Protein AF-0000000067864785 (afdb_homodimer)

Structure (mmCIF, N/CA/C/O backbone):
data_AF-0000000067864785-model_v1
#
loop_
_entity.id
_entity.type
_entity.pdbx_description
1 polymer 'Transcriptional regulator PlcR, putative'
#
loop_
_atom_site.group_PDB
_atom_site.id
_atom_site.type_symbol
_atom_site.label_atom_id
_atom_site.label_alt_id
_atom_site.label_comp_id
_atom_site.label_asym_id
_atom_site.label_entity_id
_atom_site.label_seq_id
_atom_site.pdbx_PDB_ins_code
_atom_site.Cartn_x
_atom_site.Cartn_y
_atom_site.Cartn_z
_atom_site.occupancy
_atom_site.B_iso_or_equiv
_atom_site.auth_seq_id
_atom_site.auth_comp_id
_atom_site.auth_asym_id
_atom_site.auth_atom_id
_atom_site.pdbx_PDB_model_num
ATOM 1 N N . MET A 1 1 ? 2.322 28.438 -0.031 1 49.41 1 MET A N 1
ATOM 2 C CA . MET A 1 1 ? 1.166 29.266 -0.36 1 49.41 1 MET A CA 1
ATOM 3 C C . MET A 1 1 ? 0.536 29.844 0.902 1 49.41 1 MET A C 1
ATOM 5 O O . MET A 1 1 ? 0.477 29.172 1.935 1 49.41 1 MET A O 1
ATOM 9 N N . LEU A 1 2 ? 0.223 31.172 0.833 1 66.69 2 LEU A N 1
ATOM 10 C CA . LEU A 1 2 ? -0.418 31.844 1.958 1 66.69 2 LEU A CA 1
ATOM 11 C C . LEU A 1 2 ? -1.851 31.344 2.139 1 66.69 2 LEU A C 1
ATOM 13 O O . LEU A 1 2 ? -2.498 30.938 1.175 1 66.69 2 LEU A O 1
ATOM 17 N N . ILE A 1 3 ? -2.252 31.219 3.34 1 79.69 3 ILE A N 1
ATOM 18 C CA . ILE A 1 3 ? -3.564 30.703 3.711 1 79.69 3 ILE A CA 1
ATOM 19 C C . ILE A 1 3 ? -4.641 31.375 2.865 1 79.69 3 ILE A C 1
ATOM 21 O O . ILE A 1 3 ? -5.535 30.703 2.338 1 79.69 3 ILE A O 1
ATOM 25 N N . GLY A 1 4 ? -4.371 32.656 2.635 1 83.81 4 GLY A N 1
ATOM 26 C CA . GLY A 1 4 ? -5.352 33.406 1.867 1 83.81 4 GLY A CA 1
ATOM 27 C C . GLY A 1 4 ? -5.414 32.969 0.41 1 83.81 4 GLY A C 1
ATOM 28 O O . GLY A 1 4 ? -6.504 32.844 -0.157 1 83.81 4 GLY A O 1
ATOM 29 N N . GLN A 1 5 ? -4.297 32.75 -0.161 1 79.94 5 GLN A N 1
ATOM 30 C CA . GLN A 1 5 ? -4.234 32.312 -1.554 1 79.94 5 GLN A CA 1
ATOM 31 C C . GLN A 1 5 ? -4.879 30.953 -1.735 1 79.94 5 GLN A C 1
ATOM 33 O O . GLN A 1 5 ? -5.566 30.703 -2.729 1 79.94 5 GLN A O 1
ATOM 38 N N . LYS A 1 6 ? -4.637 30.062 -0.835 1 81.06 6 LYS A N 1
ATOM 39 C CA . LYS A 1 6 ? -5.223 28.719 -0.877 1 81.06 6 LYS A CA 1
ATOM 40 C C . LYS A 1 6 ? -6.746 28.797 -0.795 1 81.06 6 LYS A C 1
ATOM 42 O O . LYS A 1 6 ? -7.445 28.094 -1.534 1 81.06 6 LYS A O 1
ATOM 47 N N . ILE A 1 7 ? -7.23 29.672 0.016 1 86.88 7 ILE A N 1
ATOM 48 C CA . ILE A 1 7 ? -8.664 29.859 0.194 1 86.88 7 ILE A CA 1
ATOM 49 C C . ILE A 1 7 ? -9.281 30.375 -1.107 1 86.88 7 ILE A C 1
ATOM 51 O O . ILE A 1 7 ? -10.289 29.828 -1.572 1 86.88 7 ILE A O 1
ATOM 55 N N . LYS A 1 8 ? -8.602 31.328 -1.629 1 86.44 8 LYS A N 1
ATOM 56 C CA . LYS A 1 8 ? -9.07 31.891 -2.893 1 86.44 8 LYS A CA 1
ATOM 57 C C . LYS A 1 8 ? -9.102 30.828 -3.988 1 86.44 8 LYS A C 1
ATOM 59 O O . LYS A 1 8 ? -10.102 30.703 -4.707 1 86.44 8 LYS A O 1
ATOM 64 N N . GLU A 1 9 ? -8.055 30.078 -4.117 1 80.44 9 GLU A N 1
ATOM 65 C CA . GLU A 1 9 ? -7.934 29.047 -5.148 1 80.44 9 GLU A CA 1
ATOM 66 C C . GLU A 1 9 ? -9.031 28 -5.016 1 80.44 9 GLU A C 1
ATOM 68 O O . GLU A 1 9 ? -9.664 27.625 -6.008 1 80.44 9 GLU A O 1
ATOM 73 N N . ILE A 1 10 ? -9.258 27.547 -3.83 1 78.81 10 ILE A N 1
ATOM 74 C CA . ILE A 1 10 ? -10.273 26.516 -3.594 1 78.81 10 ILE A CA 1
ATOM 75 C C . ILE A 1 10 ? -11.656 27.094 -3.898 1 78.81 10 ILE A C 1
ATOM 77 O O . ILE A 1 10 ? -12.484 26.422 -4.523 1 78.81 10 ILE A O 1
ATOM 81 N N . ARG A 1 11 ? -11.828 28.344 -3.461 1 85.56 11 ARG A N 1
ATOM 82 C CA . ARG A 1 11 ? -13.117 28.984 -3.697 1 85.56 11 ARG A CA 1
ATOM 83 C C . ARG A 1 11 ? -13.406 29.109 -5.191 1 85.56 11 ARG A C 1
ATOM 85 O O . ARG A 1 11 ? -14.5 28.781 -5.645 1 85.56 11 ARG A O 1
ATOM 92 N N . ILE A 1 12 ? -12.414 29.531 -5.898 1 81.62 12 ILE A N 1
ATOM 93 C CA . ILE A 1 12 ? -12.539 29.719 -7.34 1 81.62 12 ILE A CA 1
ATOM 94 C C . ILE A 1 12 ? -12.734 28.359 -8.023 1 81.62 12 ILE A C 1
ATOM 96 O O . ILE A 1 12 ? -13.562 28.234 -8.922 1 81.62 12 ILE A O 1
ATOM 100 N N . GLU A 1 13 ? -11.977 27.438 -7.613 1 75.5 13 GLU A N 1
ATOM 101 C CA . GLU A 1 13 ? -12.086 26.078 -8.164 1 75.5 13 GLU A CA 1
ATOM 102 C C . GLU A 1 13 ? -13.492 25.531 -7.984 1 75.5 13 GLU A C 1
ATOM 104 O O . GLU A 1 13 ? -13.984 24.781 -8.844 1 75.5 13 GLU A O 1
ATOM 109 N N . LYS A 1 14 ? -14.117 25.859 -6.91 1 77 14 LYS A N 1
ATOM 110 C CA . LYS A 1 14 ? -15.453 25.359 -6.598 1 77 14 LYS A CA 1
ATOM 111 C C . LYS A 1 14 ? -16.531 26.234 -7.246 1 77 14 LYS A C 1
ATOM 113 O O . LYS A 1 14 ? -17.719 25.953 -7.105 1 77 14 LYS A O 1
ATOM 118 N N . GLY A 1 15 ? -16.016 27.297 -7.809 1 82.38 15 GLY A N 1
ATOM 119 C CA . GLY A 1 15 ? -16.922 28.172 -8.547 1 82.38 15 GLY A CA 1
ATOM 120 C C . GLY A 1 15 ? -17.766 29.047 -7.641 1 82.38 15 GLY A C 1
ATOM 121 O O . GLY A 1 15 ? -18.891 29.438 -8.008 1 82.38 15 GLY A O 1
ATOM 122 N N . ILE A 1 16 ? -17.375 29.344 -6.504 1 88.69 16 ILE A N 1
ATOM 123 C CA . ILE A 1 16 ? -18.141 30.125 -5.547 1 88.69 16 ILE A CA 1
ATOM 124 C C . ILE A 1 16 ? -17.672 31.578 -5.594 1 88.69 16 ILE A C 1
ATOM 126 O O . ILE A 1 16 ? -16.484 31.859 -5.445 1 88.69 16 ILE A O 1
ATOM 130 N N . SER A 1 17 ? -18.578 32.469 -5.887 1 91.94 17 SER A N 1
ATOM 131 C CA . SER A 1 17 ? -18.25 33.906 -5.824 1 91.94 17 SER A CA 1
ATOM 132 C C . SER A 1 17 ? -18.094 34.375 -4.379 1 91.94 17 SER A C 1
ATOM 134 O O . SER A 1 17 ? -18.547 33.688 -3.451 1 91.94 17 SER A O 1
ATOM 136 N N . ARG A 1 18 ? -17.422 35.5 -4.18 1 93.5 18 ARG A N 1
ATOM 137 C CA . ARG A 1 18 ? -17.219 36.031 -2.826 1 93.5 18 ARG A CA 1
ATOM 138 C C . ARG A 1 18 ? -18.547 36.312 -2.139 1 93.5 18 ARG A C 1
ATOM 140 O O . ARG A 1 18 ? -18.766 35.906 -0.988 1 93.5 18 ARG A O 1
ATOM 147 N N . PRO A 1 19 ? -19.547 36.969 -2.922 1 92.5 19 PRO A N 1
ATOM 148 C CA . PRO A 1 19 ? -20.844 37.219 -2.279 1 92.5 19 PRO A CA 1
ATOM 149 C C . PRO A 1 19 ? -21.578 35.906 -1.917 1 92.5 19 PRO A C 1
ATOM 151 O O . PRO A 1 19 ? -22.156 35.812 -0.835 1 92.5 19 PRO A O 1
ATOM 154 N N . ASP A 1 20 ? -21.484 35 -2.768 1 92.69 20 ASP A N 1
ATOM 155 C CA . ASP A 1 20 ? -22.125 33.688 -2.516 1 92.69 20 ASP A CA 1
ATOM 156 C C . ASP A 1 20 ? -21.469 32.969 -1.339 1 92.69 20 ASP A C 1
ATOM 158 O O . ASP A 1 20 ? -22.156 32.312 -0.555 1 92.69 20 ASP A O 1
ATOM 162 N N . PHE A 1 21 ? -20.219 33.094 -1.265 1 92.56 21 PHE A N 1
ATOM 163 C CA . PHE A 1 21 ? -19.453 32.469 -0.194 1 92.56 21 PHE A CA 1
ATOM 164 C C . PHE A 1 21 ? -19.844 33.062 1.16 1 92.56 21 PHE A C 1
ATOM 166 O O . PHE A 1 21 ? -19.969 32.312 2.139 1 92.56 21 PHE A O 1
ATOM 173 N N . CYS A 1 22 ? -20.109 34.344 1.228 1 92.69 22 CYS A N 1
ATOM 174 C CA . CYS A 1 22 ? -20.312 35.031 2.488 1 92.69 22 CYS A CA 1
ATOM 175 C C . CYS A 1 22 ? -21.781 35 2.898 1 92.69 22 CYS A C 1
ATOM 177 O O . CYS A 1 22 ? -22.125 35.312 4.043 1 92.69 22 CYS A O 1
ATOM 179 N N . GLY A 1 23 ? -22.578 34.562 1.972 1 89.25 23 GLY A N 1
ATOM 180 C CA . GLY A 1 23 ? -24 34.438 2.258 1 89.25 23 GLY A CA 1
ATOM 181 C C . GLY A 1 23 ? -24.594 35.688 2.912 1 89.25 23 GLY A C 1
ATOM 182 O O . GLY A 1 23 ? -24.562 36.781 2.334 1 89.25 23 GLY A O 1
ATOM 183 N N . ASP A 1 24 ? -25.062 35.562 4.125 1 88.12 24 ASP A N 1
ATOM 184 C CA . ASP A 1 24 ? -25.688 36.656 4.84 1 88.12 24 ASP A CA 1
ATOM 185 C C . ASP A 1 24 ? -24.656 37.5 5.582 1 88.12 24 ASP A C 1
ATOM 187 O O . ASP A 1 24 ? -25 38.406 6.34 1 88.12 24 ASP A O 1
ATOM 191 N N . GLU A 1 25 ? -23.359 37.219 5.461 1 86.94 25 GLU A N 1
ATOM 192 C CA . GLU A 1 25 ? -22.188 37.938 5.953 1 86.94 25 GLU A CA 1
ATOM 193 C C . GLU A 1 25 ? -22.141 37.938 7.477 1 86.94 25 GLU A C 1
ATOM 195 O O . GLU A 1 25 ? -21.531 38.812 8.086 1 86.94 25 GLU A O 1
ATOM 200 N N . GLN A 1 26 ? -22.844 37 8.148 1 83.75 26 GLN A N 1
ATOM 201 C CA . GLN A 1 26 ? -22.812 36.875 9.602 1 83.75 26 GLN A CA 1
ATOM 202 C C . GLN A 1 26 ? -21.5 36.281 10.078 1 83.75 26 GLN A C 1
ATOM 204 O O . GLN A 1 26 ? -20.953 36.719 11.102 1 83.75 26 GLN A O 1
ATOM 209 N N . GLY A 1 27 ? -20.969 35.469 9.359 1 86.06 27 GLY A N 1
ATOM 210 C CA . GLY A 1 27 ? -19.734 34.812 9.75 1 86.06 27 GLY A CA 1
ATOM 211 C C . GLY A 1 27 ? -18.5 35.469 9.164 1 86.06 27 GLY A C 1
ATOM 212 O O . GLY A 1 27 ? -17.438 35.5 9.797 1 86.06 27 GLY A O 1
ATOM 213 N N . LEU A 1 28 ? -18.656 35.938 8 1 89.62 28 LEU A N 1
ATOM 214 C CA . LEU A 1 28 ? -17.562 36.469 7.211 1 89.62 28 LEU A CA 1
ATOM 215 C C . LEU A 1 28 ? -18.094 37.438 6.156 1 89.62 28 LEU A C 1
ATOM 217 O O . LEU A 1 28 ? -18.969 37.094 5.355 1 89.62 28 LEU A O 1
ATOM 221 N N . THR A 1 29 ? -17.703 38.719 6.258 1 92.62 29 THR A N 1
ATOM 222 C CA . THR A 1 29 ? -18.141 39.688 5.266 1 92.62 29 THR A CA 1
ATOM 223 C C . THR A 1 29 ? -17.312 39.562 3.994 1 92.62 29 THR A C 1
ATOM 225 O O . THR A 1 29 ? -16.203 39.031 4.02 1 92.62 29 THR A O 1
ATOM 228 N N . VAL A 1 30 ? -17.922 40.062 2.867 1 94.06 30 VAL A N 1
ATOM 229 C CA . VAL A 1 30 ? -17.219 40.062 1.585 1 94.06 30 VAL A CA 1
ATOM 230 C C . VAL A 1 30 ? -15.922 40.844 1.693 1 94.06 30 VAL A C 1
ATOM 232 O O . VAL A 1 30 ? -14.898 40.438 1.136 1 94.06 30 VAL A O 1
ATOM 235 N N . ARG A 1 31 ? -15.961 41.875 2.434 1 93.62 31 ARG A N 1
ATOM 236 C CA . ARG A 1 31 ? -14.758 42.688 2.643 1 93.62 31 ARG A CA 1
ATOM 237 C C . ARG A 1 31 ? -13.695 41.875 3.393 1 93.62 31 ARG A C 1
ATOM 239 O O . ARG A 1 31 ? -12.523 41.906 3.014 1 93.62 31 ARG A O 1
ATOM 246 N N . GLN A 1 32 ? -14.07 41.25 4.445 1 93.25 32 GLN A N 1
ATOM 247 C CA . GLN A 1 32 ? -13.148 40.438 5.223 1 93.25 32 GLN A CA 1
ATOM 248 C C . GLN A 1 32 ? -12.531 39.344 4.367 1 93.25 32 GLN A C 1
ATOM 250 O O . GLN A 1 32 ? -11.32 39.094 4.426 1 93.25 32 GLN A O 1
ATOM 255 N N . LEU A 1 33 ? -13.391 38.656 3.619 1 94.75 33 LEU A N 1
ATOM 256 C CA . LEU A 1 33 ? -12.914 37.594 2.758 1 94.75 33 LEU A CA 1
ATOM 257 C C . LEU A 1 33 ? -11.891 38.125 1.752 1 94.75 33 LEU A C 1
ATOM 259 O O . LEU A 1 33 ? -10.859 37.5 1.529 1 94.75 33 LEU A O 1
ATOM 263 N N . SER A 1 34 ? -12.211 39.219 1.133 1 92.88 34 SER A N 1
ATOM 264 C CA . SER A 1 34 ? -11.312 39.812 0.156 1 92.88 34 SER A CA 1
ATOM 265 C C . SER A 1 34 ? -9.953 40.125 0.775 1 92.88 34 SER A C 1
ATOM 267 O O . SER A 1 34 ? -8.914 39.875 0.164 1 92.88 34 SER A O 1
ATOM 269 N N . ARG A 1 35 ? -9.961 40.594 1.969 1 92.56 35 ARG A N 1
ATOM 270 C CA . ARG A 1 35 ? -8.719 40.938 2.664 1 92.56 35 ARG A CA 1
ATOM 271 C C . ARG A 1 35 ? -7.93 39.688 3.018 1 92.56 35 ARG A C 1
ATOM 273 O O . ARG A 1 35 ? -6.699 39.688 2.936 1 92.56 35 ARG A O 1
ATOM 280 N N . ILE A 1 36 ? -8.633 38.688 3.363 1 92.38 36 ILE A N 1
ATOM 281 C CA . ILE A 1 36 ? -7.996 37.406 3.705 1 92.38 36 ILE A CA 1
ATOM 282 C C . ILE A 1 36 ? -7.371 36.812 2.457 1 92.38 36 ILE A C 1
ATOM 284 O O . ILE A 1 36 ? -6.199 36.406 2.467 1 92.38 36 ILE A O 1
ATOM 288 N N . GLU A 1 37 ? -8.125 36.812 1.367 1 92.44 37 GLU A N 1
ATOM 289 C CA . GLU A 1 37 ? -7.68 36.156 0.136 1 92.44 37 GLU A CA 1
ATOM 290 C C . GLU A 1 37 ? -6.484 36.906 -0.47 1 92.44 37 GLU A C 1
ATOM 292 O O . GLU A 1 37 ? -5.633 36.281 -1.116 1 92.44 37 GLU A O 1
ATOM 297 N N . SER A 1 38 ? -6.414 38.219 -0.182 1 88 38 SER A N 1
ATOM 298 C CA . SER A 1 38 ? -5.328 39.031 -0.736 1 88 38 SER A CA 1
ATOM 299 C C . SER A 1 38 ? -4.102 39 0.167 1 88 38 SER A C 1
ATOM 301 O O . SER A 1 38 ? -3.037 39.5 -0.209 1 88 38 SER A O 1
ATOM 303 N N . GLY A 1 39 ? -4.258 38.5 1.337 1 86.38 39 GLY A N 1
ATOM 304 C CA . GLY A 1 39 ? -3.146 38.438 2.273 1 86.38 39 GLY A CA 1
ATOM 305 C C . GLY A 1 39 ? -3.059 39.656 3.168 1 86.38 39 GLY A C 1
ATOM 306 O O . GLY A 1 39 ? -2.191 39.719 4.039 1 86.38 39 GLY A O 1
ATOM 307 N N . ALA A 1 40 ? -4 40.531 3.043 1 86.88 40 ALA A N 1
ATOM 308 C CA . ALA A 1 40 ? -4.008 41.781 3.824 1 86.88 40 ALA A CA 1
ATOM 309 C C . ALA A 1 40 ? -4.395 41.5 5.273 1 86.88 40 ALA A C 1
ATOM 311 O O . ALA A 1 40 ? -4.098 42.312 6.164 1 86.88 40 ALA A O 1
ATOM 312 N N . SER A 1 41 ? -5.09 40.5 5.52 1 87.31 41 SER A N 1
ATOM 313 C CA . SER A 1 41 ? -5.477 40.094 6.867 1 87.31 41 SER A CA 1
ATOM 314 C C . SER A 1 41 ? -5.359 38.594 7.055 1 87.31 41 SER A C 1
ATOM 316 O O . SER A 1 41 ? -5.621 37.812 6.125 1 87.31 41 SER A O 1
ATOM 318 N N . GLN A 1 42 ? -4.914 38.188 8.227 1 86 42 GLN A N 1
ATOM 319 C CA . GLN A 1 42 ? -4.918 36.781 8.578 1 86 42 GLN A CA 1
ATOM 320 C C . GLN A 1 42 ? -6.191 36.406 9.336 1 86 42 GLN A C 1
ATOM 322 O O . GLN A 1 42 ? -6.594 37.094 10.266 1 86 42 GLN A O 1
ATOM 327 N N . PRO A 1 43 ? -6.77 35.344 8.781 1 87.25 43 PRO A N 1
ATOM 328 C CA . PRO A 1 43 ? -7.984 34.969 9.5 1 87.25 43 PRO A CA 1
ATOM 329 C C . PRO A 1 43 ? -7.691 34.406 10.891 1 87.25 43 PRO A C 1
ATOM 331 O O . PRO A 1 43 ? -6.633 33.812 11.109 1 87.25 43 PRO A O 1
ATOM 334 N N . SER A 1 44 ? -8.617 34.719 11.82 1 84.88 44 SER A N 1
ATOM 335 C CA . SER A 1 44 ? -8.594 34.031 13.109 1 84.88 44 SER A CA 1
ATOM 336 C C . SER A 1 44 ? -8.977 32.562 12.953 1 84.88 44 SER A C 1
ATOM 338 O O . SER A 1 44 ? -9.461 32.125 11.891 1 84.88 44 SER A O 1
ATOM 340 N N . LEU A 1 45 ? -8.719 31.75 13.961 1 83.38 45 LEU A N 1
ATOM 341 C CA . LEU A 1 45 ? -9.023 30.328 13.898 1 83.38 45 LEU A CA 1
ATOM 342 C C . LEU A 1 45 ? -10.516 30.094 13.703 1 83.38 45 LEU A C 1
ATOM 344 O O . LEU A 1 45 ? -10.914 29.281 12.867 1 83.38 45 LEU A O 1
ATOM 348 N N . PRO A 1 46 ? -11.383 30.859 14.406 1 81.81 46 PRO A N 1
ATOM 349 C CA . PRO A 1 46 ? -12.812 30.672 14.156 1 81.81 46 PRO A CA 1
ATOM 350 C C . PRO A 1 46 ? -13.211 31.047 12.727 1 81.81 46 PRO A C 1
ATOM 352 O O . PRO A 1 46 ? -14.055 30.391 12.125 1 81.81 46 PRO A O 1
ATOM 355 N N . LYS A 1 47 ? -12.609 32.031 12.234 1 87.69 47 LYS A N 1
ATOM 356 C CA . LYS A 1 47 ? -12.898 32.438 10.859 1 87.69 47 LYS A CA 1
ATOM 357 C C . LYS A 1 47 ? -12.383 31.406 9.867 1 87.69 47 LYS A C 1
ATOM 359 O O . LYS A 1 47 ? -13.047 31.125 8.867 1 87.69 47 LYS A O 1
ATOM 364 N N . LEU A 1 48 ? -11.234 30.875 10.156 1 86.94 48 LEU A N 1
ATOM 365 C CA . LEU A 1 48 ? -10.68 29.828 9.312 1 86.94 48 LEU A CA 1
ATOM 366 C C . LEU A 1 48 ? -11.586 28.594 9.297 1 86.94 48 LEU A C 1
ATOM 368 O O . LEU A 1 48 ? -11.789 27.969 8.258 1 86.94 48 LEU A O 1
ATOM 372 N N . ALA A 1 49 ? -12.078 28.312 10.453 1 82.5 49 ALA A N 1
ATOM 373 C CA . ALA A 1 49 ? -13.008 27.188 10.562 1 82.5 49 ALA A CA 1
ATOM 374 C C . ALA A 1 49 ? -14.266 27.438 9.734 1 82.5 49 ALA A C 1
ATOM 376 O O . ALA A 1 49 ? -14.766 26.531 9.062 1 82.5 49 ALA A O 1
ATOM 377 N N . TYR A 1 50 ? -14.734 28.609 9.852 1 86.31 50 TYR A N 1
ATOM 378 C CA . TYR A 1 50 ? -15.898 29 9.062 1 86.31 50 TYR A CA 1
ATOM 379 C C . TYR A 1 50 ? -15.609 28.859 7.574 1 86.31 50 TYR A C 1
ATOM 381 O O . TYR A 1 50 ? -16.406 28.281 6.832 1 86.31 50 TYR A O 1
ATOM 389 N N . ILE A 1 51 ? -14.484 29.375 7.207 1 90.25 51 ILE A N 1
ATOM 390 C CA . ILE A 1 51 ? -14.086 29.344 5.805 1 90.25 51 ILE A CA 1
ATOM 391 C C . ILE A 1 51 ? -13.953 27.891 5.34 1 90.25 51 ILE A C 1
ATOM 393 O O . ILE A 1 51 ? -14.461 27.531 4.273 1 90.25 51 ILE A O 1
ATOM 397 N N . ALA A 1 52 ? -13.266 27.156 6.113 1 86.31 52 ALA A N 1
ATOM 398 C CA . ALA A 1 52 ? -13.07 25.75 5.777 1 86.31 52 ALA A CA 1
ATOM 399 C C . ALA A 1 52 ? -14.414 25.031 5.605 1 86.31 52 ALA A C 1
ATOM 401 O O . ALA A 1 52 ? -14.594 24.266 4.664 1 86.31 52 ALA A O 1
ATOM 402 N N . ARG A 1 53 ? -15.344 25.359 6.453 1 80.69 53 ARG A N 1
ATOM 403 C CA . ARG A 1 53 ? -16.688 24.781 6.395 1 80.69 53 ARG A CA 1
ATOM 404 C C . ARG A 1 53 ? -17.406 25.188 5.117 1 80.69 53 ARG A C 1
ATOM 406 O O . ARG A 1 53 ? -18.031 24.359 4.449 1 80.69 53 ARG A O 1
ATOM 413 N N . ARG A 1 54 ? -17.266 26.391 4.855 1 82.62 54 ARG A N 1
ATOM 414 C CA . ARG A 1 54 ? -17.922 26.922 3.662 1 82.62 54 ARG A CA 1
ATOM 415 C C . ARG A 1 54 ? -17.328 26.297 2.398 1 82.62 54 ARG A C 1
ATOM 417 O O . ARG A 1 54 ? -18.031 26.094 1.408 1 82.62 54 ARG A O 1
ATOM 424 N N . LEU A 1 55 ? -16.047 26.047 2.494 1 84.56 55 LEU A N 1
ATOM 425 C CA . LEU A 1 55 ? -15.352 25.453 1.351 1 84.56 55 LEU A CA 1
ATOM 426 C C . LEU A 1 55 ? -15.508 23.938 1.328 1 84.56 55 LEU A C 1
ATOM 428 O O . LEU A 1 55 ? -15.188 23.297 0.33 1 84.56 55 LEU A O 1
ATOM 432 N N . GLY A 1 56 ? -15.898 23.375 2.443 1 77.25 56 GLY A N 1
ATOM 433 C CA . GLY A 1 56 ? -16.047 21.938 2.535 1 77.25 56 GLY A CA 1
ATOM 434 C C . GLY A 1 56 ? -14.727 21.203 2.656 1 77.25 56 GLY A C 1
ATOM 435 O O . GLY A 1 56 ? -14.555 20.125 2.084 1 77.25 56 GLY A O 1
ATOM 436 N N . VAL A 1 57 ? -13.734 21.859 3.23 1 75.38 57 VAL A N 1
ATOM 437 C CA . VAL A 1 57 ? -12.422 21.25 3.418 1 75.38 57 VAL A CA 1
ATOM 438 C C . VAL A 1 57 ? -12.055 21.266 4.902 1 75.38 57 VAL A C 1
ATO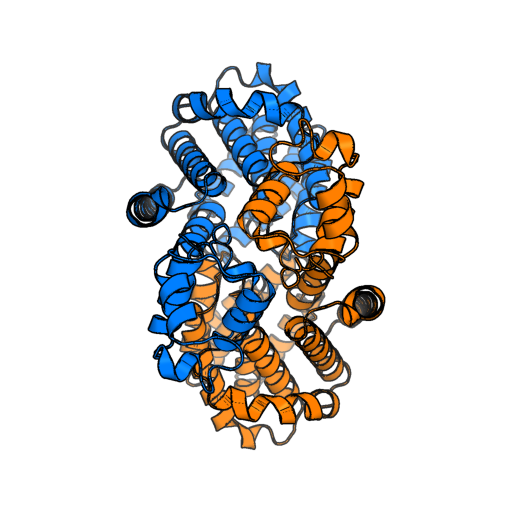M 440 O O . VAL A 1 57 ? -12.586 22.062 5.672 1 75.38 57 VAL A O 1
ATOM 443 N N . PRO A 1 58 ? -11.195 20.391 5.277 1 73.31 58 PRO A N 1
ATOM 444 C CA . PRO A 1 58 ? -10.711 20.484 6.66 1 73.31 58 PRO A CA 1
ATOM 445 C C . PRO A 1 58 ? -9.859 21.719 6.902 1 73.31 58 PRO A C 1
ATOM 447 O O . PRO A 1 58 ? -9.148 22.172 6 1 73.31 58 PRO A O 1
ATOM 450 N N . VAL A 1 59 ? -9.953 22.25 8.031 1 77.69 59 VAL A N 1
ATOM 451 C CA . VAL A 1 59 ? -9.211 23.453 8.391 1 77.69 59 VAL A CA 1
ATOM 452 C C . VAL A 1 59 ? -7.715 23.219 8.172 1 77.69 59 VAL A C 1
ATOM 454 O O . VAL A 1 59 ? -7.008 24.094 7.672 1 77.69 59 VAL A O 1
ATOM 457 N N . TYR A 1 60 ? -7.324 21.922 8.523 1 75.75 60 TYR A N 1
ATOM 458 C CA . TYR A 1 60 ? -5.898 21.641 8.438 1 75.75 60 TYR A CA 1
ATOM 459 C C . TYR A 1 60 ? -5.406 21.75 7 1 75.75 60 TYR A C 1
ATOM 461 O O . TYR A 1 60 ? -4.242 22.078 6.758 1 75.75 60 TYR A O 1
ATOM 469 N N . SER A 1 61 ? -6.281 21.547 6.125 1 74.19 61 SER A N 1
ATOM 470 C CA . SER A 1 61 ? -5.895 21.562 4.719 1 74.19 61 SER A CA 1
ATOM 471 C C . SER A 1 61 ? -5.645 22.984 4.227 1 74.19 61 SER A C 1
ATOM 473 O O . SER A 1 61 ? -5.043 23.188 3.172 1 74.19 61 SER A O 1
ATOM 475 N N . LEU A 1 62 ? -6.082 23.922 5.016 1 77.75 62 LEU A N 1
ATOM 476 C CA . LEU A 1 62 ? -5.906 25.328 4.641 1 77.75 62 LEU A CA 1
ATOM 477 C C . LEU A 1 62 ? -4.586 25.875 5.172 1 77.75 62 LEU A C 1
ATOM 479 O O . LEU A 1 62 ? -4.16 26.953 4.789 1 77.75 62 LEU A O 1
ATOM 483 N N . MET A 1 63 ? -4.027 25.016 6.039 1 76 63 MET A N 1
ATOM 484 C CA . MET A 1 63 ? -2.758 25.469 6.598 1 76 63 MET A CA 1
ATOM 485 C C . MET A 1 63 ? -1.685 25.562 5.52 1 76 63 MET A C 1
ATOM 487 O O . MET A 1 63 ? -1.604 24.688 4.648 1 76 63 MET A O 1
ATOM 491 N N . PRO A 1 64 ? -1.001 26.734 5.59 1 62.59 64 PRO A N 1
ATOM 492 C CA . PRO A 1 64 ? 0.002 26.938 4.543 1 62.59 64 PRO A CA 1
ATOM 493 C C . PRO A 1 64 ? 0.95 25.75 4.395 1 62.59 64 PRO A C 1
ATOM 495 O O . PRO A 1 64 ? 1.455 25.5 3.299 1 62.59 64 PRO A O 1
ATOM 498 N N . ASP A 1 65 ? 1.17 25.141 5.531 1 59.69 65 ASP A N 1
ATOM 499 C CA . ASP A 1 65 ? 2.168 24.078 5.492 1 59.69 65 ASP A CA 1
ATOM 500 C C . ASP A 1 65 ? 1.522 22.734 5.168 1 59.69 65 ASP A C 1
ATOM 502 O O . ASP A 1 65 ? 2.201 21.703 5.137 1 59.69 65 ASP A O 1
ATOM 506 N N . PHE A 1 66 ? 0.141 22.922 5.082 1 61 66 PHE A N 1
ATOM 507 C CA . PHE A 1 66 ? -0.473 21.688 4.613 1 61 66 PHE A CA 1
ATOM 508 C C . PHE A 1 66 ? -0.429 21.609 3.092 1 61 66 PHE A C 1
ATOM 510 O O . PHE A 1 66 ? -0.945 22.484 2.4 1 61 66 PHE A O 1
ATOM 517 N N . SER A 1 67 ? 0.393 21.25 2.6 1 57.72 67 SER A N 1
ATOM 518 C CA . SER A 1 67 ? 0.387 20.953 1.171 1 57.72 67 SER A CA 1
ATOM 519 C C . SER A 1 67 ? 0.158 19.469 0.915 1 57.72 67 SER A C 1
ATOM 521 O O . SER A 1 67 ? 0.974 18.625 1.311 1 57.72 67 SER A O 1
ATOM 523 N N . ALA A 1 68 ? -1.173 19.266 0.606 1 64 68 ALA A N 1
ATOM 524 C CA . ALA A 1 68 ? -1.297 17.891 0.145 1 64 68 ALA A CA 1
ATOM 525 C C . ALA A 1 68 ? -0.389 17.625 -1.053 1 64 68 ALA A C 1
ATOM 527 O O . ALA A 1 68 ? -0.236 18.484 -1.924 1 64 68 ALA A O 1
ATOM 528 N N . LEU A 1 69 ? 0.568 16.734 -0.931 1 78.81 69 LEU A N 1
ATOM 529 C CA . LEU A 1 69 ? 1.36 16.359 -2.096 1 78.81 69 LEU A CA 1
ATOM 530 C C . LEU A 1 69 ? 0.461 16.047 -3.287 1 78.81 69 LEU A C 1
ATOM 532 O O . LEU A 1 69 ? -0.597 15.438 -3.129 1 78.81 69 LEU A O 1
ATOM 536 N N . PRO A 1 70 ? 0.827 16.688 -4.406 1 80.94 70 PRO A N 1
ATOM 537 C CA . PRO A 1 70 ? 0.024 16.359 -5.594 1 80.94 70 PRO A CA 1
ATOM 538 C C . PRO A 1 70 ? -0.118 14.867 -5.828 1 80.94 70 PRO A C 1
ATOM 540 O O . PRO A 1 70 ? 0.854 14.117 -5.68 1 80.94 70 PRO A O 1
ATOM 543 N N . SER A 1 71 ? -1.297 14.531 -6.219 1 83.06 71 SER A N 1
ATOM 544 C CA . SER A 1 71 ? -1.574 13.125 -6.457 1 83.06 71 SER A CA 1
ATOM 545 C C . SER A 1 71 ? -0.675 12.555 -7.551 1 83.06 71 SER A C 1
ATOM 547 O O . SER A 1 71 ? -0.185 11.43 -7.441 1 83.06 71 SER A O 1
ATOM 549 N N . ALA A 1 72 ? -0.542 13.305 -8.586 1 89.56 72 ALA A N 1
ATOM 550 C CA . ALA A 1 72 ? 0.291 12.852 -9.695 1 89.56 72 ALA A CA 1
ATOM 551 C C . ALA A 1 72 ? 1.733 12.641 -9.25 1 89.56 72 ALA A C 1
ATOM 553 O O . ALA A 1 72 ? 2.393 11.695 -9.688 1 89.56 72 ALA A O 1
ATOM 554 N N . TYR A 1 73 ? 2.25 13.555 -8.383 1 93.94 73 TYR A N 1
ATOM 555 C CA . TYR A 1 73 ? 3.582 13.367 -7.82 1 93.94 73 TYR A CA 1
ATOM 556 C C . TYR A 1 73 ? 3.654 12.078 -7.008 1 93.94 73 TYR A C 1
ATOM 558 O O . TYR A 1 73 ? 4.605 11.312 -7.145 1 93.94 73 TYR A O 1
ATOM 566 N N . LEU A 1 74 ? 2.637 11.852 -6.195 1 90.62 74 LEU A N 1
ATOM 567 C CA . LEU A 1 74 ? 2.617 10.672 -5.344 1 90.62 74 LEU A CA 1
ATOM 568 C C . LEU A 1 74 ? 2.604 9.398 -6.184 1 90.62 74 LEU A C 1
ATOM 570 O O . LEU A 1 74 ? 3.207 8.391 -5.805 1 90.62 74 LEU A O 1
ATOM 574 N N . GLU A 1 75 ? 1.912 9.438 -7.273 1 93.25 75 GLU A N 1
ATOM 575 C CA . GLU A 1 75 ? 1.873 8.289 -8.172 1 93.25 75 GLU A CA 1
ATOM 576 C C . GLU A 1 75 ? 3.246 8.008 -8.773 1 93.25 75 GLU A C 1
ATOM 578 O O . GLU A 1 75 ? 3.672 6.859 -8.867 1 93.25 75 GLU A O 1
ATOM 583 N N . LEU A 1 76 ? 3.914 9.031 -9.211 1 96.81 76 LEU A N 1
ATOM 584 C CA . LEU A 1 76 ? 5.258 8.883 -9.758 1 96.81 76 LEU A CA 1
ATOM 585 C C . LEU A 1 76 ? 6.211 8.32 -8.711 1 96.81 76 LEU A C 1
ATOM 587 O O . LEU A 1 76 ? 6.969 7.387 -8.984 1 96.81 76 LEU A O 1
ATOM 591 N N . LYS A 1 77 ? 6.172 8.898 -7.555 1 96.75 77 LYS A N 1
ATOM 592 C CA . LYS A 1 77 ? 7.023 8.43 -6.465 1 96.75 77 LYS A CA 1
ATOM 593 C C . LYS A 1 77 ? 6.766 6.957 -6.156 1 96.75 77 LYS A C 1
ATOM 595 O O . LYS A 1 77 ? 7.707 6.188 -5.945 1 96.75 77 LYS A O 1
ATOM 600 N N . TYR A 1 78 ? 5.492 6.602 -6.148 1 95.75 78 TYR A N 1
ATOM 601 C CA . TYR A 1 78 ? 5.105 5.215 -5.902 1 95.75 78 TYR A CA 1
ATOM 602 C C . TYR A 1 78 ? 5.727 4.285 -6.938 1 95.75 78 TYR A C 1
ATOM 604 O O . TYR A 1 78 ? 6.25 3.221 -6.59 1 95.75 78 TYR A O 1
ATOM 612 N N . GLN A 1 79 ? 5.676 4.668 -8.133 1 95.94 79 GLN A N 1
ATOM 613 C CA . GLN A 1 79 ? 6.223 3.844 -9.211 1 95.94 79 GLN A CA 1
ATOM 614 C C . GLN A 1 79 ? 7.727 3.658 -9.047 1 95.94 79 GLN A C 1
ATOM 616 O O . GLN A 1 79 ? 8.25 2.555 -9.234 1 95.94 79 GLN A O 1
ATOM 621 N N . ILE A 1 80 ? 8.383 4.676 -8.688 1 97.69 80 ILE A N 1
ATOM 622 C CA . ILE A 1 80 ? 9.828 4.609 -8.5 1 97.69 80 ILE A CA 1
ATOM 623 C C . ILE A 1 80 ? 10.156 3.668 -7.348 1 97.69 80 ILE A C 1
ATOM 625 O O . ILE A 1 80 ? 11.062 2.838 -7.453 1 97.69 80 ILE A O 1
ATOM 629 N N . LEU A 1 81 ? 9.414 3.73 -6.309 1 96.88 81 LEU A N 1
ATOM 630 C CA . LEU A 1 81 ? 9.695 2.982 -5.09 1 96.88 81 LEU A CA 1
ATOM 631 C C . LEU A 1 81 ? 9.312 1.516 -5.25 1 96.88 81 LEU A C 1
ATOM 633 O O . LEU A 1 81 ? 10.008 0.627 -4.762 1 96.88 81 LEU A O 1
ATOM 637 N N . ARG A 1 82 ? 8.203 1.279 -5.969 1 95.06 82 ARG A N 1
ATOM 638 C CA . ARG A 1 82 ? 7.566 -0.034 -5.938 1 95.06 82 ARG A CA 1
ATOM 639 C C . ARG A 1 82 ? 8.086 -0.919 -7.066 1 95.06 82 ARG A C 1
ATOM 641 O O . ARG A 1 82 ? 8.25 -2.129 -6.887 1 95.06 82 ARG A O 1
ATOM 648 N N . GLU A 1 83 ? 8.328 -0.398 -8.18 1 92.5 83 GLU A N 1
ATOM 649 C CA . GLU A 1 83 ? 8.68 -1.213 -9.336 1 92.5 83 GLU A CA 1
ATOM 650 C C . GLU A 1 83 ? 10.125 -1.689 -9.258 1 92.5 83 GLU A C 1
ATOM 652 O O . GLU A 1 83 ? 11.047 -0.878 -9.148 1 92.5 83 GLU A O 1
ATOM 657 N N . PRO A 1 84 ? 10.258 -2.967 -9.336 1 93.44 84 PRO A N 1
ATOM 658 C CA . PRO A 1 84 ? 11.633 -3.477 -9.25 1 93.44 84 PRO A CA 1
ATOM 659 C C . PRO A 1 84 ? 12.406 -3.324 -10.555 1 93.44 84 PRO A C 1
ATOM 661 O O . PRO A 1 84 ? 11.812 -3.385 -11.641 1 93.44 84 PRO A O 1
ATOM 664 N N . ILE A 1 85 ? 13.727 -3.197 -10.484 1 92.69 85 ILE A N 1
ATOM 665 C CA . ILE A 1 85 ? 14.57 -3.039 -11.664 1 92.69 85 ILE A CA 1
ATOM 666 C C . ILE A 1 85 ? 15.188 -4.383 -12.039 1 92.69 85 ILE A C 1
ATOM 668 O O . ILE A 1 85 ? 15.117 -4.805 -13.203 1 92.69 85 ILE A O 1
ATOM 672 N N . TYR A 1 86 ? 15.727 -5.199 -11.086 1 89.56 86 TYR A N 1
ATOM 673 C CA . TYR A 1 86 ? 16.406 -6.48 -11.203 1 89.56 86 TYR A CA 1
ATOM 674 C C . TYR A 1 86 ? 17.531 -6.406 -12.242 1 89.56 86 TYR A C 1
ATOM 676 O O . TYR A 1 86 ? 17.953 -7.434 -12.789 1 89.56 86 TYR A O 1
ATOM 684 N N . GLY A 1 87 ? 17.938 -5.18 -12.664 1 88.38 87 GLY A N 1
ATOM 685 C CA . GLY A 1 87 ? 19.031 -5.02 -13.602 1 88.38 87 GLY A CA 1
ATOM 686 C C . GLY A 1 87 ? 18.562 -4.801 -15.031 1 88.38 87 GLY A C 1
ATOM 687 O O . GLY A 1 87 ? 19.375 -4.668 -15.945 1 88.38 87 GLY A O 1
ATOM 688 N N . LYS A 1 88 ? 17.328 -4.672 -15.25 1 92.06 88 LYS A N 1
ATOM 689 C CA . LYS A 1 88 ? 16.75 -4.453 -16.562 1 92.06 88 LYS A CA 1
ATOM 690 C C . LYS A 1 88 ? 16.875 -2.992 -16.984 1 92.06 88 LYS A C 1
ATOM 692 O O . LYS A 1 88 ? 16.281 -2.105 -16.375 1 92.06 88 LYS A O 1
ATOM 697 N N . GLU A 1 89 ? 17.469 -2.82 -18.109 1 93.56 89 GLU A N 1
ATOM 698 C CA . GLU A 1 89 ? 17.766 -1.466 -18.562 1 93.56 89 GLU A CA 1
ATOM 699 C C . GLU A 1 89 ? 16.484 -0.668 -18.797 1 93.56 89 GLU A C 1
ATOM 701 O O . GLU A 1 89 ? 16.422 0.521 -18.484 1 93.56 89 GLU A O 1
ATOM 706 N N . GLU A 1 90 ? 15.523 -1.334 -19.359 1 94.75 90 GLU A N 1
ATOM 707 C CA . GLU A 1 90 ? 14.266 -0.653 -19.656 1 94.75 90 GLU A CA 1
ATOM 708 C C . GLU A 1 90 ? 13.617 -0.107 -18.391 1 94.75 90 GLU A C 1
ATOM 710 O O . GLU A 1 90 ? 12.953 0.931 -18.422 1 94.75 90 GLU A O 1
ATOM 715 N N . GLU A 1 91 ? 13.75 -0.79 -17.312 1 95.31 91 GLU A N 1
ATOM 716 C CA . GLU A 1 91 ? 13.172 -0.352 -16.047 1 95.31 91 GLU A CA 1
ATOM 717 C C . GLU A 1 91 ? 13.906 0.87 -15.508 1 95.31 91 GLU A C 1
ATOM 719 O O . GLU A 1 91 ? 13.297 1.729 -14.859 1 95.31 91 GLU A O 1
ATOM 724 N N . TYR A 1 92 ? 15.242 0.971 -15.711 1 96.38 92 TYR A N 1
ATOM 725 C CA . TYR A 1 92 ? 15.977 2.182 -15.367 1 96.38 92 TYR A CA 1
ATOM 726 C C . TYR A 1 92 ? 15.422 3.389 -16.125 1 96.38 92 TYR A C 1
ATOM 728 O O . TYR A 1 92 ? 15.242 4.461 -15.539 1 96.38 92 TYR A O 1
ATOM 736 N N . ASP A 1 93 ? 15.172 3.098 -17.375 1 97.06 93 ASP A N 1
ATOM 737 C CA . ASP A 1 93 ? 14.641 4.168 -18.219 1 97.06 93 ASP A CA 1
ATOM 738 C C . ASP A 1 93 ? 13.289 4.656 -17.703 1 97.06 93 ASP A C 1
ATOM 740 O O . ASP A 1 93 ? 13.039 5.863 -17.672 1 97.06 93 ASP A O 1
ATOM 744 N N . LYS A 1 94 ? 12.484 3.732 -17.375 1 96.88 94 LYS A N 1
ATOM 745 C CA . LYS A 1 94 ? 11.156 4.078 -16.859 1 96.88 94 LYS A CA 1
ATOM 746 C C . LYS A 1 94 ? 11.258 4.922 -15.602 1 96.88 94 LYS A C 1
ATOM 748 O O . LYS A 1 94 ? 10.562 5.934 -15.469 1 96.88 94 LYS A O 1
ATOM 753 N N . LYS A 1 95 ? 12.062 4.562 -14.672 1 97.5 95 LYS A N 1
ATOM 754 C CA . LYS A 1 95 ? 12.211 5.281 -13.406 1 97.5 95 LYS A CA 1
ATOM 755 C C . LYS A 1 95 ? 12.852 6.645 -13.625 1 97.5 95 LYS A C 1
ATOM 757 O O . LYS A 1 95 ? 12.508 7.617 -12.953 1 97.5 95 LYS A O 1
ATOM 762 N N . GLU A 1 96 ? 13.789 6.645 -14.562 1 97.5 96 GLU A N 1
ATOM 763 C CA . GLU A 1 96 ? 14.406 7.918 -14.914 1 97.5 96 GLU A CA 1
ATOM 764 C C . GLU A 1 96 ? 13.367 8.898 -15.461 1 97.5 96 GLU A C 1
ATOM 766 O O . GLU A 1 96 ? 13.398 10.086 -15.141 1 97.5 96 GLU A O 1
ATOM 771 N N . ALA A 1 97 ? 12.539 8.375 -16.297 1 98.06 97 ALA A N 1
ATOM 772 C CA . ALA A 1 97 ? 11.484 9.211 -16.875 1 98.06 97 ALA A CA 1
ATOM 773 C C . ALA A 1 97 ? 10.57 9.758 -15.773 1 98.06 97 ALA A C 1
ATOM 775 O O . ALA A 1 97 ? 10.156 10.922 -15.836 1 98.06 97 ALA A O 1
ATOM 776 N N . CYS A 1 98 ? 10.211 8.953 -14.82 1 98.12 98 CYS A N 1
ATOM 777 C CA . CYS A 1 98 ? 9.406 9.406 -13.688 1 98.12 98 CYS A CA 1
ATOM 778 C C . CYS A 1 98 ? 10.117 10.516 -12.922 1 98.12 98 CYS A C 1
ATOM 780 O O . CYS A 1 98 ? 9.508 11.531 -12.594 1 98.12 98 CYS A O 1
ATOM 782 N N . LEU A 1 99 ? 11.383 10.328 -12.672 1 98.25 99 LEU A N 1
ATOM 783 C CA . LEU A 1 99 ? 12.156 11.32 -11.93 1 98.25 99 LEU A CA 1
ATOM 784 C C . LEU A 1 99 ? 12.258 12.625 -12.719 1 98.25 99 LEU A C 1
ATOM 786 O O . LEU A 1 99 ? 12.156 13.711 -12.141 1 98.25 99 LEU A O 1
ATOM 790 N N . GLU A 1 100 ? 12.438 12.484 -14.008 1 98.31 100 GLU A N 1
ATOM 791 C CA . GLU A 1 100 ? 12.508 13.672 -14.859 1 98.31 100 GLU A CA 1
ATOM 792 C C . GLU A 1 100 ? 11.219 14.484 -14.773 1 98.31 100 GLU A C 1
ATOM 794 O O . GLU A 1 100 ? 11.258 15.711 -14.68 1 98.31 100 GLU A O 1
ATOM 799 N N . GLU A 1 101 ? 10.133 13.789 -14.836 1 98.25 101 GLU A N 1
ATOM 800 C CA . GLU A 1 101 ? 8.852 14.461 -14.703 1 98.25 101 GLU A CA 1
ATOM 801 C C . GLU A 1 101 ? 8.711 15.133 -13.344 1 98.25 101 GLU A C 1
ATOM 803 O O . GLU A 1 101 ? 8.203 16.25 -13.25 1 98.25 101 GLU A O 1
ATOM 808 N N . ILE A 1 102 ? 9.148 14.523 -12.305 1 97.75 102 ILE A N 1
ATOM 809 C CA . ILE A 1 102 ? 9.086 15.078 -10.953 1 97.75 102 ILE A CA 1
ATOM 810 C C . ILE A 1 102 ? 9.914 16.359 -10.891 1 97.75 102 ILE A C 1
ATOM 812 O O . ILE A 1 102 ? 9.438 17.391 -10.391 1 97.75 102 ILE A O 1
ATOM 816 N N . TYR A 1 103 ? 11.102 16.344 -11.375 1 97.25 103 TYR A N 1
ATOM 817 C CA . TYR A 1 103 ? 11.992 17.5 -11.312 1 97.25 103 TYR A CA 1
ATOM 818 C C . TYR A 1 103 ? 11.445 18.656 -12.133 1 97.25 103 TYR A C 1
ATOM 820 O O . TYR A 1 103 ? 11.547 19.828 -11.727 1 97.25 103 TYR A O 1
ATOM 828 N N . LYS A 1 104 ? 10.875 18.328 -13.242 1 97.44 104 LYS A N 1
ATOM 829 C CA . LYS A 1 104 ? 10.383 19.344 -14.172 1 97.44 104 LYS A CA 1
ATOM 830 C C . LYS A 1 104 ? 9.117 20 -13.633 1 97.44 104 LYS A C 1
ATOM 832 O O . LYS A 1 104 ? 8.953 21.219 -13.742 1 97.44 104 LYS A O 1
ATOM 837 N N . THR A 1 105 ? 8.266 19.219 -13.031 1 95.38 105 THR A N 1
ATOM 838 C CA . THR A 1 105 ? 6.91 19.688 -12.797 1 95.38 105 THR A CA 1
ATOM 839 C C . THR A 1 105 ? 6.672 19.953 -11.305 1 95.38 105 THR A C 1
ATOM 841 O O . THR A 1 105 ? 5.906 20.844 -10.938 1 95.38 105 THR A O 1
ATOM 844 N N . TYR A 1 106 ? 7.355 19.203 -10.453 1 90.38 106 TYR A N 1
ATOM 845 C CA . TYR A 1 106 ? 6.875 19.203 -9.07 1 90.38 106 TYR A CA 1
ATOM 846 C C . TYR A 1 106 ? 7.988 19.594 -8.109 1 90.38 106 TYR A C 1
ATOM 848 O O . TYR A 1 106 ? 7.727 20.172 -7.051 1 90.38 106 TYR A O 1
ATOM 856 N N . PHE A 1 107 ? 9.203 19.406 -8.359 1 92.38 107 PHE A N 1
ATOM 857 C CA . PHE A 1 107 ? 10.312 19.359 -7.422 1 92.38 107 PHE A CA 1
ATOM 858 C C . PHE A 1 107 ? 10.43 20.688 -6.664 1 92.38 107 PHE A C 1
ATOM 860 O O . PHE A 1 107 ? 10.508 20.688 -5.434 1 92.38 107 PHE A O 1
ATOM 867 N N . ASP A 1 108 ? 10.312 21.75 -7.305 1 89 108 ASP A N 1
ATOM 868 C CA . ASP A 1 108 ? 10.57 23.062 -6.715 1 89 108 ASP A CA 1
ATOM 869 C C . ASP A 1 108 ? 9.523 23.406 -5.66 1 89 108 ASP A C 1
ATOM 871 O O . ASP A 1 108 ? 9.797 24.156 -4.73 1 89 108 ASP A O 1
ATOM 875 N N . ASN A 1 109 ? 8.398 22.797 -5.816 1 80.94 109 ASN A N 1
ATOM 876 C CA . ASN A 1 109 ? 7.301 23.156 -4.918 1 80.94 109 ASN A CA 1
ATOM 877 C C . ASN A 1 109 ? 7.062 22.078 -3.869 1 80.94 109 ASN A C 1
ATOM 879 O O . ASN A 1 109 ? 6.141 22.188 -3.059 1 80.94 109 ASN A O 1
ATOM 883 N N . LEU A 1 110 ? 7.91 21.047 -3.873 1 82.75 110 LEU A N 1
ATOM 884 C CA . LEU A 1 110 ? 7.793 19.984 -2.877 1 82.75 110 LEU A CA 1
ATOM 885 C C . LEU A 1 110 ? 8.414 20.422 -1.552 1 82.75 110 LEU A C 1
ATOM 887 O O . LEU A 1 110 ? 9.367 21.203 -1.532 1 82.75 110 LEU A O 1
ATOM 891 N N . PRO A 1 111 ? 7.797 19.938 -0.47 1 71.94 111 PRO A N 1
ATOM 892 C CA . PRO A 1 111 ? 8.469 20.141 0.818 1 71.94 111 PRO A CA 1
ATOM 893 C C . PRO A 1 111 ? 9.891 19.594 0.832 1 71.94 111 PRO A C 1
ATOM 895 O O . PRO A 1 111 ? 10.211 18.672 0.069 1 71.94 111 PRO A O 1
ATOM 898 N N . LYS A 1 112 ? 10.703 20.109 1.678 1 80.62 112 LYS A N 1
ATOM 899 C CA . LYS A 1 112 ? 12.117 19.734 1.741 1 80.62 112 LYS A CA 1
ATOM 900 C C . LYS A 1 112 ? 12.289 18.234 1.933 1 80.62 112 LYS A C 1
ATOM 902 O O . LYS A 1 112 ? 13.18 17.625 1.335 1 80.62 112 LYS A O 1
ATOM 907 N N . GLU A 1 113 ? 11.461 17.656 2.777 1 81.44 113 GLU A N 1
ATOM 908 C CA . GLU A 1 113 ? 11.539 16.219 3.018 1 81.44 113 GLU A CA 1
ATOM 909 C C . GLU A 1 113 ? 11.312 15.43 1.729 1 81.44 113 GLU A C 1
ATOM 911 O O . GLU A 1 113 ? 11.992 14.43 1.483 1 81.44 113 GLU A O 1
ATOM 916 N N . GLU A 1 114 ? 10.367 15.906 0.936 1 89.31 114 GLU A N 1
ATOM 917 C CA . GLU A 1 114 ? 10.086 15.242 -0.332 1 89.31 114 GLU A CA 1
ATOM 918 C C . GLU A 1 114 ? 11.18 15.531 -1.36 1 89.31 114 GLU A C 1
ATOM 920 O O . GLU A 1 114 ? 11.492 14.672 -2.191 1 89.31 114 GLU A O 1
ATOM 925 N N . GLN A 1 115 ? 11.711 16.703 -1.303 1 91.69 115 GLN A N 1
ATOM 926 C CA . GLN A 1 115 ? 12.844 17 -2.17 1 91.69 115 GLN A CA 1
ATOM 927 C C . GLN A 1 115 ? 14.016 16.047 -1.884 1 91.69 115 GLN A C 1
ATOM 929 O O . GLN A 1 115 ? 14.625 15.516 -2.811 1 91.69 115 GLN A O 1
ATOM 934 N N . LEU A 1 116 ? 14.266 15.898 -0.629 1 92.75 116 LEU A N 1
ATOM 935 C CA . LEU A 1 116 ? 15.328 14.977 -0.246 1 92.75 116 LEU A CA 1
ATOM 936 C C . LEU A 1 116 ? 15.031 13.562 -0.754 1 92.75 116 LEU A C 1
ATOM 938 O O . LEU A 1 116 ? 15.922 12.891 -1.285 1 92.75 116 LEU A O 1
ATOM 942 N N . ALA A 1 117 ? 13.797 13.102 -0.543 1 95.69 117 ALA A N 1
ATOM 943 C CA . ALA A 1 117 ? 13.414 11.781 -1.03 1 95.69 117 ALA A CA 1
ATOM 944 C C . ALA A 1 117 ? 13.727 11.633 -2.518 1 95.69 117 ALA A C 1
ATOM 946 O O . ALA A 1 117 ? 14.305 10.625 -2.939 1 95.69 117 ALA A O 1
ATOM 947 N N . CYS A 1 118 ? 13.422 12.633 -3.307 1 97.5 118 CYS A N 1
ATOM 948 C CA . CYS A 1 118 ? 13.648 12.617 -4.746 1 97.5 118 CYS A CA 1
ATOM 949 C C . CYS A 1 118 ? 15.133 12.555 -5.062 1 97.5 118 CYS A C 1
ATOM 951 O O . CYS A 1 118 ? 15.555 11.797 -5.941 1 97.5 118 CYS A O 1
ATOM 953 N N . GLU A 1 119 ? 15.875 13.289 -4.344 1 97.88 119 GLU A N 1
ATOM 954 C CA . GLU A 1 119 ? 17.312 13.297 -4.547 1 97.88 119 GLU A CA 1
ATOM 955 C C . GLU A 1 119 ? 17.938 11.945 -4.211 1 97.88 119 GLU A C 1
ATOM 957 O O . GLU A 1 119 ? 18.812 11.461 -4.926 1 97.88 119 GLU A O 1
ATOM 962 N N . VAL A 1 120 ? 17.484 11.406 -3.152 1 98.5 120 VAL A N 1
ATOM 963 C CA . VAL A 1 120 ? 18 10.102 -2.73 1 98.5 120 VAL A CA 1
ATOM 964 C C . VAL A 1 120 ? 17.609 9.047 -3.76 1 98.5 120 VAL A C 1
ATOM 966 O O . VAL A 1 120 ? 18.438 8.195 -4.125 1 98.5 120 VAL A O 1
ATOM 969 N N . LEU A 1 121 ? 16.375 9.062 -4.23 1 98.44 121 LEU A N 1
ATOM 970 C CA . LEU A 1 121 ? 15.914 8.117 -5.238 1 98.44 121 LEU A CA 1
ATOM 971 C C . LEU A 1 121 ? 16.719 8.258 -6.527 1 98.44 121 LEU A C 1
ATOM 973 O O . LEU A 1 121 ? 17.062 7.258 -7.16 1 98.44 121 LEU A O 1
ATOM 977 N N . GLN A 1 122 ? 17.047 9.461 -6.879 1 98.31 122 GLN A N 1
ATOM 978 C CA . GLN A 1 122 ? 17.906 9.703 -8.039 1 98.31 122 GLN A CA 1
ATOM 979 C C . GLN A 1 122 ? 19.281 9.102 -7.832 1 98.31 122 GLN A C 1
ATOM 981 O O . GLN A 1 122 ? 19.828 8.445 -8.727 1 98.31 122 GLN A O 1
ATOM 986 N N . ALA A 1 123 ? 19.844 9.344 -6.699 1 98.31 123 ALA A N 1
ATOM 987 C CA . ALA A 1 123 ? 21.156 8.812 -6.391 1 98.31 123 ALA A CA 1
ATOM 988 C C . ALA A 1 123 ? 21.156 7.281 -6.414 1 98.31 123 ALA A C 1
ATOM 990 O O . ALA A 1 123 ? 22.109 6.66 -6.875 1 98.31 123 ALA A O 1
ATOM 991 N N . CYS A 1 124 ? 20.125 6.672 -5.871 1 98.12 124 CYS A N 1
ATOM 992 C CA . CYS A 1 124 ? 19.984 5.219 -5.922 1 98.12 124 CYS A CA 1
ATOM 993 C C . CYS A 1 124 ? 20 4.719 -7.363 1 98.12 124 CYS A C 1
ATOM 995 O O . CYS A 1 124 ? 20.703 3.764 -7.684 1 98.12 124 CYS A O 1
ATOM 997 N N . LEU A 1 125 ? 19.172 5.406 -8.188 1 97.88 125 LEU A N 1
ATOM 998 C CA . LEU A 1 125 ? 19.078 5.016 -9.594 1 97.88 125 LEU A CA 1
ATOM 999 C C . LEU A 1 125 ? 20.422 5.148 -10.289 1 97.88 125 LEU A C 1
ATOM 1001 O O . LEU A 1 125 ? 20.859 4.227 -10.984 1 97.88 125 LEU A O 1
ATOM 1005 N N . ASP A 1 126 ? 21.094 6.23 -10.062 1 97.56 126 ASP A N 1
ATOM 1006 C CA . ASP A 1 126 ? 22.375 6.496 -10.695 1 97.56 126 ASP A CA 1
ATOM 1007 C C . ASP A 1 126 ? 23.453 5.516 -10.219 1 97.56 126 ASP A C 1
ATOM 1009 O O . ASP A 1 126 ? 24.203 4.969 -11.023 1 97.56 126 ASP A O 1
ATOM 1013 N N . THR A 1 127 ? 23.484 5.316 -8.961 1 97.5 127 THR A N 1
ATOM 1014 C CA . THR A 1 127 ? 24.469 4.426 -8.375 1 97.5 127 THR A CA 1
ATOM 1015 C C . THR A 1 127 ? 24.297 3 -8.891 1 97.5 127 THR A C 1
ATOM 1017 O O . THR A 1 127 ? 25.266 2.354 -9.289 1 97.5 127 THR A O 1
ATOM 1020 N N . SER A 1 128 ? 23.094 2.547 -8.93 1 95.88 128 SER A N 1
ATOM 1021 C CA . SER A 1 128 ? 22.812 1.183 -9.359 1 95.88 128 SER A CA 1
ATOM 1022 C C . SER A 1 128 ? 23.078 1.011 -10.852 1 95.88 128 SER A C 1
ATOM 1024 O O . SER A 1 128 ? 23.625 -0.003 -11.281 1 95.88 128 SER A O 1
ATOM 1026 N N . ARG A 1 129 ? 22.703 2 -11.602 1 95.94 129 ARG A N 1
ATOM 1027 C CA . ARG A 1 129 ? 22.797 1.901 -13.055 1 95.94 129 ARG A CA 1
ATOM 1028 C C . ARG A 1 129 ? 24.25 1.986 -13.508 1 95.94 129 ARG A C 1
ATOM 1030 O O . ARG A 1 129 ? 24.703 1.186 -14.336 1 95.94 129 ARG A O 1
ATOM 1037 N N . THR A 1 130 ? 25.062 2.885 -12.953 1 96.19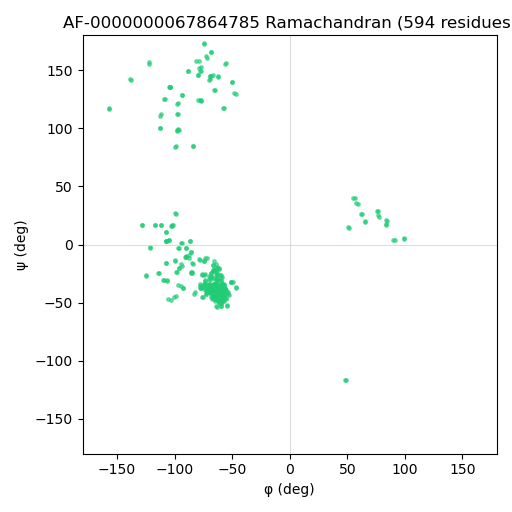 130 THR A N 1
ATOM 1038 C CA . THR A 1 130 ? 26.406 3.172 -13.43 1 96.19 130 THR A CA 1
ATOM 1039 C C . THR A 1 130 ? 27.438 2.34 -12.672 1 96.19 130 THR A C 1
ATOM 1041 O O . THR A 1 130 ? 28.594 2.227 -13.102 1 96.19 130 THR A O 1
ATOM 1044 N N . ARG A 1 131 ? 27.062 1.832 -11.555 1 95.75 131 ARG A N 1
ATOM 1045 C CA . ARG A 1 131 ? 27.969 1.133 -10.648 1 95.75 131 ARG A CA 1
ATOM 1046 C C . ARG A 1 131 ? 29.109 2.043 -10.203 1 95.75 131 ARG A C 1
ATOM 1048 O O . ARG A 1 131 ? 30.266 1.617 -10.141 1 95.75 131 ARG A O 1
ATOM 1055 N N . ARG A 1 132 ? 28.812 3.271 -10.055 1 95.81 132 ARG A N 1
ATOM 1056 C CA . ARG A 1 132 ? 29.75 4.27 -9.547 1 95.81 132 ARG A CA 1
ATOM 1057 C C . ARG A 1 132 ? 29.312 4.773 -8.172 1 95.81 132 ARG A C 1
ATOM 1059 O O . ARG A 1 132 ? 28.312 5.461 -8.039 1 95.81 132 ARG A O 1
ATOM 1066 N N . PRO A 1 133 ? 30.094 4.434 -7.137 1 95.56 133 PRO A N 1
ATOM 1067 C CA . PRO A 1 133 ? 29.703 4.789 -5.77 1 95.56 133 PRO A CA 1
ATOM 1068 C C . PRO A 1 133 ? 29.703 6.297 -5.531 1 95.56 133 PRO A C 1
ATOM 1070 O O . PRO A 1 133 ? 29.109 6.77 -4.559 1 95.56 133 PRO A O 1
ATOM 1073 N N . GLU A 1 134 ? 30.297 7.09 -6.406 1 95.25 134 GLU A N 1
ATOM 1074 C CA . GLU A 1 134 ? 30.438 8.531 -6.246 1 95.25 134 GLU A CA 1
ATOM 1075 C C . GLU A 1 134 ? 29.078 9.227 -6.254 1 95.25 134 GLU A C 1
ATOM 1077 O O . GLU A 1 134 ? 28.922 10.289 -5.641 1 95.25 134 GLU A O 1
ATOM 1082 N N . TYR A 1 135 ? 28.125 8.656 -6.945 1 96.12 135 TYR A N 1
ATOM 1083 C CA . TYR A 1 135 ? 26.812 9.266 -7.062 1 96.12 135 TYR A CA 1
ATOM 1084 C C . TYR A 1 135 ? 26.094 9.305 -5.715 1 96.12 135 TYR A C 1
ATOM 1086 O O . TYR A 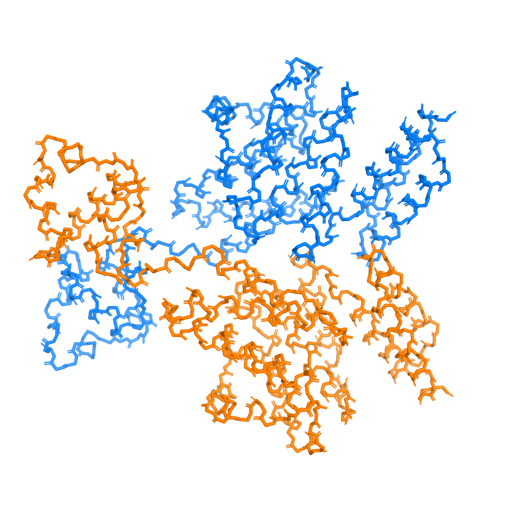1 135 ? 25.203 10.125 -5.496 1 96.12 135 TYR A O 1
ATOM 1094 N N . ALA A 1 136 ? 26.5 8.453 -4.793 1 97.5 136 ALA A N 1
ATOM 1095 C CA . ALA A 1 136 ? 25.859 8.398 -3.477 1 97.5 136 ALA A CA 1
ATOM 1096 C C . ALA A 1 136 ? 26.688 9.156 -2.441 1 97.5 136 ALA A C 1
ATOM 1098 O O . ALA A 1 136 ? 26.203 9.461 -1.351 1 97.5 136 ALA A O 1
ATOM 1099 N N . GLU A 1 137 ? 27.859 9.469 -2.729 1 96.38 137 GLU A N 1
ATOM 1100 C CA . GLU A 1 137 ? 28.859 9.859 -1.746 1 96.38 137 GLU A CA 1
ATOM 1101 C C . GLU A 1 137 ? 28.453 11.141 -1.02 1 96.38 137 GLU A C 1
ATOM 1103 O O . GLU A 1 137 ? 28.406 11.172 0.212 1 96.38 137 GLU A O 1
ATOM 1108 N N . LEU A 1 138 ? 28.172 12.156 -1.737 1 96.19 138 LEU A N 1
ATOM 1109 C CA . LEU A 1 138 ? 27.906 13.461 -1.146 1 96.19 138 LEU A CA 1
ATOM 1110 C C . LEU A 1 138 ? 26.672 13.398 -0.24 1 96.19 138 LEU A C 1
ATOM 1112 O O . LEU A 1 138 ? 26.703 13.898 0.889 1 96.19 138 LEU A O 1
ATOM 1116 N N . ILE A 1 139 ? 25.625 12.812 -0.741 1 97.38 139 ILE A N 1
ATOM 1117 C CA . ILE A 1 139 ? 24.375 12.734 0.004 1 97.38 139 ILE A CA 1
ATOM 1118 C C . ILE A 1 139 ? 24.578 11.906 1.273 1 97.38 139 ILE A C 1
ATOM 1120 O O . ILE A 1 139 ? 24.094 12.281 2.348 1 97.38 139 ILE A O 1
ATOM 1124 N N . LEU A 1 140 ? 25.266 10.859 1.231 1 97.69 140 LEU A N 1
ATOM 1125 C CA . LEU A 1 140 ? 25.484 9.977 2.373 1 97.69 140 LEU A CA 1
ATOM 1126 C C . LEU A 1 140 ? 26.406 10.633 3.395 1 97.69 140 LEU A C 1
ATOM 1128 O O . LEU A 1 140 ? 26.203 10.492 4.602 1 97.69 140 LEU A O 1
ATOM 1132 N N . GLU A 1 141 ? 27.422 11.297 2.939 1 96.69 141 GLU A N 1
ATOM 1133 C CA . GLU A 1 141 ? 28.312 12.008 3.846 1 96.69 141 GLU A CA 1
ATOM 1134 C C . GLU A 1 141 ? 27.547 13.016 4.703 1 96.69 141 GLU A C 1
ATOM 1136 O O . GLU A 1 141 ? 27.875 13.219 5.875 1 96.69 141 GLU A O 1
ATOM 1141 N N . GLU A 1 142 ? 26.594 13.547 4.125 1 95.75 142 GLU A N 1
ATOM 1142 C CA . GLU A 1 142 ? 25.812 14.578 4.805 1 95.75 142 GLU A CA 1
ATOM 1143 C C . GLU A 1 142 ? 24.844 13.961 5.809 1 95.75 142 GLU A C 1
ATOM 1145 O O . GLU A 1 142 ? 24.625 14.516 6.891 1 95.75 142 GLU A O 1
ATOM 1150 N N . HIS A 1 143 ? 24.281 12.828 5.52 1 93.94 143 HIS A N 1
ATOM 1151 C CA . HIS A 1 143 ? 23.109 12.398 6.285 1 93.94 143 HIS A CA 1
ATOM 1152 C C . HIS A 1 143 ? 23.422 11.148 7.105 1 93.94 143 HIS A C 1
ATOM 1154 O O . HIS A 1 143 ? 22.828 10.922 8.156 1 93.94 143 HIS A O 1
ATOM 1160 N N . MET A 1 144 ? 24.391 10.297 6.781 1 95.62 144 MET A N 1
ATOM 1161 C CA . MET A 1 144 ? 24.594 8.969 7.355 1 95.62 144 MET A CA 1
ATOM 1162 C C . MET A 1 144 ? 25.078 9.062 8.797 1 95.62 144 MET A C 1
ATOM 1164 O O . MET A 1 144 ? 24.688 8.266 9.648 1 95.62 144 MET A O 1
ATOM 1168 N N . PRO A 1 145 ? 25.938 10.055 9.156 1 93.56 145 PRO A N 1
ATOM 1169 C CA . PRO A 1 145 ? 26.438 10.141 10.531 1 93.56 145 PRO A CA 1
ATOM 1170 C C . PRO A 1 145 ? 25.297 10.266 11.547 1 93.56 145 PRO A C 1
ATOM 1172 O O . PRO A 1 145 ? 25.375 9.688 12.633 1 93.56 145 PRO A O 1
ATOM 1175 N N . GLN A 1 146 ? 24.297 10.93 11.188 1 89.94 146 GLN A N 1
ATOM 1176 C CA . GLN A 1 146 ? 23.156 11.094 12.086 1 89.94 146 GLN A CA 1
ATOM 1177 C C . GLN A 1 146 ? 22.297 9.828 12.109 1 89.94 146 GLN A C 1
ATOM 1179 O O . GLN A 1 146 ? 21.766 9.453 13.164 1 89.94 146 GLN A O 1
ATOM 1184 N N . ILE A 1 147 ? 22.156 9.164 11.055 1 92.56 147 ILE A N 1
ATOM 1185 C CA . ILE A 1 147 ? 21.281 8.008 10.906 1 92.56 147 ILE A CA 1
ATOM 1186 C C . ILE A 1 147 ? 21.828 6.832 11.703 1 92.56 147 ILE A C 1
ATOM 1188 O O . ILE A 1 147 ? 21.062 6.07 12.305 1 92.56 147 ILE A O 1
ATOM 1192 N N . ILE A 1 148 ? 23.078 6.738 11.766 1 92.44 148 ILE A N 1
ATOM 1193 C CA . ILE A 1 148 ? 23.734 5.613 12.422 1 92.44 148 ILE A CA 1
ATOM 1194 C C . ILE A 1 148 ? 23.422 5.633 13.922 1 92.44 148 ILE A C 1
ATOM 1196 O O . ILE A 1 148 ? 23.422 4.586 14.57 1 92.44 148 ILE A O 1
ATOM 1200 N N . GLU A 1 149 ? 23.062 6.777 14.414 1 88.88 149 GLU A N 1
ATOM 1201 C CA . GLU A 1 149 ? 22.844 6.922 15.852 1 88.88 149 GLU A CA 1
ATOM 1202 C C . GLU A 1 149 ? 21.359 6.797 16.188 1 88.88 149 GLU A C 1
ATOM 1204 O O . GLU A 1 149 ? 20.984 6.742 17.359 1 88.88 149 GLU A O 1
ATOM 1209 N N . LYS A 1 150 ? 20.547 6.645 15.172 1 87.12 150 LYS A N 1
ATOM 1210 C CA . LYS A 1 150 ? 19.109 6.57 15.375 1 87.12 150 LYS A CA 1
ATOM 1211 C C . LYS A 1 150 ? 18.656 5.133 15.633 1 87.12 150 LYS A C 1
ATOM 1213 O O . LYS A 1 150 ? 19.281 4.188 15.141 1 87.12 150 LYS A O 1
ATOM 1218 N N . GLU A 1 151 ? 17.609 5.027 16.406 1 87.94 151 GLU A N 1
ATOM 1219 C CA . GLU A 1 151 ? 16.984 3.727 16.625 1 87.94 151 GLU A CA 1
ATOM 1220 C C . GLU A 1 151 ? 15.664 3.629 15.867 1 87.94 151 GLU A C 1
ATOM 1222 O O . GLU A 1 151 ? 15.219 2.531 15.531 1 87.94 151 GLU A O 1
ATOM 1227 N N . ALA A 1 152 ? 15.039 4.719 15.727 1 86.75 152 ALA A N 1
ATOM 1228 C CA . ALA A 1 152 ? 13.812 4.824 14.938 1 86.75 152 ALA A CA 1
ATOM 1229 C C . ALA A 1 152 ? 14.07 5.59 13.641 1 86.75 152 ALA A C 1
ATOM 1231 O O . ALA A 1 152 ? 14.602 6.703 13.664 1 86.75 152 ALA A O 1
ATOM 1232 N N . TYR A 1 153 ? 13.719 4.973 12.516 1 90.31 153 TYR A N 1
ATOM 1233 C CA . TYR A 1 153 ? 14.031 5.547 11.211 1 90.31 153 TYR A CA 1
ATOM 1234 C C . TYR A 1 153 ? 12.789 6.152 10.57 1 90.31 153 TYR A C 1
ATOM 1236 O O . TYR A 1 153 ? 11.703 5.57 10.633 1 90.31 153 TYR A O 1
ATOM 1244 N N . SER A 1 154 ? 12.93 7.312 10.016 1 84.88 154 SER A N 1
ATOM 1245 C CA . SER A 1 154 ? 11.922 7.848 9.102 1 84.88 154 SER A CA 1
ATOM 1246 C C . SER A 1 154 ? 11.984 7.156 7.746 1 84.88 154 SER A C 1
ATOM 1248 O O . SER A 1 154 ? 12.875 6.34 7.5 1 84.88 154 SER A O 1
ATOM 1250 N N . ILE A 1 155 ? 11.047 7.453 6.891 1 91.5 155 ILE A N 1
ATOM 1251 C CA . ILE A 1 155 ? 11.047 6.902 5.539 1 91.5 155 ILE A CA 1
ATOM 1252 C C . ILE A 1 155 ? 12.328 7.32 4.816 1 91.5 155 ILE A C 1
ATOM 1254 O O . ILE A 1 155 ? 13 6.488 4.199 1 91.5 155 ILE A O 1
ATOM 1258 N N . ASN A 1 156 ? 12.719 8.578 4.949 1 92.62 156 ASN A N 1
ATOM 1259 C CA . ASN A 1 156 ? 13.93 9.055 4.297 1 92.62 156 ASN A CA 1
ATOM 1260 C C . ASN A 1 156 ? 15.18 8.406 4.879 1 92.62 156 ASN A C 1
ATOM 1262 O O . ASN A 1 156 ? 16.156 8.164 4.164 1 92.62 156 ASN A O 1
ATOM 1266 N N . ASP A 1 157 ? 15.156 8.18 6.199 1 94.56 157 ASP A N 1
ATOM 1267 C CA . ASP A 1 157 ? 16.281 7.457 6.789 1 94.56 157 ASP A CA 1
ATOM 1268 C C . ASP A 1 157 ? 16.469 6.098 6.121 1 94.56 157 ASP A C 1
ATOM 1270 O O . ASP A 1 157 ? 17.594 5.723 5.773 1 94.56 157 ASP A O 1
ATOM 1274 N N . MET A 1 158 ? 15.391 5.398 5.918 1 97.81 158 MET A N 1
ATOM 1275 C CA . MET A 1 158 ? 15.477 4.062 5.336 1 97.81 158 MET A CA 1
ATOM 1276 C C . MET A 1 158 ? 15.891 4.129 3.869 1 97.81 158 MET A C 1
ATOM 1278 O O . MET A 1 158 ? 16.625 3.268 3.385 1 97.81 158 MET A O 1
ATOM 1282 N N . LEU A 1 159 ? 15.422 5.148 3.156 1 98.25 159 LEU A N 1
ATOM 1283 C CA . LEU A 1 159 ? 15.859 5.332 1.776 1 98.25 159 LEU A CA 1
ATOM 1284 C C . LEU A 1 159 ? 17.359 5.613 1.711 1 98.25 159 LEU A C 1
ATOM 1286 O O . LEU A 1 159 ? 18.047 5.117 0.816 1 98.25 159 LEU A O 1
ATOM 1290 N N . LEU A 1 160 ? 17.828 6.391 2.648 1 98.25 160 LEU A N 1
ATOM 1291 C CA . LEU A 1 160 ? 19.25 6.703 2.715 1 98.25 160 LEU A CA 1
ATOM 1292 C C . LEU A 1 160 ? 20.062 5.465 3.078 1 98.25 160 LEU A C 1
ATOM 1294 O O . LEU A 1 160 ? 21.141 5.25 2.535 1 98.25 160 LEU A O 1
ATOM 1298 N N . ILE A 1 161 ? 19.562 4.672 3.98 1 98.69 161 ILE A N 1
ATOM 1299 C CA . ILE A 1 161 ? 20.219 3.414 4.328 1 98.69 161 ILE A CA 1
ATOM 1300 C C . ILE A 1 161 ? 20.297 2.514 3.096 1 98.69 161 ILE A C 1
ATOM 1302 O O . ILE A 1 161 ? 21.328 1.894 2.832 1 98.69 161 ILE A O 1
ATOM 1306 N N . ARG A 1 162 ? 19.266 2.451 2.318 1 98.44 162 ARG A N 1
ATOM 1307 C CA . ARG A 1 162 ? 19.25 1.658 1.093 1 98.44 162 ARG A CA 1
ATOM 1308 C C . ARG A 1 162 ? 20.297 2.158 0.106 1 98.44 162 ARG A C 1
ATOM 1310 O O . ARG A 1 162 ? 21 1.36 -0.526 1 98.44 162 ARG A O 1
ATOM 1317 N N . LEU A 1 163 ? 20.344 3.484 -0.031 1 98.69 163 LEU A N 1
ATOM 1318 C CA . LEU A 1 163 ? 21.391 4.074 -0.871 1 98.69 163 LEU A CA 1
ATOM 1319 C C . LEU A 1 163 ? 22.766 3.668 -0.385 1 98.69 163 LEU A C 1
ATOM 1321 O O . LEU A 1 163 ? 23.656 3.352 -1.192 1 98.69 163 LEU A O 1
ATOM 1325 N N . PHE A 1 164 ? 22.953 3.734 0.959 1 98.69 164 PHE A N 1
ATOM 1326 C CA . PHE A 1 164 ? 24.219 3.305 1.549 1 98.69 164 PHE A CA 1
ATOM 1327 C C . PHE A 1 164 ? 24.516 1.858 1.179 1 98.69 164 PHE A C 1
ATOM 1329 O O . PHE A 1 164 ? 25.641 1.536 0.79 1 98.69 164 PHE A O 1
ATOM 1336 N N . PHE A 1 165 ? 23.547 0.975 1.23 1 98.62 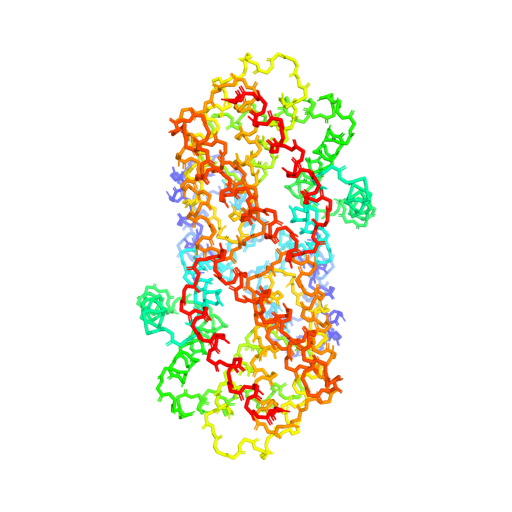165 PHE A N 1
ATOM 1337 C CA . PHE A 1 165 ? 23.75 -0.425 0.874 1 98.62 165 PHE A CA 1
ATOM 1338 C C . PHE A 1 165 ? 24.109 -0.562 -0.6 1 98.62 165 PHE A C 1
ATOM 1340 O O . PHE A 1 165 ? 24.984 -1.36 -0.957 1 98.62 165 PHE A O 1
ATOM 1347 N N . TYR A 1 166 ? 23.438 0.198 -1.467 1 97.75 166 TYR A N 1
ATOM 1348 C CA . TYR A 1 166 ? 23.766 0.17 -2.887 1 97.75 166 TYR A CA 1
ATOM 1349 C C . TYR A 1 166 ? 25.234 0.552 -3.113 1 97.75 166 TYR A C 1
ATOM 1351 O O . TYR A 1 166 ? 25.922 -0.067 -3.926 1 97.75 166 TYR A O 1
ATOM 1359 N N . GLN A 1 167 ? 25.609 1.578 -2.414 1 97.94 167 GLN A N 1
ATOM 1360 C CA . GLN A 1 167 ? 27 1.99 -2.521 1 97.94 167 GLN A CA 1
ATOM 1361 C C . GLN A 1 167 ? 27.953 0.877 -2.064 1 97.94 167 GLN A C 1
ATOM 1363 O O . GLN A 1 167 ? 28.953 0.599 -2.721 1 97.94 167 GLN A O 1
ATOM 1368 N N . MET A 1 168 ? 27.641 0.311 -0.95 1 97.25 168 MET A N 1
ATOM 1369 C CA . MET A 1 168 ? 28.469 -0.746 -0.385 1 97.25 168 MET A CA 1
ATOM 1370 C C . MET A 1 168 ? 28.578 -1.925 -1.346 1 97.25 168 MET A C 1
ATOM 1372 O O . MET A 1 168 ? 29.641 -2.555 -1.444 1 97.25 168 MET A O 1
ATOM 1376 N N . LEU A 1 169 ? 27.547 -2.24 -2.08 1 96.06 169 LEU A N 1
ATOM 1377 C CA . LEU A 1 169 ? 27.531 -3.379 -2.99 1 96.06 169 LEU A CA 1
ATOM 1378 C C . LEU A 1 169 ? 28.516 -3.184 -4.133 1 96.06 169 LEU A C 1
ATOM 1380 O O . LEU A 1 169 ? 28.984 -4.156 -4.73 1 96.06 169 LEU A O 1
ATOM 1384 N N . ILE A 1 170 ? 28.859 -1.98 -4.387 1 95.81 170 ILE A N 1
ATOM 1385 C CA . ILE A 1 170 ? 29.734 -1.665 -5.512 1 95.81 170 ILE A CA 1
ATOM 1386 C C . ILE A 1 170 ? 31.172 -1.501 -5.02 1 95.81 170 ILE A C 1
ATOM 1388 O O . ILE A 1 170 ? 32.125 -1.741 -5.77 1 95.81 170 ILE A O 1
ATOM 1392 N N . ARG A 1 171 ? 31.359 -1.182 -3.783 1 94.69 171 ARG A N 1
ATOM 1393 C CA . ARG A 1 171 ? 32.688 -0.869 -3.227 1 94.69 171 ARG A CA 1
ATOM 1394 C C . ARG A 1 171 ? 33.469 -2.139 -2.977 1 94.69 171 ARG A C 1
ATOM 1396 O O . ARG A 1 171 ? 32.938 -3.154 -2.543 1 94.69 171 ARG A O 1
ATOM 1403 N N . LYS A 1 172 ? 34.781 -1.976 -3.113 1 93.38 172 LYS A N 1
ATOM 1404 C CA . LYS A 1 172 ? 35.688 -3.094 -2.885 1 93.38 172 LYS A CA 1
ATOM 1405 C C . LYS A 1 172 ? 36.031 -3.246 -1.4 1 93.38 172 LYS A C 1
ATOM 1407 O O . LYS A 1 172 ? 36.344 -4.34 -0.941 1 93.38 172 LYS A O 1
ATOM 1412 N N . ASP A 1 173 ? 35.906 -2.145 -0.677 1 94.38 173 ASP A N 1
ATOM 1413 C CA . ASP A 1 173 ? 36.281 -2.174 0.733 1 94.38 173 ASP A CA 1
ATOM 1414 C C . ASP A 1 173 ? 35.062 -2.344 1.625 1 94.38 173 ASP A C 1
ATOM 1416 O O . ASP A 1 173 ? 35.031 -1.861 2.76 1 94.38 173 ASP A O 1
ATOM 1420 N N . LEU A 1 174 ? 34 -2.953 1.102 1 95.25 174 LEU A N 1
ATOM 1421 C CA . LEU A 1 174 ? 32.781 -3.197 1.819 1 95.25 174 LEU A CA 1
ATOM 1422 C C . LEU A 1 174 ? 33.031 -3.838 3.176 1 95.25 174 LEU A C 1
ATOM 1424 O O . LEU A 1 174 ? 32.344 -3.531 4.16 1 95.25 174 LEU A O 1
ATOM 1428 N N . ALA A 1 175 ? 34.031 -4.625 3.293 1 95.62 175 ALA A N 1
ATOM 1429 C CA . ALA A 1 175 ? 34.344 -5.379 4.504 1 95.62 175 ALA A CA 1
ATOM 1430 C C . ALA A 1 175 ? 34.656 -4.445 5.672 1 95.62 175 ALA A C 1
ATOM 1432 O O . ALA A 1 175 ? 34.406 -4.785 6.832 1 95.62 175 ALA A O 1
ATOM 1433 N N . LYS A 1 176 ? 35.062 -3.268 5.383 1 96.19 176 LYS A N 1
ATOM 1434 C CA . LYS A 1 176 ? 35.406 -2.293 6.41 1 96.19 176 LYS A CA 1
ATOM 1435 C C . LYS A 1 176 ? 34.156 -1.749 7.098 1 96.19 176 LYS A C 1
ATOM 1437 O O . LYS A 1 176 ? 34.25 -1.143 8.164 1 96.19 176 LYS A O 1
ATOM 1442 N N . PHE A 1 177 ? 33.031 -2.033 6.527 1 96.25 177 PHE A N 1
ATOM 1443 C CA . PHE A 1 177 ? 31.812 -1.396 7.012 1 96.25 177 PHE A CA 1
ATOM 1444 C C . PHE A 1 177 ? 30.844 -2.434 7.57 1 96.25 177 PHE A C 1
ATOM 1446 O O . PHE A 1 177 ? 29.656 -2.148 7.762 1 96.25 177 PHE A O 1
ATOM 1453 N N . ILE A 1 178 ? 31.281 -3.586 7.859 1 97 178 ILE A N 1
ATOM 1454 C CA . ILE A 1 178 ? 30.438 -4.703 8.266 1 97 178 ILE A CA 1
ATOM 1455 C C . ILE A 1 178 ? 29.734 -4.363 9.57 1 97 178 ILE A C 1
ATOM 1457 O O . ILE A 1 178 ? 28.531 -4.605 9.719 1 97 178 ILE A O 1
ATOM 1461 N N . ASN A 1 179 ? 30.422 -3.801 10.453 1 96.25 179 ASN A N 1
ATOM 1462 C CA . ASN A 1 179 ? 29.828 -3.461 11.742 1 96.25 179 ASN A CA 1
ATOM 1463 C C . ASN A 1 179 ? 28.703 -2.447 11.594 1 96.25 179 ASN A C 1
ATOM 1465 O O . ASN A 1 179 ? 27.672 -2.566 12.25 1 96.25 179 ASN A O 1
ATOM 1469 N N . GLN A 1 180 ? 28.984 -1.501 10.766 1 96.75 180 GLN A N 1
ATOM 1470 C CA . GLN A 1 180 ? 27.969 -0.488 10.508 1 96.75 180 GLN A CA 1
ATOM 1471 C C . GLN A 1 180 ? 26.734 -1.101 9.844 1 96.75 180 GLN A C 1
ATOM 1473 O O . GLN A 1 180 ? 25.609 -0.782 10.211 1 96.75 180 GLN A O 1
ATOM 1478 N N . ILE A 1 181 ? 26.938 -1.97 8.922 1 97.88 181 ILE A N 1
ATOM 1479 C CA . ILE A 1 181 ? 25.859 -2.629 8.203 1 97.88 181 ILE A CA 1
ATOM 1480 C C . ILE A 1 181 ? 25.047 -3.484 9.18 1 97.88 181 ILE A C 1
ATOM 1482 O O . ILE A 1 181 ? 23.812 -3.414 9.195 1 97.88 181 ILE A O 1
ATOM 1486 N N . GLU A 1 182 ? 25.703 -4.215 10.008 1 97.31 182 GLU A N 1
ATOM 1487 C CA . GLU A 1 182 ? 25.031 -5.078 10.969 1 97.31 182 GLU A CA 1
ATOM 1488 C C . GLU A 1 182 ? 24.188 -4.262 11.945 1 97.31 182 GLU A C 1
ATOM 1490 O O . GLU A 1 182 ? 23.078 -4.656 12.289 1 97.31 182 GLU A O 1
ATOM 1495 N N . LYS A 1 183 ? 24.766 -3.184 12.344 1 97.38 183 LYS A N 1
ATOM 1496 C CA . LYS A 1 183 ? 24.031 -2.311 13.25 1 97.38 183 LYS A CA 1
ATOM 1497 C C . LYS A 1 183 ? 22.75 -1.798 12.602 1 97.38 183 LYS A C 1
ATOM 1499 O O . LYS A 1 183 ? 21.672 -1.856 13.211 1 97.38 183 LYS A O 1
ATOM 1504 N N . LEU A 1 184 ? 22.859 -1.306 11.406 1 98.31 184 LEU A N 1
ATOM 1505 C CA . LEU A 1 184 ? 21.703 -0.802 10.68 1 98.31 184 LEU A CA 1
ATOM 1506 C C . LEU A 1 184 ? 20.656 -1.903 10.484 1 98.31 184 LEU A C 1
ATOM 1508 O O . LEU A 1 184 ? 19.469 -1.671 10.656 1 98.31 184 LEU A O 1
ATOM 1512 N N . MET A 1 185 ? 21.125 -3.115 10.172 1 98.31 185 MET A N 1
ATOM 1513 C CA . MET A 1 185 ? 20.25 -4.258 9.938 1 98.31 185 MET A CA 1
ATOM 1514 C C . MET A 1 185 ? 19.484 -4.629 11.203 1 98.31 185 MET A C 1
ATOM 1516 O O . MET A 1 185 ? 18.297 -4.953 11.148 1 98.31 185 MET A O 1
ATOM 1520 N N . LEU A 1 186 ? 20.125 -4.566 12.266 1 97 186 LEU A N 1
ATOM 1521 C CA . LEU A 1 186 ? 19.5 -4.895 13.539 1 97 186 LEU A CA 1
ATOM 1522 C C . LEU A 1 186 ? 18.375 -3.916 13.859 1 97 186 LEU A C 1
ATOM 1524 O O . LEU A 1 186 ? 17.312 -4.32 14.336 1 97 186 LEU A O 1
ATOM 1528 N N . PHE A 1 187 ? 18.641 -2.689 13.602 1 96.62 187 PHE A N 1
ATOM 1529 C CA . PHE A 1 187 ? 17.609 -1.691 13.891 1 96.62 187 PHE A CA 1
ATOM 1530 C C . PHE A 1 187 ? 16.484 -1.771 12.875 1 96.62 187 PHE A C 1
ATOM 1532 O O . PHE A 1 187 ? 15.328 -1.487 13.203 1 96.62 187 PHE A O 1
ATOM 1539 N N . LEU A 1 188 ? 16.781 -2.154 11.664 1 98 188 LEU A N 1
ATOM 1540 C CA . LEU A 1 188 ? 15.742 -2.318 10.648 1 98 188 LEU A CA 1
ATOM 1541 C C . LEU A 1 188 ? 14.719 -3.357 11.078 1 98 188 LEU A C 1
ATOM 1543 O O . LEU A 1 188 ? 13.523 -3.219 10.797 1 98 188 LEU A O 1
ATOM 1547 N N . LEU A 1 189 ? 15.133 -4.363 11.836 1 97.44 189 LEU A N 1
ATOM 1548 C CA . LEU A 1 189 ? 14.258 -5.434 12.305 1 97.44 189 LEU A CA 1
ATOM 1549 C C . LEU A 1 189 ? 13.164 -4.883 13.211 1 97.44 189 LEU A C 1
ATOM 1551 O O . LEU A 1 189 ? 12.086 -5.477 13.328 1 97.44 189 LEU A O 1
ATOM 1555 N N . GLU A 1 190 ? 13.398 -3.709 13.758 1 95.19 190 GLU A N 1
ATOM 1556 C CA . GLU A 1 190 ? 12.492 -3.182 14.773 1 95.19 190 GLU A CA 1
ATOM 1557 C C . GLU A 1 190 ? 11.641 -2.043 14.219 1 95.19 190 GLU A C 1
ATOM 1559 O O . GLU A 1 190 ? 10.828 -1.463 14.938 1 95.19 190 GLU A O 1
ATOM 1564 N N . GLN A 1 191 ? 11.805 -1.787 12.969 1 94.25 191 GLN A N 1
ATOM 1565 C CA . GLN A 1 191 ? 11.195 -0.57 12.445 1 94.25 191 GLN A CA 1
ATOM 1566 C C . GLN A 1 191 ? 9.695 -0.761 12.203 1 94.25 191 GLN A C 1
ATOM 1568 O O . GLN A 1 191 ? 8.961 0.212 12.023 1 94.25 191 GLN A O 1
ATOM 1573 N N . LYS A 1 192 ? 9.133 -1.992 12.227 1 94.38 192 LYS A N 1
ATOM 1574 C CA . LYS A 1 192 ? 7.695 -2.225 12.086 1 94.38 192 LYS A CA 1
ATOM 1575 C C . LYS A 1 192 ? 6.914 -1.553 13.211 1 94.38 192 LYS A C 1
ATOM 1577 O O . LYS A 1 192 ? 5.75 -1.188 13.031 1 94.38 192 LYS A O 1
ATOM 1582 N N . LYS A 1 193 ? 7.582 -1.275 14.266 1 88.06 193 LYS A N 1
ATOM 1583 C CA . LYS A 1 193 ? 6.949 -0.691 15.445 1 88.06 193 LYS A CA 1
ATOM 1584 C C . LYS A 1 193 ? 6.668 0.795 15.242 1 88.06 193 LYS A C 1
ATOM 1586 O O . LYS A 1 193 ? 5.789 1.361 15.891 1 88.06 193 LYS A O 1
ATOM 1591 N N . VAL A 1 194 ? 7.465 1.376 14.359 1 84.19 194 VAL A N 1
ATOM 1592 C CA . VAL A 1 194 ? 7.375 2.83 14.273 1 84.19 194 VAL A CA 1
ATOM 1593 C C . VAL A 1 194 ? 7.004 3.242 12.852 1 84.19 194 VAL A C 1
ATOM 1595 O O . VAL A 1 194 ? 6.832 4.43 12.57 1 84.19 194 VAL A O 1
ATOM 1598 N N . THR A 1 195 ? 6.883 2.285 11.945 1 88.75 195 THR A N 1
ATOM 1599 C CA . THR A 1 195 ? 6.555 2.564 10.555 1 88.75 195 THR A CA 1
ATOM 1600 C C . THR A 1 195 ? 5.098 2.221 10.258 1 88.75 195 THR A C 1
ATOM 1602 O O . THR A 1 195 ? 4.59 1.194 10.719 1 88.75 195 THR A O 1
ATOM 1605 N N . GLN A 1 196 ? 4.461 3.127 9.562 1 85.31 196 GLN A N 1
ATOM 1606 C CA . GLN A 1 196 ? 3.104 2.803 9.133 1 85.31 196 GLN A CA 1
ATOM 1607 C C . GLN A 1 196 ? 3.098 1.596 8.195 1 85.31 196 GLN A C 1
ATOM 1609 O O . GLN A 1 196 ? 3.988 1.447 7.359 1 85.31 196 GLN A O 1
ATOM 1614 N N . ILE A 1 197 ? 2.064 0.753 8.281 1 92 197 ILE A N 1
ATOM 1615 C CA . ILE A 1 197 ? 2.016 -0.555 7.637 1 92 197 ILE A CA 1
ATOM 1616 C C . ILE A 1 197 ? 2.086 -0.389 6.121 1 92 197 ILE A C 1
ATOM 1618 O O . ILE A 1 197 ? 2.664 -1.227 5.426 1 92 197 ILE A O 1
ATOM 1622 N N . GLU A 1 198 ? 1.592 0.714 5.594 1 90.06 198 GLU A N 1
ATOM 1623 C CA . GLU A 1 198 ? 1.602 0.942 4.152 1 90.06 198 GLU A CA 1
ATOM 1624 C C . GLU A 1 198 ? 3.025 1.104 3.629 1 90.06 198 GLU A C 1
ATOM 1626 O O . GLU A 1 198 ? 3.268 0.978 2.426 1 90.06 198 GLU A O 1
ATOM 1631 N N . ASN A 1 199 ? 3.973 1.385 4.539 1 92.62 199 ASN A N 1
ATOM 1632 C CA . ASN A 1 199 ? 5.359 1.622 4.148 1 92.62 199 ASN A CA 1
ATOM 1633 C C . ASN A 1 199 ? 6.258 0.452 4.535 1 92.62 199 ASN A C 1
ATOM 1635 O O . ASN A 1 199 ? 7.48 0.54 4.422 1 92.62 199 ASN A O 1
ATOM 1639 N N . TYR A 1 200 ? 5.676 -0.656 4.941 1 96.81 200 TYR A N 1
ATOM 1640 C CA . TYR A 1 200 ? 6.461 -1.824 5.324 1 96.81 200 TYR A CA 1
ATOM 1641 C C . TYR A 1 200 ? 7.316 -2.312 4.16 1 96.81 200 TYR A C 1
ATOM 1643 O O . TYR A 1 200 ? 8.375 -2.912 4.367 1 96.81 200 TYR A O 1
ATOM 1651 N N . PHE A 1 201 ? 6.871 -2.037 2.936 1 97.31 201 PHE A N 1
ATOM 1652 C CA . PHE A 1 201 ? 7.641 -2.5 1.786 1 97.31 201 PHE A CA 1
ATOM 1653 C C . PHE A 1 201 ? 8.984 -1.789 1.716 1 97.31 201 PHE A C 1
ATOM 1655 O O . PHE A 1 201 ? 9.945 -2.322 1.157 1 97.31 201 PHE A O 1
ATOM 1662 N N . ILE A 1 202 ? 9.125 -0.641 2.301 1 97.5 202 ILE A N 1
ATOM 1663 C CA . ILE A 1 202 ? 10.398 0.073 2.34 1 97.5 202 ILE A CA 1
ATOM 1664 C C . ILE A 1 202 ? 11.359 -0.637 3.289 1 97.5 202 ILE A C 1
ATOM 1666 O O . ILE A 1 202 ? 12.547 -0.771 2.992 1 97.5 202 ILE A O 1
ATOM 1670 N N . ILE A 1 203 ? 10.844 -1.097 4.418 1 98.19 203 ILE A N 1
ATOM 1671 C CA . ILE A 1 203 ? 11.648 -1.906 5.328 1 98.19 203 ILE A CA 1
ATOM 1672 C C . ILE A 1 203 ? 12.133 -3.164 4.613 1 98.19 203 ILE A C 1
ATOM 1674 O O . ILE A 1 203 ? 13.32 -3.484 4.645 1 98.19 203 ILE A O 1
ATOM 1678 N N . ARG A 1 204 ? 11.148 -3.822 3.959 1 98.44 204 ARG A N 1
ATOM 1679 C CA . ARG A 1 204 ? 11.422 -5.059 3.232 1 98.44 204 ARG A CA 1
ATOM 1680 C C . ARG A 1 204 ? 12.539 -4.859 2.219 1 98.44 204 ARG A C 1
ATOM 1682 O O . ARG A 1 204 ? 13.523 -5.609 2.213 1 98.44 204 ARG A O 1
ATOM 1689 N N . ASP A 1 205 ? 12.422 -3.855 1.371 1 98.19 205 ASP A N 1
ATOM 1690 C CA . ASP A 1 205 ? 13.375 -3.621 0.292 1 98.19 205 ASP A CA 1
ATOM 1691 C C . ASP A 1 205 ? 14.75 -3.246 0.846 1 98.19 205 ASP A C 1
ATOM 1693 O O . ASP A 1 205 ? 15.773 -3.654 0.3 1 98.19 205 ASP A O 1
ATOM 1697 N N . THR A 1 206 ? 14.75 -2.455 1.907 1 98.56 206 THR A N 1
ATOM 1698 C CA . THR A 1 206 ? 16.016 -2.061 2.531 1 98.56 206 THR A CA 1
ATOM 1699 C C . THR A 1 206 ? 16.688 -3.262 3.178 1 98.56 206 THR A C 1
ATOM 1701 O O . THR A 1 206 ? 17.906 -3.432 3.053 1 98.56 206 THR A O 1
ATOM 1704 N N . LEU A 1 207 ? 15.938 -4.113 3.857 1 98.62 207 LEU A N 1
ATOM 1705 C CA . LEU A 1 207 ? 16.453 -5.336 4.457 1 98.62 207 LEU A CA 1
ATOM 1706 C C . LEU A 1 207 ? 17.094 -6.234 3.402 1 98.62 207 LEU A C 1
ATOM 1708 O O . LEU A 1 207 ? 18.188 -6.766 3.609 1 98.62 207 LEU A O 1
ATOM 1712 N N . ILE A 1 208 ? 16.422 -6.363 2.322 1 98.38 208 ILE A N 1
ATOM 1713 C CA . ILE A 1 208 ? 16.906 -7.223 1.247 1 98.38 208 ILE A CA 1
ATOM 1714 C C . ILE A 1 208 ? 18.25 -6.699 0.731 1 98.38 208 ILE A C 1
ATOM 1716 O O . ILE A 1 208 ? 19.188 -7.469 0.548 1 98.38 208 ILE A O 1
ATOM 1720 N N . SER A 1 209 ? 18.375 -5.398 0.543 1 98.12 209 SER A N 1
ATOM 1721 C CA . SER A 1 209 ? 19.625 -4.797 0.091 1 98.12 209 SER A CA 1
ATOM 1722 C C . SER A 1 209 ? 20.75 -5.027 1.102 1 98.12 209 SER A C 1
ATOM 1724 O O . SER A 1 209 ? 21.891 -5.309 0.721 1 98.12 209 SER A O 1
ATOM 1726 N N . GLY A 1 210 ? 20.375 -4.867 2.35 1 98.44 210 GLY A N 1
ATOM 1727 C CA . GLY A 1 210 ? 21.359 -5.137 3.387 1 98.44 210 GLY A CA 1
ATOM 1728 C C . GLY A 1 210 ? 21.812 -6.586 3.418 1 98.44 210 GLY A C 1
ATOM 1729 O O . GLY A 1 210 ? 22.984 -6.867 3.623 1 98.44 210 GLY A O 1
ATOM 1730 N N . MET A 1 211 ? 20.906 -7.516 3.244 1 98.31 211 MET A N 1
ATOM 1731 C CA . MET A 1 211 ? 21.234 -8.938 3.195 1 98.31 211 MET A CA 1
ATOM 1732 C C . MET A 1 211 ? 22.203 -9.227 2.051 1 98.31 211 MET A C 1
ATOM 1734 O O . MET A 1 211 ? 23.125 -10.031 2.203 1 98.31 211 MET A O 1
ATOM 1738 N N . CYS A 1 212 ? 22.016 -8.562 0.934 1 97.62 212 CYS A N 1
ATOM 1739 C CA . CYS A 1 212 ? 22.906 -8.734 -0.201 1 97.62 212 CYS A CA 1
ATOM 1740 C C . CYS A 1 212 ? 24.312 -8.273 0.148 1 97.62 212 CYS A C 1
ATOM 1742 O O . CYS A 1 212 ? 25.297 -8.922 -0.228 1 97.62 212 CYS A O 1
ATOM 1744 N N . CYS A 1 213 ? 24.422 -7.184 0.847 1 98.06 213 CYS A N 1
ATOM 1745 C CA . CYS A 1 213 ? 25.719 -6.703 1.278 1 98.06 213 CYS A CA 1
ATOM 1746 C C . CYS A 1 213 ? 26.406 -7.719 2.184 1 98.06 213 CYS A C 1
ATOM 1748 O O . CYS A 1 213 ? 27.578 -8.055 1.976 1 98.06 213 CYS A O 1
ATOM 1750 N N . LEU A 1 214 ? 25.672 -8.164 3.164 1 97.88 214 LEU A N 1
ATOM 1751 C CA . LEU A 1 214 ? 26.219 -9.102 4.137 1 97.88 214 LEU A CA 1
ATOM 1752 C C . LEU A 1 214 ? 26.609 -10.414 3.465 1 97.88 214 LEU A C 1
ATOM 1754 O O . LEU A 1 214 ? 27.641 -11 3.797 1 97.88 214 LEU A O 1
ATOM 1758 N N . GLU A 1 215 ? 25.844 -10.852 2.553 1 96.12 215 GLU A N 1
ATOM 1759 C CA . GLU A 1 215 ? 26.156 -12.078 1.823 1 96.12 215 GLU A CA 1
ATOM 1760 C C . GLU A 1 215 ? 27.469 -11.945 1.058 1 96.12 215 GLU A C 1
ATOM 1762 O O . GLU A 1 215 ? 28.25 -12.898 0.985 1 96.12 215 GLU A O 1
ATOM 1767 N N . LYS A 1 216 ? 27.672 -10.812 0.471 1 95.38 216 LYS A N 1
ATOM 1768 C CA . LYS A 1 216 ? 28.859 -10.562 -0.327 1 95.38 216 LYS A CA 1
ATOM 1769 C C . LYS A 1 216 ? 30.125 -10.734 0.509 1 95.38 216 LYS A C 1
ATOM 1771 O O . LYS A 1 216 ? 31.188 -11.102 -0.017 1 95.38 216 LYS A O 1
ATOM 1776 N N . VAL A 1 217 ? 30.047 -10.516 1.798 1 95.62 217 VAL A N 1
ATOM 1777 C CA . VAL A 1 217 ? 31.219 -10.602 2.65 1 95.62 217 VAL A CA 1
ATOM 1778 C C . VAL A 1 217 ? 31.141 -11.859 3.516 1 95.62 217 VAL A C 1
ATOM 1780 O O . VAL A 1 217 ? 31.922 -12.031 4.453 1 95.62 217 VAL A O 1
ATOM 1783 N N . GLY A 1 218 ? 30.141 -12.648 3.34 1 93.62 218 GLY A N 1
ATOM 1784 C CA . GLY A 1 218 ? 30.047 -13.961 3.959 1 93.62 218 GLY A CA 1
ATOM 1785 C C . GLY A 1 218 ? 29.5 -13.914 5.375 1 93.62 218 GLY A C 1
ATOM 1786 O O . GLY A 1 218 ? 29.719 -14.844 6.156 1 93.62 218 GLY A O 1
ATOM 1787 N N . VAL A 1 219 ? 28.906 -12.859 5.719 1 95.5 219 VAL A N 1
ATOM 1788 C CA . VAL A 1 219 ? 28.297 -12.734 7.043 1 95.5 219 VAL A CA 1
ATOM 1789 C C . VAL A 1 219 ? 26.812 -13.062 6.961 1 95.5 219 VAL A C 1
ATOM 1791 O O . VAL A 1 219 ? 26 -12.203 6.605 1 95.5 219 VAL A O 1
ATOM 1794 N N . THR A 1 220 ? 26.422 -14.289 7.32 1 94.69 220 THR A N 1
ATOM 1795 C CA . THR A 1 220 ? 25.047 -14.727 7.086 1 94.69 220 THR A CA 1
ATOM 1796 C C . THR A 1 220 ? 24.438 -15.289 8.367 1 94.69 220 THR A C 1
ATOM 1798 O O . THR A 1 220 ? 23.375 -15.906 8.328 1 94.69 220 THR A O 1
ATOM 1801 N N . ASP A 1 221 ? 25.016 -15.016 9.523 1 93.31 221 ASP A N 1
ATOM 1802 C CA . ASP A 1 221 ? 24.609 -15.625 10.789 1 93.31 221 ASP A CA 1
ATOM 1803 C C . ASP A 1 221 ? 23.188 -15.227 11.156 1 93.31 221 ASP A C 1
ATOM 1805 O O . ASP A 1 221 ? 22.438 -16.031 11.719 1 93.31 221 ASP A O 1
ATOM 1809 N N . CYS A 1 222 ? 22.828 -14.031 10.797 1 95.88 222 CYS A N 1
ATOM 1810 C CA . CYS A 1 222 ? 21.531 -13.523 11.234 1 95.88 222 CYS A CA 1
ATOM 1811 C C . CYS A 1 222 ? 20.5 -13.602 10.109 1 95.88 222 CYS A C 1
ATOM 1813 O O . CYS A 1 222 ? 19.453 -12.953 10.164 1 95.88 222 CYS A O 1
ATOM 1815 N N . PHE A 1 223 ? 20.719 -14.352 9.094 1 97.38 223 PHE A N 1
ATOM 1816 C CA . PHE A 1 223 ? 19.859 -14.398 7.918 1 97.38 223 PHE A CA 1
ATOM 1817 C C . PHE A 1 223 ? 18.484 -14.953 8.273 1 97.38 223 PHE A C 1
ATOM 1819 O O . PHE A 1 223 ? 17.469 -14.508 7.734 1 97.38 223 PHE A O 1
ATOM 1826 N N . ASN A 1 224 ? 18.5 -15.883 9.211 1 96.56 224 ASN A N 1
ATOM 1827 C CA . ASN A 1 224 ? 17.203 -16.438 9.609 1 96.56 224 ASN A CA 1
ATOM 1828 C C . ASN A 1 224 ? 16.328 -15.383 10.266 1 96.56 224 ASN A C 1
ATOM 1830 O O . ASN A 1 224 ? 15.102 -15.398 10.086 1 96.56 224 ASN A O 1
ATOM 1834 N N . ASP A 1 225 ? 16.922 -14.508 11.031 1 97.88 225 ASP A N 1
ATOM 1835 C CA . ASP A 1 225 ? 16.156 -13.422 11.641 1 97.88 225 ASP A CA 1
ATOM 1836 C C . ASP A 1 225 ? 15.594 -12.484 10.578 1 97.88 225 ASP A C 1
ATOM 1838 O O . ASP A 1 225 ? 14.438 -12.07 10.664 1 97.88 225 ASP A O 1
ATOM 1842 N N . TYR A 1 226 ? 16.406 -12.18 9.609 1 98.44 226 TYR A N 1
ATOM 1843 C CA . TYR A 1 226 ? 15.961 -11.297 8.539 1 98.44 226 TYR A CA 1
ATOM 1844 C C . TYR A 1 226 ? 14.844 -11.945 7.723 1 98.44 226 TYR A C 1
ATOM 1846 O O . TYR A 1 226 ? 13.852 -11.289 7.387 1 98.44 226 TYR A O 1
ATOM 1854 N N . LEU A 1 227 ? 15.008 -13.227 7.449 1 98.25 227 LEU A N 1
ATOM 1855 C CA . LEU A 1 227 ? 14 -13.961 6.68 1 98.25 227 LEU A CA 1
ATOM 1856 C C . LEU A 1 227 ? 12.688 -14.047 7.445 1 98.25 227 LEU A C 1
ATOM 1858 O O . LEU A 1 227 ? 11.609 -13.938 6.852 1 98.25 227 LEU A O 1
ATOM 1862 N N . SER A 1 228 ? 12.789 -14.227 8.727 1 98.06 228 SER A N 1
ATOM 1863 C CA . SER A 1 228 ? 11.594 -14.227 9.562 1 98.06 228 SER A CA 1
ATOM 1864 C C . SER A 1 228 ? 10.875 -12.883 9.508 1 98.06 228 SER A C 1
ATOM 1866 O O . SER A 1 228 ? 9.648 -12.836 9.43 1 98.06 228 SER A O 1
ATOM 1868 N N . CYS A 1 229 ? 11.648 -11.836 9.547 1 98.44 229 CYS A N 1
ATOM 1869 C CA . CYS A 1 229 ? 11.078 -10.492 9.453 1 98.44 229 CYS A CA 1
ATOM 1870 C C . CYS A 1 229 ? 10.406 -10.281 8.102 1 98.44 229 CYS A C 1
ATOM 1872 O O . CYS A 1 229 ? 9.305 -9.727 8.031 1 98.44 229 CYS A O 1
ATOM 1874 N N . LEU A 1 230 ? 11.055 -10.703 7.039 1 98.44 230 LEU A N 1
ATOM 1875 C CA . LEU A 1 230 ? 10.484 -10.586 5.703 1 98.44 230 LEU A CA 1
ATOM 1876 C C . LEU A 1 230 ? 9.172 -11.352 5.594 1 98.44 230 LEU A C 1
ATOM 1878 O O . LEU A 1 230 ? 8.211 -10.859 5.012 1 98.44 230 LEU A O 1
ATOM 1882 N N . GLN A 1 231 ? 9.148 -12.508 6.18 1 97.31 231 GLN A N 1
ATOM 1883 C CA . GLN A 1 231 ? 7.934 -13.32 6.176 1 97.31 231 GLN A CA 1
ATOM 1884 C C . GLN A 1 231 ? 6.812 -12.625 6.945 1 97.31 231 GLN A C 1
ATOM 1886 O O . GLN A 1 231 ? 5.664 -12.609 6.5 1 97.31 231 GLN A O 1
ATOM 1891 N N . GLU A 1 232 ? 7.16 -12.125 8.055 1 97.25 232 GLU A N 1
ATOM 1892 C CA . GLU A 1 232 ? 6.176 -11.406 8.859 1 97.25 232 GLU A CA 1
ATOM 1893 C C . GLU A 1 232 ? 5.582 -10.234 8.086 1 97.25 232 GLU A C 1
ATOM 1895 O O . GLU A 1 232 ? 4.371 -10 8.125 1 97.25 232 GLU A O 1
ATOM 1900 N N . ILE A 1 233 ? 6.434 -9.492 7.438 1 97.56 233 ILE A N 1
ATOM 1901 C CA . ILE A 1 233 ? 5.988 -8.344 6.652 1 97.56 233 ILE A CA 1
ATOM 1902 C C . ILE A 1 233 ? 5.027 -8.812 5.559 1 97.56 233 ILE A C 1
ATOM 1904 O O . ILE A 1 233 ? 3.963 -8.219 5.367 1 97.56 233 ILE A O 1
ATOM 1908 N N . MET A 1 234 ? 5.371 -9.867 4.852 1 96.75 234 MET A N 1
ATOM 1909 C CA . MET A 1 234 ? 4.523 -10.391 3.783 1 96.75 234 MET A CA 1
ATOM 1910 C C . MET A 1 234 ? 3.186 -10.867 4.336 1 96.75 234 MET A C 1
ATOM 1912 O O . MET A 1 234 ? 2.137 -10.617 3.74 1 96.75 234 MET A O 1
ATOM 1916 N N . ASP A 1 235 ? 3.227 -11.484 5.488 1 94.5 235 ASP A N 1
ATOM 1917 C CA . ASP A 1 235 ? 2.006 -12 6.105 1 94.5 235 ASP A CA 1
ATOM 1918 C C . ASP A 1 235 ? 1.078 -10.859 6.512 1 94.5 235 ASP A C 1
ATOM 1920 O O . ASP A 1 235 ? -0.135 -10.93 6.305 1 94.5 235 ASP A O 1
ATOM 1924 N N . LYS A 1 236 ? 1.642 -9.836 6.988 1 94.62 236 LYS A N 1
ATOM 1925 C CA . LYS A 1 236 ? 0.85 -8.727 7.508 1 94.62 236 LYS A CA 1
ATOM 1926 C C . LYS A 1 236 ? 0.293 -7.871 6.371 1 94.62 236 LYS A C 1
ATOM 1928 O O . LYS A 1 236 ? -0.825 -7.359 6.465 1 94.62 236 LYS A O 1
ATOM 1933 N N . THR A 1 237 ? 1.062 -7.711 5.387 1 95.88 237 THR A N 1
ATOM 1934 C CA . THR A 1 237 ? 0.68 -6.773 4.336 1 95.88 237 THR A CA 1
ATOM 1935 C C . THR A 1 237 ? 0.006 -7.504 3.18 1 95.88 237 THR A C 1
ATOM 1937 O O . THR A 1 237 ? -0.631 -6.875 2.33 1 95.88 237 THR A O 1
ATOM 1940 N N . GLN A 1 238 ? 0.259 -8.805 3.111 1 95.5 238 GLN A N 1
ATOM 1941 C CA . GLN A 1 238 ? -0.211 -9.609 1.987 1 95.5 238 GLN A CA 1
ATOM 1942 C C . GLN A 1 238 ? 0.406 -9.133 0.676 1 95.5 238 GLN A C 1
ATOM 1944 O O . GLN A 1 238 ? -0.257 -9.125 -0.363 1 95.5 238 GLN A O 1
ATOM 1949 N N . ASP A 1 239 ? 1.532 -8.547 0.83 1 96.19 239 ASP A N 1
ATOM 1950 C CA . ASP A 1 239 ? 2.334 -8.109 -0.306 1 96.19 239 ASP A CA 1
ATOM 1951 C C . ASP A 1 239 ? 3.416 -9.133 -0.648 1 96.19 239 ASP A C 1
ATOM 1953 O O . ASP A 1 239 ? 4.418 -9.242 0.059 1 96.19 239 ASP A O 1
ATOM 1957 N N . TYR A 1 240 ? 3.279 -9.781 -1.835 1 97.12 240 TYR A N 1
ATOM 1958 C CA . TYR A 1 240 ? 4.148 -10.914 -2.156 1 97.12 240 TYR A CA 1
ATOM 1959 C C . TYR A 1 240 ? 5.094 -10.562 -3.299 1 97.12 240 TYR A C 1
ATOM 1961 O O . TYR A 1 240 ? 5.676 -11.453 -3.924 1 97.12 240 TYR A O 1
ATOM 1969 N N . GLN A 1 241 ? 5.25 -9.336 -3.59 1 97 241 GLN A N 1
ATOM 1970 C CA . GLN A 1 241 ? 6.02 -8.891 -4.746 1 97 241 GLN A CA 1
ATOM 1971 C C . GLN A 1 241 ? 7.426 -9.484 -4.73 1 97 241 GLN A C 1
ATOM 1973 O O . GLN A 1 241 ? 7.949 -9.883 -5.77 1 97 241 GLN A O 1
ATOM 1978 N N . LYS A 1 242 ? 8.023 -9.523 -3.561 1 97.75 242 LYS A N 1
ATOM 1979 C CA . LYS A 1 242 ? 9.422 -9.922 -3.463 1 97.75 242 LYS A CA 1
ATOM 1980 C C . LYS A 1 242 ? 9.555 -11.359 -2.973 1 97.75 242 LYS A C 1
ATOM 1982 O O . LYS A 1 242 ? 10.633 -11.789 -2.553 1 97.75 242 LYS A O 1
ATOM 1987 N N . LYS A 1 243 ? 8.484 -12.125 -3.023 1 98 243 LYS A N 1
ATOM 1988 C CA . LYS A 1 243 ? 8.5 -13.508 -2.562 1 98 243 LYS A CA 1
ATOM 1989 C C . LYS A 1 243 ? 9.531 -14.336 -3.324 1 98 243 LYS A C 1
ATOM 1991 O O . LYS A 1 243 ? 10.195 -15.195 -2.746 1 98 243 LYS A O 1
ATOM 1996 N N . PRO A 1 244 ? 9.734 -14.172 -4.664 1 98.25 244 PRO A N 1
ATOM 1997 C CA . PRO A 1 244 ? 10.789 -14.906 -5.355 1 98.25 244 PRO A CA 1
ATOM 1998 C C . PRO A 1 244 ? 12.164 -14.688 -4.727 1 98.25 244 PRO A C 1
ATOM 2000 O O . PRO A 1 244 ? 12.961 -15.625 -4.625 1 98.25 244 PRO A O 1
ATOM 2003 N N . LEU A 1 245 ? 12.445 -13.477 -4.301 1 98.19 245 LEU A N 1
ATOM 2004 C CA . LEU A 1 245 ? 13.734 -13.188 -3.676 1 98.19 245 LEU A CA 1
ATOM 2005 C C . LEU A 1 245 ? 13.836 -13.852 -2.305 1 98.19 245 LEU A C 1
ATOM 2007 O O . LEU A 1 245 ? 14.914 -14.297 -1.902 1 98.19 245 LEU A O 1
ATOM 2011 N N . VAL A 1 246 ? 12.734 -13.852 -1.605 1 98.38 246 VAL A N 1
ATOM 2012 C CA . VAL A 1 246 ? 12.719 -14.547 -0.323 1 98.38 246 VAL A CA 1
ATOM 2013 C C . VAL A 1 246 ? 13.023 -16.031 -0.532 1 98.38 246 VAL A C 1
ATOM 2015 O O . VAL A 1 246 ? 13.844 -16.609 0.188 1 98.38 246 VAL A O 1
ATOM 2018 N N . PHE A 1 247 ? 12.406 -16.656 -1.545 1 98.62 247 PHE A N 1
ATOM 2019 C CA . PHE A 1 247 ? 12.703 -18.047 -1.89 1 98.62 247 PHE A CA 1
ATOM 2020 C C . PHE A 1 247 ? 14.172 -18.219 -2.248 1 98.62 247 PHE A C 1
ATOM 2022 O O . PHE A 1 247 ? 14.781 -19.234 -1.92 1 98.62 247 PHE A O 1
ATOM 2029 N N . MET A 1 248 ? 14.719 -17.25 -2.922 1 98.44 248 MET A N 1
ATOM 2030 C CA . MET A 1 248 ? 16.141 -17.297 -3.285 1 98.44 248 MET A CA 1
ATOM 2031 C C . MET A 1 248 ? 17.016 -17.359 -2.041 1 98.44 248 MET A C 1
ATOM 2033 O O . MET A 1 248 ? 17.922 -18.188 -1.962 1 98.44 248 MET A O 1
ATOM 2037 N N . PHE A 1 249 ? 16.719 -16.469 -1.089 1 98.12 249 PHE A N 1
ATOM 2038 C CA . PHE A 1 249 ? 17.516 -16.484 0.133 1 98.12 249 PHE A CA 1
ATOM 2039 C C . PHE A 1 249 ? 17.328 -17.781 0.896 1 98.12 249 PHE A C 1
ATOM 2041 O O . PHE A 1 249 ? 18.25 -18.281 1.541 1 98.12 249 PHE A O 1
ATOM 2048 N N . LEU A 1 250 ? 16.109 -18.344 0.817 1 97.94 250 LEU A N 1
ATOM 2049 C CA . LEU A 1 250 ? 15.836 -19.609 1.491 1 97.94 250 LEU A CA 1
ATOM 2050 C C . LEU A 1 250 ? 16.625 -20.75 0.854 1 97.94 250 LEU A C 1
ATOM 2052 O O . LEU A 1 250 ? 17.156 -21.609 1.558 1 97.94 250 LEU A O 1
ATOM 2056 N N . TRP A 1 251 ? 16.734 -20.75 -0.497 1 98.12 251 TRP A N 1
ATOM 2057 C CA . TRP A 1 251 ? 17.5 -21.844 -1.082 1 98.12 251 TRP A CA 1
ATOM 2058 C C . TRP A 1 251 ? 18.984 -21.719 -0.769 1 98.12 251 TRP A C 1
ATOM 2060 O O . TRP A 1 251 ? 19.688 -22.719 -0.612 1 98.12 251 TRP A O 1
ATOM 2070 N N . LYS A 1 252 ? 19.422 -20.484 -0.625 1 97.12 252 LYS A N 1
ATOM 2071 C CA . LYS A 1 252 ? 20.828 -20.266 -0.261 1 97.12 252 LYS A CA 1
ATOM 2072 C C . LYS A 1 252 ? 21.109 -20.766 1.152 1 97.12 252 LYS A C 1
ATOM 2074 O O . LYS A 1 252 ? 22.156 -21.375 1.403 1 97.12 252 LYS A O 1
ATOM 2079 N N . GLN A 1 253 ? 20.172 -20.469 2.033 1 96.19 253 GLN A N 1
ATOM 2080 C CA . GLN A 1 253 ? 20.312 -20.984 3.395 1 96.19 253 GLN A CA 1
ATOM 2081 C C . GLN A 1 253 ? 20.281 -22.5 3.424 1 96.19 253 GLN A C 1
ATOM 2083 O O . GLN A 1 253 ? 21.047 -23.125 4.168 1 96.19 253 GLN A O 1
ATOM 2088 N N . ALA A 1 254 ? 19.422 -23.094 2.654 1 96.69 254 ALA A N 1
ATOM 2089 C CA . ALA A 1 254 ? 19.328 -24.547 2.576 1 96.69 254 ALA A CA 1
ATOM 2090 C C . ALA A 1 254 ? 20.625 -25.172 2.086 1 96.69 254 ALA A C 1
ATOM 2092 O O . ALA A 1 254 ? 21.047 -26.219 2.572 1 96.69 254 ALA A O 1
ATOM 2093 N N . LEU A 1 255 ? 21.281 -24.484 1.196 1 96.06 255 LEU A N 1
ATOM 2094 C CA . LEU A 1 255 ? 22.547 -24.969 0.672 1 96.06 255 LEU A CA 1
ATOM 2095 C C . LEU A 1 255 ? 23.672 -24.75 1.686 1 96.06 255 LEU A C 1
ATOM 2097 O O . LEU A 1 255 ? 24.453 -25.672 1.953 1 96.06 255 LEU A O 1
ATOM 2101 N N . ARG A 1 256 ? 23.719 -23.594 2.277 1 93.5 256 ARG A N 1
ATOM 2102 C CA . ARG A 1 256 ? 24.859 -23.156 3.084 1 93.5 256 ARG A CA 1
ATOM 2103 C C . ARG A 1 256 ? 24.766 -23.719 4.496 1 93.5 256 ARG A C 1
ATOM 2105 O O . ARG A 1 256 ? 25.781 -24.125 5.07 1 93.5 256 ARG A O 1
ATOM 2112 N N . VAL A 1 257 ? 23.672 -23.75 5.074 1 91 257 VAL A N 1
ATOM 2113 C CA . VAL A 1 257 ? 23.547 -24.062 6.492 1 91 257 VAL A CA 1
ATOM 2114 C C . VAL A 1 257 ? 23 -25.469 6.664 1 91 257 VAL A C 1
ATOM 2116 O O . VAL A 1 257 ? 23.594 -26.281 7.387 1 91 257 VAL A O 1
ATOM 2119 N N . GLU A 1 258 ? 21.984 -25.734 5.93 1 91.19 258 GLU A N 1
ATOM 2120 C CA . GLU A 1 258 ? 21.328 -27.031 6.105 1 91.19 258 GLU A CA 1
ATOM 2121 C C . GLU A 1 258 ? 22.016 -28.109 5.27 1 91.19 258 GLU A C 1
ATOM 2123 O O . GLU A 1 258 ? 21.859 -29.297 5.543 1 91.19 258 GLU A O 1
ATOM 2128 N N . ARG A 1 259 ? 22.656 -27.844 4.27 1 94.12 259 ARG A N 1
ATOM 2129 C CA . ARG A 1 259 ? 23.297 -28.766 3.33 1 94.12 259 ARG A CA 1
ATOM 2130 C C . ARG A 1 259 ? 22.281 -29.75 2.764 1 94.12 259 ARG A C 1
ATOM 2132 O O . ARG A 1 259 ? 22.531 -30.969 2.732 1 94.12 259 ARG A O 1
ATOM 2139 N N . ASP A 1 260 ? 21.156 -29.234 2.492 1 95.56 260 ASP A N 1
ATOM 2140 C CA . ASP A 1 260 ? 20.031 -29.984 1.943 1 95.56 260 ASP A CA 1
ATOM 2141 C C . ASP A 1 260 ? 19.719 -29.531 0.52 1 95.56 260 ASP A C 1
ATOM 2143 O O . ASP A 1 260 ? 18.938 -28.594 0.319 1 95.56 260 ASP A O 1
ATOM 2147 N N . PHE A 1 261 ? 20.172 -30.281 -0.429 1 96.56 261 PHE A N 1
ATOM 2148 C CA . PHE A 1 261 ? 20.047 -29.906 -1.834 1 96.56 261 PHE A CA 1
ATOM 2149 C C . PHE A 1 261 ? 18.594 -30.016 -2.289 1 96.56 261 PHE A C 1
ATOM 2151 O O . PHE A 1 261 ? 18.125 -29.188 -3.061 1 96.56 261 PHE A O 1
ATOM 2158 N N . SER A 1 262 ? 17.953 -31.031 -1.847 1 97.44 262 SER A N 1
ATOM 2159 C CA . SER A 1 262 ? 16.562 -31.234 -2.252 1 97.44 262 SER A CA 1
ATOM 2160 C C . SER A 1 262 ? 15.688 -30.078 -1.804 1 97.44 262 SER A C 1
ATOM 2162 O O . SER A 1 262 ? 14.852 -29.578 -2.572 1 97.44 262 SER A O 1
ATOM 2164 N N . LEU A 1 263 ? 15.859 -29.688 -0.621 1 97.62 263 LEU A N 1
ATOM 2165 C CA . LEU A 1 263 ? 15.117 -28.547 -0.099 1 97.62 263 LEU A CA 1
ATOM 2166 C C . LEU A 1 263 ? 15.469 -27.266 -0.864 1 97.62 263 LEU A C 1
ATOM 2168 O O . LEU A 1 263 ? 14.586 -26.484 -1.204 1 97.62 263 LEU A O 1
ATOM 2172 N N . ALA A 1 264 ? 16.734 -27.062 -1.107 1 98 264 ALA A N 1
ATOM 2173 C CA . ALA A 1 264 ? 17.188 -25.906 -1.864 1 98 264 ALA A CA 1
ATOM 2174 C C . ALA A 1 264 ? 16.562 -25.875 -3.258 1 98 264 ALA A C 1
ATOM 2176 O O . ALA A 1 264 ? 16.109 -24.828 -3.721 1 98 264 ALA A O 1
ATOM 2177 N N . GLU A 1 265 ? 16.547 -27 -3.877 1 98.31 265 GLU A N 1
ATOM 2178 C CA . GLU A 1 265 ? 15.977 -27.078 -5.219 1 98.31 265 GLU A CA 1
ATOM 2179 C C . GLU A 1 265 ? 14.484 -26.766 -5.203 1 98.31 265 GLU A C 1
ATOM 2181 O O . GLU A 1 265 ? 13.969 -26.141 -6.129 1 98.31 265 GLU A O 1
ATOM 2186 N N . SER A 1 266 ? 13.828 -27.266 -4.23 1 98.5 266 SER A N 1
ATOM 2187 C CA . SER A 1 266 ? 12.406 -26.953 -4.102 1 98.5 266 SER A CA 1
ATOM 2188 C C . SER A 1 266 ? 12.172 -25.453 -4 1 98.5 266 SER A C 1
ATOM 2190 O O . SER A 1 266 ? 11.258 -24.922 -4.633 1 98.5 266 SER A O 1
ATOM 2192 N N . PHE A 1 267 ? 12.961 -24.75 -3.215 1 98.5 267 PHE A N 1
ATOM 2193 C CA . PHE A 1 267 ? 12.852 -23.312 -3.092 1 98.5 267 PHE A CA 1
ATOM 2194 C C . PHE A 1 267 ? 13.188 -22.625 -4.41 1 98.5 267 PHE A C 1
ATOM 2196 O O . PHE A 1 267 ? 12.555 -21.625 -4.781 1 98.5 267 PHE A O 1
ATOM 2203 N N . TYR A 1 268 ? 14.211 -23.141 -5.086 1 98.69 268 TYR A N 1
ATOM 2204 C CA . TYR A 1 268 ? 14.57 -22.609 -6.391 1 98.69 268 TYR A CA 1
ATOM 2205 C C . TYR A 1 268 ? 13.406 -22.719 -7.371 1 98.69 268 TYR A C 1
ATOM 2207 O O . TYR A 1 268 ? 13.047 -21.75 -8.031 1 98.69 268 TYR A O 1
ATOM 2215 N N . GLN A 1 269 ? 12.797 -23.859 -7.414 1 98.69 269 GLN A N 1
ATOM 2216 C CA . GLN A 1 269 ? 11.656 -24.062 -8.305 1 98.69 269 GLN A CA 1
ATOM 2217 C C . GLN A 1 269 ? 10.492 -23.156 -7.926 1 98.69 269 GLN A C 1
ATOM 2219 O O . GLN A 1 269 ? 9.82 -22.594 -8.797 1 98.69 269 GLN A O 1
ATOM 2224 N N . SER A 1 270 ? 10.227 -23.047 -6.68 1 98.69 270 SER A N 1
ATOM 2225 C CA . SER A 1 270 ? 9.18 -22.141 -6.207 1 98.69 270 SER A CA 1
ATOM 2226 C C . SER A 1 270 ? 9.469 -20.703 -6.621 1 98.69 270 SER A C 1
ATOM 2228 O O . SER A 1 270 ? 8.562 -19.984 -7.059 1 98.69 270 SER A O 1
ATOM 2230 N N . SER A 1 271 ? 10.727 -20.297 -6.457 1 98.62 271 SER A N 1
ATOM 2231 C CA . SER A 1 271 ? 11.156 -18.953 -6.82 1 98.62 271 SER A CA 1
ATOM 2232 C C . SER A 1 271 ? 10.93 -18.688 -8.305 1 98.62 271 SER A C 1
ATOM 2234 O O . SER A 1 271 ? 10.289 -17.703 -8.672 1 98.62 271 SER A O 1
ATOM 2236 N N . LYS A 1 272 ? 11.422 -19.547 -9.094 1 98.5 272 LYS A N 1
ATOM 2237 C CA . LYS A 1 272 ? 11.32 -19.422 -10.539 1 98.5 272 LYS A CA 1
ATOM 2238 C C . LYS A 1 272 ? 9.859 -19.438 -10.992 1 98.5 272 LYS A C 1
ATOM 2240 O O . LYS A 1 272 ? 9.453 -18.625 -11.828 1 98.5 272 LYS A O 1
ATOM 2245 N N . THR A 1 273 ? 9.133 -20.375 -10.469 1 98.56 273 THR A N 1
ATOM 2246 C CA . THR A 1 273 ? 7.723 -20.516 -10.82 1 98.56 273 THR A CA 1
ATOM 2247 C C . THR A 1 273 ? 6.957 -19.234 -10.461 1 98.56 273 THR A C 1
ATOM 2249 O O . THR A 1 273 ? 6.125 -18.766 -11.234 1 98.56 273 THR A O 1
ATOM 2252 N N . PHE A 1 274 ? 7.195 -18.688 -9.32 1 98.5 274 PHE A N 1
ATOM 2253 C CA . PHE A 1 274 ? 6.539 -17.453 -8.906 1 98.5 274 PHE A CA 1
ATOM 2254 C C . PHE A 1 274 ? 6.852 -16.328 -9.891 1 98.5 274 PHE A C 1
ATOM 2256 O O . PHE A 1 274 ? 5.949 -15.617 -10.336 1 98.5 274 PHE A O 1
ATOM 2263 N N . ALA A 1 275 ? 8.125 -16.156 -10.188 1 98.06 275 ALA A N 1
ATOM 2264 C CA . ALA A 1 275 ? 8.547 -15.117 -11.125 1 98.06 275 ALA A CA 1
ATOM 2265 C C . ALA A 1 275 ? 7.836 -15.281 -12.469 1 98.06 275 ALA A C 1
ATOM 2267 O O . ALA A 1 275 ? 7.414 -14.297 -13.078 1 98.06 275 ALA A O 1
ATOM 2268 N N . LYS A 1 276 ? 7.66 -16.5 -12.898 1 97.88 276 LYS A N 1
ATOM 2269 C CA . LYS A 1 276 ? 6.957 -16.797 -14.148 1 97.88 276 LYS A CA 1
ATOM 2270 C C . LYS A 1 276 ? 5.488 -16.391 -14.055 1 97.88 276 LYS A C 1
ATOM 2272 O O . LYS A 1 276 ? 4.934 -15.812 -14.992 1 97.88 276 LYS A O 1
ATOM 2277 N N . LEU A 1 277 ? 4.883 -16.656 -12.945 1 97.25 277 LEU A N 1
ATOM 2278 C CA . LEU A 1 277 ? 3.453 -16.438 -12.766 1 97.25 277 LEU A CA 1
ATOM 2279 C C . LEU A 1 277 ? 3.137 -14.938 -12.734 1 97.25 277 LEU A C 1
ATOM 2281 O O . LEU A 1 277 ? 2.029 -14.531 -13.094 1 97.25 277 LEU A O 1
ATOM 2285 N N . ILE A 1 278 ? 4.094 -14.141 -12.312 1 96 278 ILE A N 1
ATOM 2286 C CA . ILE A 1 278 ? 3.83 -12.703 -12.281 1 96 278 ILE A CA 1
ATOM 2287 C C . ILE A 1 278 ? 4.332 -12.07 -13.578 1 96 278 ILE A C 1
ATOM 2289 O O . ILE A 1 278 ? 4.34 -10.844 -13.711 1 96 278 ILE A O 1
ATOM 2293 N N . GLY A 1 279 ? 4.875 -12.891 -14.492 1 94.12 279 GLY A N 1
ATOM 2294 C CA . GLY A 1 279 ? 5.199 -12.445 -15.836 1 94.12 279 GLY A CA 1
ATOM 2295 C C . GLY A 1 279 ? 6.551 -11.758 -15.93 1 94.12 279 GLY A C 1
ATOM 2296 O O . GLY A 1 279 ? 6.781 -10.953 -16.844 1 94.12 279 GLY A O 1
ATOM 2297 N N . ASP A 1 280 ? 7.406 -12.016 -14.992 1 95 280 ASP A N 1
ATOM 2298 C CA . ASP A 1 280 ? 8.727 -11.391 -15 1 95 280 ASP A CA 1
ATOM 2299 C C . ASP A 1 280 ? 9.781 -12.344 -15.562 1 95 280 ASP A C 1
ATOM 2301 O O . ASP A 1 280 ? 10.523 -12.969 -14.805 1 95 280 ASP A O 1
ATOM 2305 N N . GLY A 1 281 ? 9.891 -12.367 -16.891 1 95.69 281 GLY A N 1
ATOM 2306 C CA . GLY A 1 281 ? 10.828 -13.258 -17.562 1 95.69 281 GLY A CA 1
ATOM 2307 C C . GLY A 1 281 ? 12.273 -12.922 -17.266 1 95.69 281 GLY A C 1
ATOM 2308 O O . GLY A 1 281 ? 13.125 -13.82 -17.203 1 95.69 281 GLY A O 1
ATOM 2309 N N . PHE A 1 282 ? 12.555 -11.695 -17.109 1 96.31 282 PHE A N 1
ATOM 2310 C CA . PHE A 1 282 ? 13.914 -11.281 -16.797 1 96.31 282 PHE A CA 1
ATOM 2311 C C . PHE A 1 282 ? 14.336 -11.82 -15.43 1 96.31 282 PHE A C 1
ATOM 2313 O O . PHE A 1 282 ? 15.453 -12.328 -15.281 1 96.31 282 PHE A O 1
ATOM 2320 N N . LEU A 1 283 ? 13.492 -11.68 -14.492 1 96.62 283 LEU A N 1
ATOM 2321 C CA . LEU A 1 283 ? 13.781 -12.195 -13.164 1 96.62 283 LEU A CA 1
ATOM 2322 C C . LEU A 1 283 ? 13.984 -13.703 -13.195 1 96.62 283 LEU A C 1
ATOM 2324 O O . LEU A 1 283 ? 14.828 -14.234 -12.469 1 96.62 283 LEU A O 1
ATOM 2328 N N . VAL A 1 284 ? 13.219 -14.422 -13.984 1 97.94 284 VAL A N 1
ATOM 2329 C CA . VAL A 1 284 ? 13.383 -15.867 -14.141 1 97.94 284 VAL A CA 1
ATOM 2330 C C . VAL A 1 284 ? 14.812 -16.188 -14.57 1 97.94 284 VAL A C 1
ATOM 2332 O O . VAL A 1 284 ? 15.445 -17.078 -14.023 1 97.94 284 VAL A O 1
ATOM 2335 N N . LYS A 1 285 ? 15.258 -15.453 -15.523 1 97.81 285 LYS A N 1
ATOM 2336 C CA . LYS A 1 285 ? 16.609 -15.648 -16.031 1 97.81 285 LYS A CA 1
ATOM 2337 C C . LYS A 1 285 ? 17.656 -15.375 -14.945 1 97.81 285 LYS A C 1
ATOM 2339 O O . LYS A 1 285 ? 18.594 -16.156 -14.773 1 97.81 285 LYS A O 1
ATOM 2344 N N . GLU A 1 286 ? 17.484 -14.281 -14.266 1 96.62 286 GLU A N 1
ATOM 2345 C CA . GLU A 1 286 ? 18.422 -13.898 -13.211 1 96.62 286 GLU A CA 1
ATOM 2346 C C . GLU A 1 286 ? 18.469 -14.953 -12.109 1 96.62 286 GLU A C 1
ATOM 2348 O O . GLU A 1 286 ? 19.531 -15.289 -11.602 1 96.62 286 GLU A O 1
ATOM 2353 N N . LEU A 1 287 ? 17.297 -15.43 -11.711 1 98.06 287 LEU A N 1
ATOM 2354 C CA . LEU A 1 287 ? 17.219 -16.438 -10.656 1 98.06 287 LEU A CA 1
ATOM 2355 C C . LEU A 1 287 ? 17.875 -17.734 -11.094 1 98.06 287 LEU A C 1
ATOM 2357 O O . LEU A 1 287 ? 18.531 -18.406 -10.289 1 98.06 287 LEU A O 1
ATOM 2361 N N . THR A 1 288 ? 17.719 -18.078 -12.344 1 98.31 288 THR A N 1
ATOM 2362 C CA . THR A 1 288 ? 18.328 -19.281 -12.883 1 98.31 288 THR A CA 1
ATOM 2363 C C . THR A 1 288 ? 19.844 -19.188 -12.859 1 98.31 288 THR A C 1
ATOM 2365 O O . THR A 1 288 ? 20.531 -20.125 -12.453 1 98.31 288 THR A O 1
ATOM 2368 N N . GLU A 1 289 ? 20.359 -18.062 -13.227 1 97.56 289 GLU A N 1
ATOM 2369 C CA . GLU A 1 289 ? 21.797 -17.844 -13.211 1 97.56 289 GLU A CA 1
ATOM 2370 C C . GLU A 1 289 ? 22.344 -17.875 -11.789 1 97.56 289 GLU A C 1
ATOM 2372 O O . GLU A 1 289 ? 23.391 -18.469 -11.531 1 97.56 289 GLU A O 1
ATOM 2377 N N . GLU A 1 290 ? 21.625 -17.219 -10.914 1 96.94 290 GLU A N 1
ATOM 2378 C CA . GLU A 1 290 ? 22.031 -17.219 -9.508 1 96.94 290 GLU A CA 1
ATOM 2379 C C . GLU A 1 290 ? 22.047 -18.625 -8.938 1 96.94 290 GLU A C 1
ATOM 2381 O O . GLU A 1 290 ? 22.953 -18.984 -8.188 1 96.94 290 GLU A O 1
ATOM 2386 N N . TRP A 1 291 ? 21.062 -19.406 -9.258 1 97.94 291 TRP A N 1
ATOM 2387 C CA . TRP A 1 291 ? 21 -20.797 -8.805 1 97.94 291 TRP A CA 1
ATOM 2388 C C . TRP A 1 291 ? 22.188 -21.594 -9.297 1 97.94 291 TRP A C 1
ATOM 2390 O O . TRP A 1 291 ? 22.828 -22.328 -8.531 1 97.94 291 TRP A O 1
ATOM 2400 N N . GLN A 1 292 ? 22.531 -21.391 -10.531 1 97.69 292 GLN A N 1
ATOM 2401 C CA . GLN A 1 292 ? 23.656 -22.109 -11.109 1 97.69 292 GLN A CA 1
ATOM 2402 C C . GLN A 1 292 ? 24.969 -21.734 -10.406 1 97.69 292 GLN A C 1
ATOM 2404 O O . GLN A 1 292 ? 25.797 -22.594 -10.133 1 97.69 292 GLN A O 1
ATOM 2409 N N . GLU A 1 293 ? 25.125 -20.531 -10.086 1 96.44 293 GLU A N 1
ATOM 2410 C CA . GLU A 1 293 ? 26.312 -20.062 -9.375 1 96.44 293 GLU A CA 1
ATOM 2411 C C . GLU A 1 293 ? 26.359 -20.641 -7.957 1 96.44 293 GLU A C 1
ATOM 2413 O O . GLU A 1 293 ? 27.422 -21.047 -7.488 1 96.44 293 GLU A O 1
ATOM 2418 N N . ASP A 1 294 ? 25.234 -20.656 -7.316 1 96 294 ASP A N 1
ATOM 2419 C CA . ASP A 1 294 ? 25.188 -21.125 -5.938 1 96 294 ASP A CA 1
ATOM 2420 C C . ASP A 1 294 ? 25.438 -22.641 -5.875 1 96 294 ASP A C 1
ATOM 2422 O O . ASP A 1 294 ? 26.094 -23.125 -4.949 1 96 294 ASP A O 1
ATOM 2426 N N . VAL A 1 295 ? 24.938 -23.344 -6.871 1 95.56 295 VAL A N 1
ATOM 2427 C CA . VAL A 1 295 ? 25.156 -24.781 -6.918 1 95.56 295 VAL A CA 1
ATOM 2428 C C . VAL A 1 295 ? 26.641 -25.078 -7.141 1 95.56 295 VAL A C 1
ATOM 2430 O O . VAL A 1 295 ? 27.203 -25.984 -6.512 1 95.56 295 VAL A O 1
ATOM 2433 N N . LYS A 1 296 ? 27.281 -24.328 -7.945 1 94.31 296 LYS A N 1
ATOM 2434 C CA . LYS A 1 296 ? 28.703 -24.484 -8.188 1 94.31 296 LYS A CA 1
ATOM 2435 C C . LYS A 1 296 ? 29.516 -24.172 -6.93 1 94.31 296 LYS A C 1
ATOM 2437 O O . LYS A 1 296 ? 30.531 -24.828 -6.656 1 94.31 296 LYS A O 1
ATOM 2442 N N . LYS A 1 297 ? 29.094 -23.25 -6.223 1 91.88 297 LYS A N 1
ATOM 2443 C CA . LYS A 1 297 ? 29.828 -22.781 -5.051 1 91.88 297 LYS A CA 1
ATOM 2444 C C . LYS A 1 297 ? 29.688 -23.766 -3.887 1 91.88 297 LYS A C 1
ATOM 2446 O O . LYS A 1 297 ? 30.641 -23.953 -3.123 1 91.88 297 LYS A O 1
ATOM 2451 N N . TYR A 1 298 ? 28.516 -24.359 -3.771 1 88.56 298 TYR A N 1
ATOM 2452 C CA . TYR A 1 298 ? 28.281 -25.125 -2.551 1 88.56 298 TYR A CA 1
ATOM 2453 C C . TYR A 1 298 ? 28.312 -26.625 -2.828 1 88.56 298 TYR A C 1
ATOM 2455 O O . TYR A 1 298 ? 28.344 -27.438 -1.898 1 88.56 298 TYR A O 1
ATOM 2463 N N . LEU A 1 299 ? 28.203 -26.953 -4.133 1 82.12 299 LEU A N 1
ATOM 2464 C CA . LEU A 1 299 ? 28.297 -28.375 -4.477 1 82.12 299 LEU A CA 1
ATOM 2465 C C . LEU A 1 299 ? 29.484 -28.625 -5.402 1 82.12 299 LEU A C 1
ATOM 2467 O O . LEU A 1 299 ? 30.188 -29.625 -5.262 1 82.12 299 LEU A O 1
ATOM 2471 N N . MET B 1 1 ? -10.375 17.703 19.734 1 49.66 1 MET B N 1
ATOM 2472 C CA . MET B 1 1 ? -9.453 18.328 20.688 1 49.66 1 MET B CA 1
ATOM 2473 C C . MET B 1 1 ? -9.164 19.766 20.297 1 49.66 1 MET B C 1
ATOM 2475 O O . MET B 1 1 ? -9.055 20.078 19.109 1 49.66 1 MET B O 1
ATOM 2479 N N . LEU B 1 2 ? -9.219 20.656 21.312 1 66.75 2 LEU B N 1
ATOM 2480 C CA . LEU B 1 2 ? -8.938 22.062 21.078 1 66.75 2 LEU B CA 1
ATOM 2481 C C . LEU B 1 2 ? -7.457 22.281 20.781 1 66.75 2 LEU B C 1
ATOM 2483 O O . LEU B 1 2 ? -6.605 21.5 21.219 1 66.75 2 LEU B O 1
ATOM 2487 N N . ILE B 1 3 ? -7.176 23.156 19.891 1 79.62 3 ILE B N 1
ATOM 2488 C CA . ILE B 1 3 ? -5.828 23.453 19.422 1 79.62 3 ILE B CA 1
ATOM 2489 C C . ILE B 1 3 ? -4.887 23.594 20.625 1 79.62 3 ILE B C 1
ATOM 2491 O O . ILE B 1 3 ? -3.785 23.031 20.609 1 79.62 3 ILE B O 1
ATOM 2495 N N . GLY B 1 4 ? -5.48 24.172 21.656 1 83.81 4 GLY B N 1
ATOM 2496 C CA . GLY B 1 4 ? -4.664 24.375 22.844 1 83.81 4 GLY B CA 1
ATOM 2497 C C . GLY B 1 4 ? -4.312 23.094 23.562 1 83.81 4 GLY B C 1
ATOM 2498 O O . GLY B 1 4 ? -3.172 22.906 23.984 1 83.81 4 GLY B O 1
ATOM 2499 N N . GLN B 1 5 ? -5.227 22.219 23.641 1 80.06 5 GLN B N 1
ATOM 2500 C CA . GLN B 1 5 ? -5 20.938 24.281 1 80.06 5 GLN B CA 1
ATOM 2501 C C . GLN B 1 5 ? -3.984 20.094 23.516 1 80.06 5 GLN B C 1
ATOM 2503 O O . GLN B 1 5 ? -3.139 19.422 24.109 1 80.06 5 GLN B O 1
ATOM 2508 N N . LYS B 1 6 ? -4.078 20.109 22.219 1 80.81 6 LYS B N 1
ATOM 2509 C CA . LYS B 1 6 ? -3.139 19.391 21.375 1 80.81 6 LYS B CA 1
ATOM 2510 C C . LYS B 1 6 ? -1.718 19.922 21.547 1 80.81 6 LYS B C 1
ATOM 2512 O O . LYS B 1 6 ? -0.768 19.141 21.641 1 80.81 6 LYS B O 1
ATOM 2517 N N . ILE B 1 7 ? -1.608 21.203 21.688 1 86.75 7 ILE B N 1
ATOM 2518 C CA . ILE B 1 7 ? -0.316 21.859 21.875 1 86.75 7 ILE B CA 1
ATOM 2519 C C . ILE B 1 7 ? 0.289 21.422 23.203 1 86.75 7 ILE B C 1
ATOM 2521 O O . ILE B 1 7 ? 1.455 21.031 23.266 1 86.75 7 ILE B O 1
ATOM 2525 N N . LYS B 1 8 ? -0.574 21.469 24.172 1 86.31 8 LYS B N 1
ATOM 2526 C CA . LYS B 1 8 ? -0.131 21.047 25.5 1 86.31 8 LYS B CA 1
ATOM 2527 C C . LYS B 1 8 ? 0.33 19.594 25.5 1 86.31 8 LYS B C 1
ATOM 2529 O O . LYS B 1 8 ? 1.4 19.281 26.031 1 86.31 8 LYS B O 1
ATOM 2534 N N . GLU B 1 9 ? -0.439 18.734 24.922 1 80.56 9 GLU B N 1
ATOM 2535 C CA . GLU B 1 9 ? -0.144 17.312 24.891 1 80.56 9 GLU B CA 1
ATOM 2536 C C . GLU B 1 9 ? 1.182 17.031 24.172 1 80.56 9 GLU B C 1
ATOM 2538 O O . GLU B 1 9 ? 2.008 16.266 24.672 1 80.56 9 GLU B O 1
ATOM 2543 N N . ILE B 1 10 ? 1.378 17.641 23.062 1 78.69 10 ILE B N 1
ATOM 2544 C CA . ILE B 1 10 ? 2.602 17.438 22.297 1 78.69 10 ILE B CA 1
ATOM 2545 C C . ILE B 1 10 ? 3.797 17.969 23.078 1 78.69 10 ILE B C 1
ATOM 2547 O O . ILE B 1 10 ? 4.848 17.328 23.125 1 78.69 10 ILE B O 1
ATOM 2551 N N . ARG B 1 11 ? 3.555 19.141 23.688 1 85.19 11 ARG B N 1
ATOM 2552 C CA . ARG B 1 11 ? 4.633 19.75 24.469 1 85.19 11 ARG B CA 1
ATOM 2553 C C . ARG B 1 11 ? 5.051 18.844 25.609 1 85.19 11 ARG B C 1
ATOM 2555 O O . ARG B 1 11 ? 6.242 18.609 25.828 1 85.19 11 ARG B O 1
ATOM 2562 N N . ILE B 1 12 ? 4.078 18.328 26.281 1 81.56 12 ILE B N 1
ATOM 2563 C CA . ILE B 1 12 ? 4.324 17.453 27.422 1 81.56 12 ILE B CA 1
ATOM 2564 C C . ILE B 1 12 ? 4.961 16.141 26.953 1 81.56 12 ILE B C 1
ATOM 2566 O O . ILE B 1 12 ? 5.898 15.641 27.578 1 81.56 12 ILE B O 1
ATOM 2570 N N . GLU B 1 13 ? 4.461 15.633 25.922 1 75.31 13 GLU B N 1
ATOM 2571 C CA . GLU B 1 13 ? 5.004 14.398 25.359 1 75.31 13 GLU B CA 1
ATOM 2572 C C . GLU B 1 13 ? 6.48 14.562 25 1 75.31 13 GLU B C 1
ATOM 2574 O O . GLU B 1 13 ? 7.262 13.617 25.125 1 75.31 13 GLU B O 1
ATOM 2579 N N . LYS B 1 14 ? 6.859 15.711 24.578 1 76.88 14 LYS B N 1
ATOM 2580 C CA . LYS B 1 14 ? 8.234 15.984 24.172 1 76.88 14 LYS B CA 1
ATOM 2581 C C . LYS B 1 14 ? 9.094 16.375 25.359 1 76.88 14 LYS B C 1
ATOM 2583 O O . LYS B 1 14 ? 10.289 16.641 25.219 1 76.88 14 LYS B O 1
ATOM 2588 N N . GLY B 1 15 ? 8.383 16.516 26.469 1 81.75 15 GLY B N 1
ATOM 2589 C CA . GLY B 1 15 ? 9.094 16.797 27.703 1 81.75 15 GLY B CA 1
ATOM 2590 C C . GLY B 1 15 ? 9.547 18.25 27.812 1 81.75 15 GLY B C 1
ATOM 2591 O O . GLY B 1 15 ? 10.539 18.547 28.469 1 81.75 15 GLY B O 1
ATOM 2592 N N . ILE B 1 16 ? 8.953 19.141 27.172 1 88.38 16 ILE B N 1
ATOM 2593 C CA . ILE B 1 16 ? 9.344 20.547 27.172 1 88.38 16 ILE B CA 1
ATOM 2594 C C . ILE B 1 16 ? 8.5 21.312 28.188 1 88.38 16 ILE B C 1
ATOM 2596 O O . ILE B 1 16 ? 7.27 21.266 28.141 1 88.38 16 ILE B O 1
ATOM 2600 N N . SER B 1 17 ? 9.141 21.938 29.125 1 91.69 17 SER B N 1
ATOM 2601 C CA . SER B 1 17 ? 8.422 22.797 30.062 1 91.69 17 SER B CA 1
ATOM 2602 C C . SER B 1 17 ? 7.973 24.094 29.375 1 91.69 17 SER B C 1
ATOM 2604 O O . SER B 1 17 ? 8.477 24.438 28.312 1 91.69 17 SER B O 1
ATOM 2606 N N . ARG B 1 18 ? 6.996 24.797 30 1 93.38 18 ARG B N 1
ATOM 2607 C CA . ARG B 1 18 ? 6.496 26.031 29.406 1 93.38 18 ARG B CA 1
ATOM 2608 C C . ARG B 1 18 ? 7.609 27.062 29.297 1 93.38 18 ARG B C 1
ATOM 2610 O O . ARG B 1 18 ? 7.77 27.703 28.25 1 93.38 18 ARG B O 1
ATOM 2617 N N . PRO B 1 19 ? 8.477 27.203 30.422 1 92.31 19 PRO B N 1
ATOM 2618 C CA . PRO B 1 19 ? 9.562 28.172 30.297 1 92.31 19 PRO B CA 1
ATOM 2619 C C . PRO B 1 19 ? 10.57 27.797 29.219 1 92.31 19 PRO B C 1
ATOM 2621 O O . PRO B 1 19 ? 11.023 28.672 28.469 1 92.31 19 PRO B O 1
ATOM 2624 N N . ASP B 1 20 ? 10.852 26.578 29.125 1 92.62 20 ASP B N 1
ATOM 2625 C CA . ASP B 1 20 ? 11.789 26.109 28.109 1 92.62 20 ASP B CA 1
ATOM 2626 C C . ASP B 1 20 ? 11.219 26.297 26.703 1 92.62 20 ASP B C 1
ATOM 2628 O O . ASP B 1 20 ? 11.953 26.625 25.781 1 92.62 20 ASP B O 1
ATOM 2632 N N . PHE B 1 21 ? 9.984 26.078 26.578 1 92.5 21 PHE B N 1
ATOM 2633 C CA . PHE B 1 21 ? 9.289 26.219 25.312 1 92.5 21 PHE B CA 1
ATOM 2634 C C . PHE B 1 21 ? 9.336 27.672 24.844 1 92.5 21 PHE B C 1
ATOM 2636 O O . PHE B 1 21 ? 9.555 27.938 23.656 1 92.5 21 PHE B O 1
ATOM 2643 N N . CYS B 1 22 ? 9.242 28.625 25.75 1 92.62 22 CYS B N 1
ATOM 2644 C CA . CYS B 1 22 ? 9.086 30.031 25.406 1 92.62 22 CYS B CA 1
ATOM 2645 C C . CYS B 1 22 ? 10.445 30.719 25.281 1 92.62 22 CYS B C 1
ATOM 2647 O O . CYS B 1 22 ? 10.539 31.828 24.75 1 92.62 22 CYS B O 1
ATOM 2649 N N . GLY B 1 23 ? 11.43 29.984 25.719 1 89.19 23 GLY B N 1
ATOM 2650 C CA . GLY B 1 23 ? 12.781 30.516 25.594 1 89.19 23 GLY B CA 1
ATOM 2651 C C . GLY B 1 23 ? 12.914 31.938 26.109 1 89.19 23 GLY B C 1
ATOM 2652 O O . GLY B 1 23 ? 12.641 32.219 27.281 1 89.19 23 GLY B O 1
ATOM 2653 N N . ASP B 1 24 ? 13.25 32.875 25.234 1 88.12 24 ASP B N 1
ATOM 2654 C CA . ASP B 1 24 ? 13.453 34.281 25.609 1 88.12 24 ASP B CA 1
ATOM 2655 C C . ASP B 1 24 ? 12.141 35.062 25.578 1 88.12 24 ASP B C 1
ATOM 2657 O O . ASP B 1 24 ? 12.125 36.281 25.766 1 88.12 24 ASP B O 1
ATOM 2661 N N . GLU B 1 25 ? 11 34.406 25.297 1 86.94 25 GLU B N 1
ATOM 2662 C CA . GLU B 1 25 ? 9.625 34.906 25.328 1 86.94 25 GLU B CA 1
ATOM 2663 C C . GLU B 1 25 ? 9.391 35.969 24.281 1 86.94 25 GLU B C 1
ATOM 2665 O O . GLU B 1 25 ? 8.5 36.812 24.422 1 86.94 25 GLU B O 1
ATOM 2670 N N . GLN B 1 26 ? 10.234 36.062 23.234 1 83.31 26 GLN B N 1
ATOM 2671 C CA . GLN B 1 26 ? 10.062 37.031 22.156 1 83.31 26 GLN B CA 1
ATOM 2672 C C . GLN B 1 26 ? 8.922 36.594 21.234 1 83.31 26 GLN B C 1
ATOM 2674 O O . GLN B 1 26 ? 8.156 37.469 20.766 1 83.31 26 GLN B O 1
ATOM 2679 N N . GLY B 1 27 ? 8.758 35.406 21.062 1 85.62 27 GLY B N 1
ATOM 2680 C CA . GLY B 1 27 ? 7.711 34.906 20.172 1 85.62 27 GLY B CA 1
ATOM 2681 C C . GLY B 1 27 ? 6.422 34.562 20.906 1 85.62 27 GLY B C 1
ATOM 2682 O O . GLY B 1 27 ? 5.332 34.75 20.359 1 85.62 27 GLY B O 1
ATOM 2683 N N . LEU B 1 28 ? 6.574 34.094 22.031 1 89.62 28 LEU B N 1
ATOM 2684 C CA . LEU B 1 28 ? 5.473 33.562 22.844 1 89.62 28 LEU B CA 1
ATOM 2685 C C . LEU B 1 28 ? 5.836 33.594 24.328 1 89.62 28 LEU B C 1
ATOM 2687 O O . LEU B 1 28 ? 6.852 33 24.719 1 89.62 28 LEU B O 1
ATOM 2691 N N . THR B 1 29 ? 5.105 34.344 25.125 1 92.62 29 THR B N 1
ATOM 2692 C CA . THR B 1 29 ? 5.379 34.375 26.547 1 92.62 29 THR B CA 1
ATOM 2693 C C . THR B 1 29 ? 4.766 33.188 27.25 1 92.62 29 THR B C 1
ATOM 2695 O O . THR B 1 29 ? 3.85 32.531 26.719 1 92.62 29 THR B O 1
ATOM 2698 N N . VAL B 1 30 ? 5.348 32.875 28.469 1 94.19 30 VAL B N 1
ATOM 2699 C CA . VAL B 1 30 ? 4.844 31.75 29.25 1 94.19 30 VAL B CA 1
ATOM 2700 C C . VAL B 1 30 ? 3.369 31.969 29.578 1 94.19 30 VAL B C 1
ATOM 2702 O O . VAL B 1 30 ? 2.574 31.031 29.547 1 94.19 30 VAL B O 1
ATOM 2705 N N . ARG B 1 31 ? 3.045 33.188 29.828 1 93.75 31 ARG B N 1
ATOM 2706 C CA . ARG B 1 31 ? 1.653 33.5 30.109 1 93.75 31 ARG B CA 1
ATOM 2707 C C . ARG B 1 31 ? 0.765 33.25 28.906 1 93.75 31 ARG B C 1
ATOM 2709 O O . ARG B 1 31 ? -0.312 32.656 29.031 1 93.75 31 ARG B O 1
ATOM 2716 N N . GLN B 1 32 ? 1.169 33.688 27.734 1 93.38 32 GLN B N 1
ATOM 2717 C CA . GLN B 1 32 ? 0.421 33.469 26.516 1 93.38 32 GLN B CA 1
ATOM 2718 C C . GLN B 1 32 ? 0.24 31.969 26.234 1 93.38 32 GLN B C 1
ATOM 2720 O O . GLN B 1 32 ? -0.856 31.516 25.891 1 93.38 32 GLN B O 1
ATOM 2725 N N . LEU B 1 33 ? 1.337 31.234 26.375 1 94.81 33 LEU B N 1
ATOM 2726 C CA . LEU B 1 33 ? 1.281 29.797 26.141 1 94.81 33 LEU B CA 1
ATOM 2727 C C . LEU B 1 33 ? 0.286 29.141 27.094 1 94.81 33 LEU B C 1
ATOM 2729 O O . LEU B 1 33 ? -0.5 28.281 26.672 1 94.81 33 LEU B O 1
ATOM 2733 N N . SER B 1 34 ? 0.344 29.5 28.344 1 93 34 SER B N 1
ATOM 2734 C CA . SER B 1 34 ? -0.563 28.938 29.328 1 93 34 SER B CA 1
ATOM 2735 C C . SER B 1 34 ? -2.02 29.203 28.969 1 93 34 SER B C 1
ATOM 2737 O O . SER B 1 34 ? -2.863 28.312 29.078 1 93 34 SER B O 1
ATOM 2739 N N . ARG B 1 35 ? -2.287 30.359 28.484 1 92.69 35 ARG B N 1
ATOM 2740 C CA . ARG B 1 35 ? -3.645 30.719 28.109 1 92.69 35 ARG B CA 1
ATOM 2741 C C . ARG B 1 35 ? -4.09 29.953 26.875 1 92.69 35 ARG B C 1
ATOM 2743 O O . ARG B 1 35 ? -5.25 29.547 26.766 1 92.69 35 ARG B O 1
ATOM 2750 N N . ILE B 1 36 ? -3.182 29.75 26 1 92.44 36 ILE B N 1
ATOM 2751 C CA . ILE B 1 36 ? -3.482 29 24.781 1 92.44 36 ILE B CA 1
ATOM 2752 C C . ILE B 1 36 ? -3.752 27.531 25.125 1 92.44 36 ILE B C 1
ATOM 2754 O O . ILE B 1 36 ? -4.766 26.969 24.703 1 92.44 36 ILE B O 1
ATOM 2758 N N . GLU B 1 37 ? -2.908 26.984 25.969 1 92.38 37 GLU B N 1
ATOM 2759 C CA . GLU B 1 37 ? -3.004 25.562 26.312 1 92.38 37 GLU B CA 1
ATOM 2760 C C . GLU B 1 37 ? -4.273 25.266 27.094 1 92.38 37 GLU B C 1
ATOM 2762 O O . GLU B 1 37 ? -4.832 24.172 27 1 92.38 37 GLU B O 1
ATOM 2767 N N . SER B 1 38 ? -4.738 26.297 27.844 1 88.25 38 SER B N 1
ATOM 2768 C CA . SER B 1 38 ? -5.93 26.109 28.656 1 88.25 38 SER B CA 1
ATOM 2769 C C . SER B 1 38 ? -7.199 26.406 27.875 1 88.25 38 SER B C 1
ATOM 2771 O O . SER B 1 38 ? -8.305 26.156 28.359 1 88.25 38 SER B O 1
ATOM 2773 N N . GLY B 1 39 ? -7.039 26.938 26.719 1 86.62 39 GLY B N 1
ATOM 2774 C CA . GLY B 1 39 ? -8.195 27.266 25.906 1 86.62 39 GLY B CA 1
ATOM 2775 C C . GLY B 1 39 ? -8.727 28.672 26.156 1 86.62 39 GLY B C 1
ATOM 2776 O O . GLY B 1 39 ? -9.688 29.094 25.516 1 86.62 39 GLY B O 1
ATOM 2777 N N . ALA B 1 40 ? -8.062 29.406 26.984 1 87.06 40 ALA B N 1
ATOM 2778 C CA . ALA B 1 40 ? -8.492 30.75 27.344 1 87.06 40 ALA B CA 1
ATOM 2779 C C . ALA B 1 40 ? -8.227 31.719 26.188 1 87.06 40 ALA B C 1
ATOM 2781 O O . ALA B 1 40 ? -8.844 32.781 26.125 1 87.06 40 ALA B O 1
ATOM 2782 N N . SER B 1 41 ? -7.32 31.453 25.359 1 87.5 41 SER B N 1
ATOM 2783 C CA . SER B 1 41 ? -7.012 32.25 24.203 1 87.5 41 SER B CA 1
ATOM 2784 C C . SER B 1 41 ? -6.723 31.391 22.969 1 87.5 41 SER B C 1
ATOM 2786 O O . SER B 1 41 ? -6.148 30.312 23.094 1 87.5 41 SER B O 1
ATOM 2788 N N . GLN B 1 42 ? -7.172 31.875 21.844 1 86.19 42 GLN B N 1
ATOM 2789 C CA . GLN B 1 42 ? -6.816 31.234 20.594 1 86.19 42 GLN B CA 1
ATOM 2790 C C . GLN B 1 42 ? -5.59 31.875 19.953 1 86.19 42 GLN B C 1
ATOM 2792 O O . GLN B 1 42 ? -5.504 33.094 19.875 1 86.19 42 GLN B O 1
ATOM 2797 N N . PRO B 1 43 ? -4.672 30.969 19.641 1 87.62 43 PRO B N 1
ATOM 2798 C CA . PRO B 1 43 ? -3.49 31.578 19.016 1 87.62 43 PRO B CA 1
ATOM 2799 C C . PRO B 1 43 ? -3.779 32.125 17.625 1 87.62 43 PRO B C 1
ATOM 2801 O O . PRO B 1 43 ? -4.652 31.609 16.922 1 87.62 43 PRO B O 1
ATOM 2804 N N . SER B 1 44 ? -3.109 33.25 17.312 1 84.88 44 SER B N 1
ATOM 2805 C CA . SER B 1 44 ? -3.092 33.719 15.938 1 84.88 44 SER B CA 1
ATOM 2806 C C . SER B 1 44 ? -2.305 32.781 15.039 1 84.88 44 SER B C 1
ATOM 2808 O O . SER B 1 44 ? -1.603 31.891 15.523 1 84.88 44 SER B O 1
ATOM 2810 N N . LEU B 1 45 ? -2.457 32.938 13.734 1 83.12 45 LEU B N 1
ATOM 2811 C CA . LEU B 1 45 ? -1.768 32.031 12.789 1 83.12 45 LEU B CA 1
ATOM 2812 C C . LEU B 1 45 ? -0.255 32.156 12.938 1 83.12 45 LEU B C 1
ATOM 2814 O O . LEU B 1 45 ? 0.454 31.156 12.977 1 83.12 45 LEU B O 1
ATOM 2818 N N . PRO B 1 46 ? 0.277 33.406 13.102 1 81.69 46 PRO B N 1
ATOM 2819 C CA . PRO B 1 46 ? 1.721 33.5 13.328 1 81.69 46 PRO B CA 1
ATOM 2820 C C . PRO B 1 46 ? 2.166 32.844 14.625 1 81.69 46 PRO B C 1
ATOM 2822 O O . PRO B 1 46 ? 3.227 32.219 14.664 1 81.69 46 PRO B O 1
ATOM 2825 N N . LYS B 1 47 ? 1.372 32.938 15.602 1 87.69 47 LYS B N 1
ATOM 2826 C CA . LYS B 1 47 ? 1.693 32.312 16.875 1 87.69 47 LYS B CA 1
ATOM 2827 C C . LYS B 1 47 ? 1.614 30.781 16.75 1 87.69 47 LYS B C 1
ATOM 2829 O O . LYS B 1 47 ? 2.443 30.062 17.312 1 87.69 47 LYS B O 1
ATOM 2834 N N . LEU B 1 48 ? 0.645 30.328 16.031 1 86.81 48 LEU B N 1
ATOM 2835 C CA . LEU B 1 48 ? 0.508 28.906 15.797 1 86.81 48 LEU B CA 1
ATOM 2836 C C . LEU B 1 48 ? 1.715 28.359 15.047 1 86.81 48 LEU B C 1
ATOM 2838 O O . LEU B 1 48 ? 2.201 27.266 15.344 1 86.81 48 LEU B O 1
ATOM 2842 N N . ALA B 1 49 ? 2.117 29.125 14.094 1 82.19 49 ALA B N 1
ATOM 2843 C CA . ALA B 1 49 ? 3.301 28.734 13.336 1 82.19 49 ALA B CA 1
ATOM 2844 C C . ALA B 1 49 ? 4.531 28.656 14.234 1 82.19 49 ALA B C 1
ATOM 2846 O O . ALA B 1 49 ? 5.34 27.734 14.117 1 82.19 49 ALA B O 1
ATOM 2847 N N . TYR B 1 50 ? 4.629 29.641 15.055 1 86.06 50 TYR B N 1
ATOM 2848 C CA . TYR B 1 50 ? 5.727 29.641 16.016 1 86.06 50 TYR B CA 1
ATOM 2849 C C . TYR B 1 50 ? 5.672 28.422 16.906 1 86.06 50 TYR B C 1
ATOM 2851 O O . TYR B 1 50 ? 6.684 27.734 17.094 1 86.06 50 TYR B O 1
ATOM 2859 N N . ILE B 1 51 ? 4.496 28.172 17.391 1 90.12 51 ILE B N 1
ATOM 2860 C CA . ILE B 1 51 ? 4.293 27.047 18.281 1 90.12 51 ILE B CA 1
ATOM 2861 C C . ILE B 1 51 ? 4.633 25.75 17.562 1 90.12 51 ILE B C 1
ATOM 2863 O O . ILE B 1 51 ? 5.34 24.891 18.094 1 90.12 51 ILE B O 1
ATOM 2867 N N . ALA B 1 52 ? 4.094 25.625 16.422 1 85.88 52 ALA B N 1
ATOM 2868 C CA . ALA B 1 52 ? 4.344 24.422 15.617 1 85.88 52 ALA B CA 1
ATOM 2869 C C . ALA B 1 52 ? 5.84 24.219 15.391 1 85.88 52 ALA B C 1
ATOM 2871 O O . ALA B 1 52 ? 6.344 23.094 15.508 1 85.88 52 ALA B O 1
ATOM 2872 N N . ARG B 1 53 ? 6.543 25.297 15.156 1 80.12 53 ARG B N 1
ATOM 2873 C CA . ARG B 1 53 ? 7.984 25.234 14.938 1 80.12 53 ARG B CA 1
ATOM 2874 C C . ARG B 1 53 ? 8.719 24.797 16.203 1 80.12 53 ARG B C 1
ATOM 2876 O O . ARG B 1 53 ? 9.617 23.953 16.141 1 80.12 53 ARG B O 1
ATOM 2883 N N . ARG B 1 54 ? 8.273 25.344 17.234 1 82.06 54 ARG B N 1
ATOM 2884 C CA . ARG B 1 54 ? 8.898 25 18.516 1 82.06 54 ARG B CA 1
ATOM 2885 C C . ARG B 1 54 ? 8.656 23.547 18.859 1 82.06 54 ARG B C 1
ATOM 2887 O O . ARG B 1 54 ? 9.5 22.906 19.484 1 82.06 54 ARG B O 1
ATOM 2894 N N . LEU B 1 55 ? 7.5 23.078 18.453 1 84.19 55 LEU B N 1
ATOM 2895 C CA . LEU B 1 55 ? 7.137 21.703 18.75 1 84.19 55 LEU B CA 1
ATOM 2896 C C . LEU B 1 55 ? 7.711 20.75 17.688 1 84.19 55 LEU B C 1
ATOM 2898 O O . LEU B 1 55 ? 7.707 19.531 17.875 1 84.19 55 LEU B O 1
ATOM 2902 N N . GLY B 1 56 ? 8.117 21.297 16.562 1 76.88 56 GLY B N 1
ATOM 2903 C CA . GLY B 1 56 ? 8.648 20.484 15.492 1 76.88 56 GLY B CA 1
ATOM 2904 C C . GLY B 1 56 ? 7.574 19.734 14.727 1 76.88 56 GLY B C 1
ATOM 2905 O O . GLY B 1 56 ? 7.781 18.578 14.328 1 76.88 56 GLY B O 1
ATOM 2906 N N . VAL B 1 57 ? 6.379 20.281 14.672 1 75.06 57 VAL B N 1
ATOM 2907 C CA . VAL B 1 57 ? 5.266 19.672 13.961 1 75.06 57 VAL B CA 1
ATOM 2908 C C . VAL B 1 57 ? 4.73 20.625 12.906 1 75.06 57 VAL B C 1
ATOM 2910 O O . VAL B 1 57 ? 4.922 21.844 13.008 1 75.06 57 VAL B O 1
ATOM 2913 N N . PRO B 1 58 ? 4.117 20.094 11.898 1 73.12 58 PRO B N 1
ATOM 2914 C CA . PRO B 1 58 ? 3.459 21 10.953 1 73.12 58 PRO B CA 1
ATOM 2915 C C . PRO B 1 58 ? 2.27 21.734 11.57 1 73.12 58 PRO B C 1
ATOM 2917 O O . PRO B 1 58 ? 1.58 21.172 12.438 1 73.12 58 PRO B O 1
ATOM 2920 N N . VAL B 1 59 ? 2.076 22.906 11.172 1 77.69 59 VAL B N 1
ATOM 2921 C CA . VAL B 1 59 ? 0.988 23.734 11.695 1 77.69 59 VAL B CA 1
ATOM 2922 C C . VAL B 1 59 ? -0.343 23 11.5 1 77.69 59 VAL B C 1
ATOM 2924 O O . VAL B 1 59 ? -1.198 23.016 12.383 1 77.69 59 VAL B O 1
ATOM 2927 N N . TYR B 1 60 ? -0.387 22.312 10.289 1 75.56 60 TYR B N 1
ATOM 2928 C CA . TYR B 1 60 ? -1.66 21.672 9.977 1 75.56 60 TYR B CA 1
ATOM 2929 C C . TYR B 1 60 ? -1.983 20.594 10.992 1 75.56 60 TYR B C 1
ATOM 2931 O O . TYR B 1 60 ? -3.154 20.297 11.25 1 75.56 60 TYR B O 1
ATOM 2939 N N . SER B 1 61 ? -0.99 20.078 11.555 1 73.88 61 SER B N 1
ATOM 2940 C CA . SER B 1 61 ? -1.191 18.984 12.484 1 73.88 61 SER B CA 1
ATOM 2941 C C . SER B 1 61 ? -1.768 19.469 13.812 1 73.88 61 SER B C 1
ATOM 2943 O O . SER B 1 61 ? -2.271 18.688 14.609 1 73.88 61 SER B O 1
ATOM 2945 N N . LEU B 1 62 ? -1.707 20.766 14 1 77.56 62 LEU B N 1
ATOM 2946 C CA . LEU B 1 62 ? -2.221 21.344 15.234 1 77.56 62 LEU B CA 1
ATOM 2947 C C . LEU B 1 62 ? -3.697 21.703 15.094 1 77.56 62 LEU B C 1
ATOM 2949 O O . LEU B 1 62 ? -4.363 22.016 16.078 1 77.56 62 LEU B O 1
ATOM 2953 N N . MET B 1 63 ? -4.086 21.625 13.82 1 75.81 63 MET B N 1
ATOM 2954 C CA . MET B 1 63 ? -5.488 21.953 13.602 1 75.81 63 MET B CA 1
ATOM 2955 C C . MET B 1 63 ? -6.402 20.938 14.281 1 75.81 63 MET B C 1
ATOM 2957 O O . MET B 1 63 ? -6.129 19.734 14.25 1 75.81 63 MET B O 1
ATOM 2961 N N . PRO B 1 64 ? -7.395 21.578 14.984 1 62.75 64 PRO B N 1
ATOM 2962 C CA . PRO B 1 64 ? -8.281 20.672 15.727 1 62.75 64 PRO B CA 1
ATOM 2963 C C . PRO B 1 64 ? -8.836 19.547 14.867 1 62.75 64 PRO B C 1
ATOM 2965 O O . PRO B 1 64 ? -9.117 18.453 15.367 1 62.75 64 PRO B O 1
ATOM 2968 N N . ASP B 1 65 ? -9.016 19.922 13.625 1 59.72 65 ASP B N 1
ATOM 2969 C CA . ASP B 1 65 ? -9.672 18.938 12.766 1 59.72 65 ASP B CA 1
ATOM 2970 C C . ASP B 1 65 ? -8.641 18.016 12.094 1 59.72 65 ASP B C 1
ATOM 2972 O O . ASP B 1 65 ? -9 17.156 11.297 1 59.72 65 ASP B O 1
ATOM 2976 N N . PHE B 1 66 ? -7.352 18.453 12.453 1 60.81 66 PHE B N 1
ATOM 2977 C CA . PHE B 1 66 ? -6.363 17.5 11.969 1 60.81 66 PHE B CA 1
ATOM 2978 C C . PHE B 1 66 ? -6.199 16.344 12.953 1 60.81 66 PHE B C 1
ATOM 2980 O O . PHE B 1 66 ? -5.879 16.562 14.125 1 60.81 66 PHE B O 1
ATOM 2987 N N . SER B 1 67 ? -6.809 15.539 12.93 1 57.34 67 SER B N 1
ATOM 2988 C CA . SER B 1 67 ? -6.535 14.336 13.703 1 57.34 67 SER B CA 1
ATOM 2989 C C . SER B 1 67 ? -5.859 13.266 12.844 1 57.34 67 SER B C 1
ATOM 2991 O O . SER B 1 67 ? -6.449 12.781 11.875 1 57.34 67 SER B O 1
ATOM 2993 N N . ALA B 1 68 ? -4.496 13.32 13.062 1 64 68 ALA B N 1
ATOM 2994 C CA . ALA B 1 68 ? -3.932 12.141 12.414 1 64 68 ALA B CA 1
ATOM 2995 C C . ALA B 1 68 ? -4.566 10.859 12.953 1 64 68 ALA B C 1
ATOM 2997 O O . ALA B 1 68 ? -4.863 10.758 14.148 1 64 68 ALA B O 1
ATOM 2998 N N . LEU B 1 69 ? -5.238 10.109 12.133 1 79 69 LEU B N 1
ATOM 2999 C CA . LEU B 1 69 ? -5.734 8.812 12.578 1 79 69 LEU B CA 1
ATOM 3000 C C . LEU B 1 69 ? -4.641 8.031 13.312 1 79 69 LEU B C 1
ATOM 3002 O O . LEU B 1 69 ? -3.477 8.062 12.906 1 79 69 LEU B O 1
ATOM 3006 N N . PRO B 1 70 ? -5.023 7.555 14.5 1 81.06 70 PRO B N 1
ATOM 3007 C CA . PRO B 1 70 ? -4.023 6.754 15.211 1 81.06 70 PRO B CA 1
ATOM 3008 C C . PRO B 1 70 ? -3.416 5.656 14.336 1 81.06 70 PRO B C 1
ATOM 3010 O O . PRO B 1 70 ? -4.137 4.988 13.586 1 81.06 70 PRO B O 1
ATOM 3013 N N . SER B 1 71 ? -2.158 5.527 14.523 1 83.06 71 SER B N 1
ATOM 3014 C CA . SER B 1 71 ? -1.448 4.531 13.727 1 83.06 71 SER B CA 1
ATOM 3015 C C . SER B 1 71 ? -1.995 3.129 13.977 1 83.06 71 SER B C 1
ATOM 3017 O O . SER B 1 71 ? -2.143 2.336 13.047 1 83.06 71 SER B O 1
ATOM 3019 N N . ALA B 1 72 ? -2.197 2.844 15.219 1 89.69 72 ALA B N 1
ATOM 3020 C CA . ALA B 1 72 ? -2.715 1.525 15.57 1 89.69 72 ALA B CA 1
ATOM 3021 C 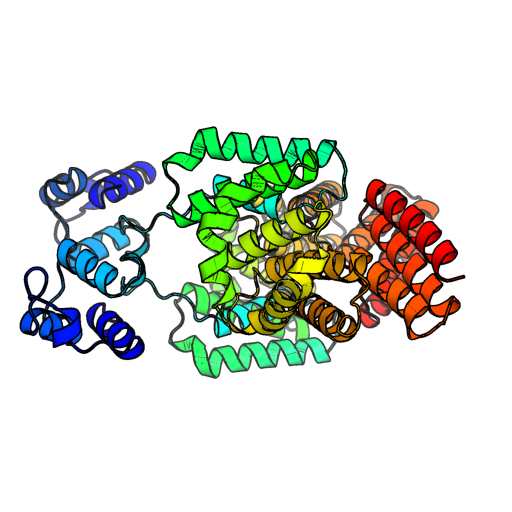C . ALA B 1 72 ? -4.074 1.278 14.922 1 89.69 72 ALA B C 1
ATOM 3023 O O . ALA B 1 72 ? -4.367 0.165 14.477 1 89.69 72 ALA B O 1
ATOM 3024 N N . TYR B 1 73 ? -4.949 2.332 14.898 1 94.12 73 TYR B N 1
ATOM 3025 C CA . TYR B 1 73 ? -6.23 2.219 14.203 1 94.12 73 TYR B CA 1
ATOM 3026 C C . TYR B 1 73 ? -6.023 1.933 12.727 1 94.12 73 TYR B C 1
ATOM 3028 O O . TYR B 1 73 ? -6.684 1.06 12.156 1 94.12 73 TYR B O 1
ATOM 3036 N N . LEU B 1 74 ? -5.09 2.654 12.125 1 90.88 74 LEU B N 1
ATOM 3037 C CA . LEU B 1 74 ? -4.832 2.496 10.695 1 90.88 74 LEU B CA 1
ATOM 3038 C C . LEU B 1 74 ? -4.336 1.086 10.391 1 90.88 74 LEU B C 1
ATOM 3040 O O . LEU B 1 74 ? -4.664 0.526 9.336 1 90.88 74 LEU B O 1
ATOM 3044 N N . GLU B 1 75 ? -3.564 0.542 11.273 1 93.31 75 GLU B N 1
ATOM 3045 C CA . GLU B 1 75 ? -3.078 -0.822 11.094 1 93.31 75 GLU B CA 1
ATOM 3046 C C . GLU B 1 75 ? -4.223 -1.83 11.148 1 93.31 75 GLU B C 1
ATOM 3048 O O . GLU B 1 75 ? -4.273 -2.764 10.344 1 93.31 75 GLU B O 1
ATOM 3053 N N . LEU B 1 76 ? -5.098 -1.651 12.094 1 96.75 76 LEU B N 1
ATOM 3054 C CA . LEU B 1 76 ? -6.254 -2.531 12.195 1 96.75 76 LEU B CA 1
ATOM 3055 C C . LEU B 1 76 ? -7.129 -2.436 10.953 1 96.75 76 LEU B C 1
ATOM 3057 O O . LEU B 1 76 ? -7.535 -3.457 10.391 1 96.75 76 LEU B O 1
ATOM 3061 N N . LYS B 1 77 ? -7.406 -1.249 10.547 1 96.81 77 LYS B N 1
ATOM 3062 C CA . LYS B 1 77 ? -8.211 -1.033 9.352 1 96.81 77 LYS B CA 1
ATOM 3063 C C . LYS B 1 77 ? -7.578 -1.692 8.133 1 96.81 77 LYS B C 1
ATOM 3065 O O . LYS B 1 77 ? -8.273 -2.314 7.324 1 96.81 77 LYS B O 1
ATOM 3070 N N . TYR B 1 78 ? -6.258 -1.549 8.031 1 95.88 78 TYR B N 1
ATOM 3071 C CA . TYR B 1 78 ? -5.52 -2.158 6.938 1 95.88 78 TYR B CA 1
ATOM 3072 C C . TYR B 1 78 ? -5.703 -3.672 6.926 1 95.88 78 TYR B C 1
ATOM 3074 O O . TYR B 1 78 ? -5.93 -4.27 5.871 1 95.88 78 TYR B O 1
ATOM 3082 N N . GLN B 1 79 ? -5.617 -4.254 8.039 1 95.94 79 GLN B N 1
ATOM 3083 C CA . GLN B 1 79 ? -5.758 -5.703 8.141 1 95.94 79 GLN B CA 1
ATOM 3084 C C . GLN B 1 79 ? -7.152 -6.152 7.711 1 95.94 79 GLN B C 1
ATOM 3086 O O . GLN B 1 79 ? -7.297 -7.148 7 1 95.94 79 GLN B O 1
ATOM 3091 N N . ILE B 1 80 ? -8.109 -5.43 8.094 1 97.69 80 ILE B N 1
ATOM 3092 C CA . ILE B 1 80 ? -9.484 -5.766 7.734 1 97.69 80 ILE B CA 1
ATOM 3093 C C . ILE B 1 80 ? -9.664 -5.66 6.223 1 97.69 80 ILE B C 1
ATOM 3095 O O . ILE B 1 80 ? -10.266 -6.539 5.602 1 97.69 80 ILE B O 1
ATOM 3099 N N . LEU B 1 81 ? -9.109 -4.668 5.633 1 96.88 81 LEU B N 1
ATOM 3100 C CA . LEU B 1 81 ? -9.312 -4.383 4.219 1 96.88 81 LEU B CA 1
ATOM 3101 C C . LEU B 1 81 ? -8.492 -5.328 3.348 1 96.88 81 LEU B C 1
ATOM 3103 O O . LEU B 1 81 ? -8.961 -5.77 2.293 1 96.88 81 LEU B O 1
ATOM 3107 N N . ARG B 1 82 ? -7.289 -5.656 3.824 1 95.06 82 ARG B N 1
ATOM 3108 C CA . ARG B 1 82 ? -6.305 -6.297 2.959 1 95.06 82 ARG B CA 1
ATOM 3109 C C . ARG B 1 82 ? -6.391 -7.816 3.062 1 95.06 82 ARG B C 1
ATOM 3111 O O . ARG B 1 82 ? -6.211 -8.523 2.068 1 95.06 82 ARG B O 1
ATOM 3118 N N . GLU B 1 83 ? -6.629 -8.336 4.176 1 92.62 83 GLU B N 1
ATOM 3119 C CA . GLU B 1 83 ? -6.574 -9.781 4.371 1 92.62 83 GLU B CA 1
ATOM 3120 C C . GLU B 1 83 ? -7.816 -10.461 3.801 1 92.62 83 GLU B C 1
ATOM 3122 O O . GLU B 1 83 ? -8.945 -10.125 4.176 1 92.62 83 GLU B O 1
ATOM 3127 N N . PRO B 1 84 ? -7.566 -11.359 2.936 1 93.5 84 PRO B N 1
ATOM 3128 C CA . PRO B 1 84 ? -8.727 -12.031 2.344 1 93.5 84 PRO B CA 1
ATOM 3129 C C . PRO B 1 84 ? -9.344 -13.078 3.271 1 93.5 84 PRO B C 1
ATOM 3131 O O . PRO B 1 84 ? -8.633 -13.695 4.066 1 93.5 84 PRO B O 1
ATOM 3134 N N . ILE B 1 85 ? -10.625 -13.359 3.139 1 92.94 85 ILE B N 1
ATOM 3135 C CA . ILE B 1 85 ? -11.328 -14.328 3.971 1 92.94 85 ILE B CA 1
ATOM 3136 C C . ILE B 1 85 ? -11.477 -15.641 3.211 1 92.94 85 ILE B C 1
ATOM 3138 O O . ILE B 1 85 ? -11.148 -16.703 3.736 1 92.94 85 ILE B O 1
ATOM 3142 N N . TYR B 1 86 ? -11.875 -15.656 1.906 1 89.94 86 TYR B N 1
ATOM 3143 C CA . TYR B 1 86 ? -12.141 -16.766 1.001 1 89.94 86 TYR B CA 1
ATOM 3144 C C . TYR B 1 86 ? -13.086 -17.781 1.639 1 89.94 86 TYR B C 1
ATOM 3146 O O . TYR B 1 86 ? -13.117 -18.953 1.246 1 89.94 86 TYR B O 1
ATOM 3154 N N . GLY B 1 87 ? -13.766 -17.406 2.744 1 88.69 87 GLY B N 1
ATOM 3155 C CA . GLY B 1 87 ? -14.734 -18.281 3.379 1 88.69 87 GLY B CA 1
ATOM 3156 C C . GLY B 1 87 ? -14.172 -19.016 4.59 1 88.69 87 GLY B C 1
ATOM 3157 O O . GLY B 1 87 ? -14.875 -19.812 5.219 1 88.69 87 GLY B O 1
ATOM 3158 N N . LYS B 1 88 ? -13.031 -18.75 4.973 1 92.31 88 LYS B N 1
ATOM 3159 C CA . LYS B 1 88 ? -12.375 -19.359 6.125 1 92.31 88 LYS B CA 1
ATOM 3160 C C . LYS B 1 88 ? -12.867 -18.75 7.434 1 92.31 88 LYS B C 1
ATOM 3162 O O . LYS B 1 88 ? -12.648 -17.562 7.691 1 92.31 88 LYS B O 1
ATOM 3167 N N . GLU B 1 89 ? -13.336 -19.562 8.273 1 93.69 89 GLU B N 1
ATOM 3168 C CA . GLU B 1 89 ? -13.961 -19.094 9.508 1 93.69 89 GLU B CA 1
ATOM 3169 C C . GLU B 1 89 ? -12.953 -18.375 10.391 1 93.69 89 GLU B C 1
ATOM 3171 O O . GLU B 1 89 ? -13.273 -17.359 11.016 1 93.69 89 GLU B O 1
ATOM 3176 N N . GLU B 1 90 ? -11.773 -18.906 10.43 1 94.75 90 GLU B N 1
ATOM 3177 C CA . GLU B 1 90 ? -10.75 -18.312 11.281 1 94.75 90 GLU B CA 1
ATOM 3178 C C . GLU B 1 90 ? -10.445 -16.875 10.859 1 94.75 90 GLU B C 1
ATOM 3180 O O . GLU B 1 90 ? -10.117 -16.031 11.695 1 94.75 90 GLU B O 1
ATOM 3185 N N . GLU B 1 91 ? -10.492 -16.609 9.602 1 95.38 91 GLU B N 1
ATOM 3186 C CA . GLU B 1 91 ? -10.242 -15.273 9.094 1 95.38 91 GLU B CA 1
ATOM 3187 C C . GLU B 1 91 ? -11.359 -14.312 9.484 1 95.38 91 GLU B C 1
ATOM 3189 O O . GLU B 1 91 ? -11.117 -13.125 9.711 1 95.38 91 GLU B O 1
ATOM 3194 N N . TYR B 1 92 ? -12.633 -14.773 9.539 1 96.44 92 TYR B N 1
ATOM 3195 C CA . TYR B 1 92 ? -13.727 -13.961 10.055 1 96.44 92 TYR B CA 1
ATOM 3196 C C . TYR B 1 92 ? -13.461 -13.547 11.5 1 96.44 92 TYR B C 1
ATOM 3198 O O . TYR B 1 92 ? -13.672 -12.391 11.867 1 96.44 92 TYR B O 1
ATOM 3206 N N . ASP B 1 93 ? -12.992 -14.547 12.211 1 97.12 93 ASP B N 1
ATOM 3207 C CA . ASP B 1 93 ? -12.703 -14.289 13.617 1 97.12 93 ASP B CA 1
ATOM 3208 C C . ASP B 1 93 ? -11.633 -13.211 13.773 1 97.12 93 ASP B C 1
ATOM 3210 O O . ASP B 1 93 ? -11.75 -12.336 14.625 1 97.12 93 ASP B O 1
ATOM 3214 N N . LYS B 1 94 ? -10.633 -13.336 12.977 1 96.88 94 LYS B N 1
ATOM 3215 C CA . LYS B 1 94 ? -9.547 -12.367 13.031 1 96.88 94 LYS B CA 1
ATOM 3216 C C . LYS B 1 94 ? -10.047 -10.961 12.727 1 96.88 94 LYS B C 1
ATOM 3218 O O . LYS B 1 94 ? -9.703 -10.008 13.43 1 96.88 94 LYS B O 1
ATOM 3223 N N . LYS B 1 95 ? -10.805 -10.781 11.727 1 97.56 95 LYS B N 1
ATOM 3224 C CA . LYS B 1 95 ? -11.32 -9.477 11.328 1 97.56 95 LYS B CA 1
ATOM 3225 C C . LYS B 1 95 ? -12.305 -8.938 12.367 1 97.56 95 LYS B C 1
ATOM 3227 O O . LYS B 1 95 ? -12.344 -7.73 12.625 1 97.56 95 LYS B O 1
ATOM 3232 N N . GLU B 1 96 ? -13.078 -9.859 12.898 1 97.56 96 GLU B N 1
ATOM 3233 C CA . GLU B 1 96 ? -13.992 -9.461 13.969 1 97.56 96 GLU B CA 1
ATOM 3234 C C . GLU B 1 96 ? -13.234 -8.914 15.172 1 97.56 96 GLU B C 1
ATOM 3236 O O . GLU B 1 96 ? -13.648 -7.926 15.781 1 97.56 96 GLU B O 1
ATOM 3241 N N . ALA B 1 97 ? -12.188 -9.602 15.5 1 98.06 97 ALA B N 1
ATOM 3242 C CA . ALA B 1 97 ? -11.359 -9.156 16.625 1 98.06 97 ALA B CA 1
ATOM 3243 C C . ALA B 1 97 ? -10.789 -7.762 16.359 1 98.06 97 ALA B C 1
ATOM 3245 O O . ALA B 1 97 ? -10.734 -6.93 17.266 1 98.06 97 ALA B O 1
ATOM 3246 N N . CYS B 1 98 ? -10.328 -7.508 15.172 1 98.12 98 CYS B N 1
ATOM 3247 C CA . CYS B 1 98 ? -9.844 -6.188 14.797 1 98.12 98 CYS B CA 1
ATOM 3248 C C . CYS B 1 98 ? -10.938 -5.137 14.953 1 98.12 98 CYS B C 1
ATOM 3250 O O . CYS B 1 98 ? -10.695 -4.066 15.516 1 98.12 98 CYS B O 1
ATOM 3252 N N . LEU B 1 99 ? -12.109 -5.441 14.484 1 98.25 99 LEU B N 1
ATOM 3253 C CA . LEU B 1 99 ? -13.227 -4.508 14.57 1 98.25 99 LEU B CA 1
ATOM 3254 C C . LEU B 1 99 ? -13.609 -4.25 16.031 1 98.25 99 LEU B C 1
ATOM 3256 O O . LEU B 1 99 ? -13.914 -3.115 16.406 1 98.25 99 LEU B O 1
ATOM 3260 N N . GLU B 1 100 ? -13.594 -5.309 16.812 1 98.31 100 GLU B N 1
ATOM 3261 C CA . GLU B 1 100 ? -13.898 -5.16 18.234 1 98.31 100 GLU B CA 1
ATOM 3262 C C . GLU B 1 100 ? -12.93 -4.191 18.906 1 98.31 100 GLU B C 1
ATOM 3264 O O . GLU B 1 100 ? -13.344 -3.346 19.703 1 98.31 100 GLU B O 1
ATOM 3269 N N . GLU B 1 101 ? -11.688 -4.375 18.578 1 98.25 101 GLU B N 1
ATOM 3270 C CA . GLU B 1 101 ? -10.68 -3.471 19.125 1 98.25 101 GLU B CA 1
ATOM 3271 C C . GLU B 1 101 ? -10.922 -2.035 18.672 1 98.25 101 GLU B C 1
ATOM 3273 O O . GLU B 1 101 ? -10.781 -1.096 19.453 1 98.25 101 GLU B O 1
ATOM 3278 N N . ILE B 1 102 ? -11.289 -1.83 17.453 1 97.69 102 ILE B N 1
ATOM 3279 C CA . ILE B 1 102 ? -11.562 -0.504 16.922 1 97.69 102 ILE B CA 1
ATOM 3280 C C . ILE B 1 102 ? -12.727 0.131 17.672 1 97.69 102 ILE B C 1
ATOM 3282 O O . ILE B 1 102 ? -12.641 1.282 18.094 1 97.69 102 ILE B O 1
ATOM 3286 N N . TYR B 1 103 ? -13.789 -0.562 17.859 1 97.19 103 TYR B N 1
ATOM 3287 C CA . TYR B 1 103 ? -14.984 -0.031 18.516 1 97.19 103 TYR B CA 1
ATOM 3288 C C . TYR B 1 103 ? -14.695 0.296 19.969 1 97.19 103 TYR B C 1
ATOM 3290 O O . TYR B 1 103 ? -15.188 1.299 20.5 1 97.19 103 TYR B O 1
ATOM 3298 N N . LYS B 1 104 ? -13.922 -0.545 20.578 1 97.44 104 LYS B N 1
ATOM 3299 C CA . LYS B 1 104 ? -13.641 -0.395 22 1 97.44 104 LYS B CA 1
ATOM 3300 C C . LYS B 1 104 ? -12.703 0.786 22.25 1 97.44 104 LYS B C 1
ATOM 3302 O O . LYS B 1 104 ? -12.891 1.54 23.203 1 97.44 104 LYS B O 1
ATOM 3307 N N . THR B 1 105 ? -11.742 0.952 21.375 1 95.25 105 THR B N 1
ATOM 3308 C CA . THR B 1 105 ? -10.625 1.823 21.719 1 95.25 105 THR B CA 1
ATOM 3309 C C . THR B 1 105 ? -10.664 3.102 20.891 1 95.25 105 THR B C 1
ATOM 3311 O O . THR B 1 105 ? -10.242 4.164 21.344 1 95.25 105 THR B O 1
ATOM 3314 N N . TYR B 1 106 ? -11.188 3.025 19.672 1 90.31 106 TYR B N 1
ATOM 3315 C CA . TYR B 1 106 ? -10.906 4.133 18.766 1 90.31 106 TYR B CA 1
ATOM 3316 C C . TYR B 1 106 ? -12.195 4.738 18.234 1 90.31 106 TYR B C 1
ATOM 3318 O O . TYR B 1 106 ? -12.25 5.934 17.938 1 90.31 106 TYR B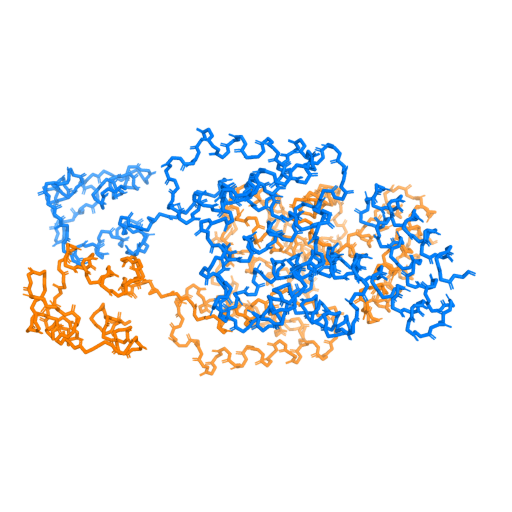 O 1
ATOM 3326 N N . PHE B 1 107 ? -13.273 4.086 18.141 1 92.25 107 PHE B N 1
ATOM 3327 C CA . PHE B 1 107 ? -14.438 4.391 17.312 1 92.25 107 PHE B CA 1
ATOM 3328 C C . PHE B 1 107 ? -15.031 5.742 17.688 1 92.25 107 PHE B C 1
ATOM 3330 O O . PHE B 1 107 ? -15.258 6.594 16.828 1 92.25 107 PHE B O 1
ATOM 3337 N N . ASP B 1 108 ? -15.148 6 18.906 1 88.81 108 ASP B N 1
ATOM 3338 C CA . ASP B 1 108 ? -15.852 7.188 19.375 1 88.81 108 ASP B CA 1
ATOM 3339 C C . ASP B 1 108 ? -15.094 8.461 19.016 1 88.81 108 ASP B C 1
ATOM 3341 O O . ASP B 1 108 ? -15.695 9.531 18.875 1 88.81 108 ASP B O 1
ATOM 3345 N N . ASN B 1 109 ? -13.836 8.312 18.844 1 81.25 109 ASN B N 1
ATOM 3346 C CA . ASN B 1 109 ? -13.016 9.492 18.609 1 81.25 109 ASN B CA 1
ATOM 3347 C C . ASN B 1 109 ? -12.602 9.602 17.141 1 81.25 109 ASN B C 1
ATOM 3349 O O . ASN B 1 109 ? -11.867 10.516 16.766 1 81.25 109 ASN B O 1
ATOM 3353 N N . LEU B 1 110 ? -13.094 8.695 16.312 1 83.06 110 LEU B N 1
ATOM 3354 C CA . LEU B 1 110 ? -12.805 8.75 14.883 1 83.06 110 LEU B CA 1
ATOM 3355 C C . LEU B 1 110 ? -13.68 9.781 14.18 1 83.06 110 LEU B C 1
ATOM 3357 O O . LEU B 1 110 ? -14.812 10.023 14.602 1 83.06 110 LEU B O 1
ATOM 3361 N N . PRO B 1 111 ? -13.086 10.398 13.164 1 72 111 PRO B N 1
ATOM 3362 C CA . PRO B 1 111 ? -13.938 11.242 12.32 1 72 111 PRO B CA 1
ATOM 3363 C C . PRO B 1 111 ? -15.125 10.477 11.742 1 72 111 PRO B C 1
ATOM 3365 O O . PRO B 1 111 ? -15.07 9.258 11.594 1 72 111 PRO B O 1
ATOM 3368 N N . LYS B 1 112 ? -16.156 11.18 11.414 1 80.56 112 LYS B N 1
ATOM 3369 C CA . LYS B 1 112 ? -17.391 10.578 10.938 1 80.56 112 LYS B CA 1
ATOM 3370 C C . LYS B 1 112 ? -17.141 9.688 9.727 1 80.56 112 LYS B C 1
ATOM 3372 O O . LYS B 1 112 ? -17.734 8.609 9.609 1 80.56 112 LYS B O 1
ATOM 3377 N N . GLU B 1 113 ? -16.297 10.141 8.82 1 81.62 113 GLU B N 1
ATOM 3378 C CA . GLU B 1 113 ? -15.977 9.359 7.633 1 81.62 113 GLU B CA 1
ATOM 3379 C C . GLU B 1 113 ? -15.375 8.008 8.008 1 81.62 113 GLU B C 1
ATOM 3381 O O . GLU B 1 113 ? -15.695 6.988 7.391 1 81.62 113 GLU B O 1
ATOM 3386 N N . GLU B 1 114 ? -14.523 8.039 9.016 1 89.44 114 GLU B N 1
ATOM 3387 C CA . GLU B 1 114 ? -13.906 6.801 9.469 1 89.44 114 GLU B CA 1
ATOM 3388 C C . GLU B 1 114 ? -14.891 5.941 10.258 1 89.44 114 GLU B C 1
ATOM 3390 O O . GLU B 1 114 ? -14.836 4.711 10.195 1 89.44 114 GLU B O 1
ATOM 3395 N N . GLN B 1 115 ? -15.742 6.582 10.984 1 91.62 115 GLN B N 1
ATOM 3396 C CA . GLN B 1 115 ? -16.797 5.828 11.648 1 91.62 115 GLN B CA 1
ATOM 3397 C C . GLN B 1 115 ? -17.656 5.074 10.641 1 91.62 115 GLN B C 1
ATOM 3399 O O . GLN B 1 115 ? -17.969 3.896 10.836 1 91.62 115 GLN B O 1
ATOM 3404 N N . LEU B 1 116 ? -18 5.777 9.617 1 92.75 116 LEU B N 1
ATOM 3405 C CA . LEU B 1 116 ? -18.781 5.141 8.562 1 92.75 116 LEU B CA 1
ATOM 3406 C C . LEU B 1 116 ? -18.031 3.957 7.965 1 92.75 116 LEU B C 1
ATOM 3408 O O . LEU B 1 116 ? -18.609 2.889 7.754 1 92.75 116 LEU B O 1
ATOM 3412 N N . ALA B 1 117 ? -16.75 4.168 7.652 1 95.75 117 ALA B N 1
ATOM 3413 C CA . ALA B 1 117 ? -15.945 3.082 7.109 1 95.75 117 ALA B CA 1
ATOM 3414 C C . ALA B 1 117 ? -16 1.848 8.008 1 95.75 117 ALA B C 1
ATOM 3416 O O . ALA B 1 117 ? -16.203 0.73 7.523 1 95.75 117 ALA B O 1
ATOM 3417 N N . CYS B 1 118 ? -15.914 2.035 9.297 1 97.56 118 CYS B N 1
ATOM 3418 C CA . CYS B 1 118 ? -15.938 0.941 10.266 1 97.56 118 CYS B CA 1
ATOM 3419 C C . CYS B 1 118 ? -17.297 0.242 10.258 1 97.56 118 CYS B C 1
ATOM 3421 O O . CYS B 1 118 ? -17.359 -0.988 10.289 1 97.56 118 CYS B O 1
ATOM 3423 N N . GLU B 1 119 ? -18.297 1.009 10.18 1 97.88 119 GLU B N 1
ATOM 3424 C CA . GLU B 1 119 ? -19.641 0.449 10.148 1 97.88 119 GLU B CA 1
ATOM 3425 C C . GLU B 1 119 ? -19.875 -0.372 8.883 1 97.88 119 GLU B C 1
ATOM 3427 O O . GLU B 1 119 ? -20.484 -1.442 8.938 1 97.88 119 GLU B O 1
ATOM 3432 N N . VAL B 1 120 ? -19.422 0.153 7.82 1 98.5 120 VAL B N 1
ATOM 3433 C CA . VAL B 1 120 ? -19.578 -0.541 6.547 1 98.5 120 VAL B CA 1
ATOM 3434 C C . VAL B 1 120 ? -18.766 -1.841 6.566 1 98.5 120 VAL B C 1
ATOM 3436 O O . VAL B 1 120 ? -19.25 -2.883 6.117 1 98.5 120 VAL B O 1
ATOM 3439 N N . LEU B 1 121 ? -17.547 -1.794 7.066 1 98.44 121 LEU B N 1
ATOM 3440 C CA . LEU B 1 121 ? -16.703 -2.984 7.16 1 98.44 121 LEU B CA 1
ATOM 3441 C C . LEU B 1 121 ? -17.344 -4.035 8.062 1 98.44 121 LEU B C 1
ATOM 3443 O O . LEU B 1 121 ? -17.312 -5.227 7.754 1 98.44 121 LEU B O 1
ATOM 3447 N N . GLN B 1 122 ? -17.969 -3.594 9.117 1 98.31 122 GLN B N 1
ATOM 3448 C CA . GLN B 1 122 ? -18.703 -4.504 9.992 1 98.31 122 GLN B CA 1
ATOM 3449 C C . GLN B 1 122 ? -19.859 -5.16 9.25 1 98.31 122 GLN B C 1
ATOM 3451 O O . GLN B 1 122 ? -20.062 -6.371 9.352 1 98.31 122 GLN B O 1
ATOM 3456 N N . ALA B 1 123 ? -20.594 -4.375 8.555 1 98.31 123 ALA B N 1
ATOM 3457 C CA . ALA B 1 123 ? -21.734 -4.891 7.797 1 98.31 123 ALA B CA 1
ATOM 3458 C C . ALA B 1 123 ? -21.281 -5.895 6.742 1 98.31 123 ALA B C 1
ATOM 3460 O O . ALA B 1 123 ? -21.938 -6.902 6.508 1 98.31 123 ALA B O 1
ATOM 3461 N N . CYS B 1 124 ? -20.172 -5.605 6.062 1 98.12 124 CYS B N 1
ATOM 3462 C CA . CYS B 1 124 ? -19.625 -6.539 5.094 1 98.12 124 CYS B CA 1
ATOM 3463 C C . CYS B 1 124 ? -19.312 -7.879 5.746 1 98.12 124 CYS B C 1
ATOM 3465 O O . CYS B 1 124 ? -19.656 -8.93 5.207 1 98.12 124 CYS B O 1
ATOM 3467 N N . LEU B 1 125 ? -18.625 -7.77 6.906 1 97.88 125 LEU B N 1
ATOM 3468 C CA . LEU B 1 125 ? -18.234 -8.977 7.625 1 97.88 125 LEU B CA 1
ATOM 3469 C C . LEU B 1 125 ? -19.469 -9.781 8.039 1 97.88 125 LEU B C 1
ATOM 3471 O O . LEU B 1 125 ? -19.531 -10.992 7.82 1 97.88 125 LEU B O 1
ATOM 3475 N N . ASP B 1 126 ? -20.453 -9.125 8.555 1 97.62 126 ASP B N 1
ATOM 3476 C CA . ASP B 1 126 ? -21.672 -9.781 9.031 1 97.62 126 ASP B CA 1
ATOM 3477 C C . ASP B 1 126 ? -22.453 -10.391 7.867 1 97.62 126 ASP B C 1
ATOM 3479 O O . ASP B 1 126 ? -22.906 -11.531 7.949 1 97.62 126 ASP B O 1
ATOM 3483 N N . THR B 1 127 ? -22.594 -9.641 6.848 1 97.56 127 THR B N 1
ATOM 3484 C CA . THR B 1 127 ? -23.344 -10.094 5.684 1 97.56 127 THR B CA 1
ATOM 3485 C C . THR B 1 127 ? -22.688 -11.328 5.066 1 97.56 127 THR B C 1
ATOM 3487 O O . THR B 1 127 ? -23.375 -12.312 4.773 1 97.56 127 THR B O 1
ATOM 3490 N N . SER B 1 128 ? -21.422 -11.289 4.926 1 95.88 128 SER B N 1
ATOM 3491 C CA . SER B 1 128 ? -20.703 -12.398 4.301 1 95.88 128 SER B CA 1
ATOM 3492 C C . SER B 1 128 ? -20.703 -13.633 5.191 1 95.88 128 SER B C 1
ATOM 3494 O O . SER B 1 128 ? -20.875 -14.75 4.711 1 95.88 128 SER B O 1
ATOM 3496 N N . ARG B 1 129 ? -20.547 -13.414 6.453 1 96.06 129 ARG B N 1
ATOM 3497 C CA . ARG B 1 129 ? -20.422 -14.523 7.391 1 96.06 129 ARG B CA 1
ATOM 3498 C C . ARG B 1 129 ? -21.766 -15.219 7.594 1 96.06 129 ARG B C 1
ATOM 3500 O O . ARG B 1 129 ? -21.844 -16.453 7.559 1 96.06 129 ARG B O 1
ATOM 3507 N N . THR B 1 130 ? -22.859 -14.484 7.73 1 96.19 130 THR B N 1
ATOM 3508 C CA . THR B 1 130 ? -24.172 -15.031 8.102 1 96.19 130 THR B CA 1
ATOM 3509 C C . THR B 1 130 ? -25 -15.336 6.859 1 96.19 130 THR B C 1
ATOM 3511 O O . THR B 1 130 ? -26 -16.062 6.941 1 96.19 130 THR B O 1
ATOM 3514 N N . ARG B 1 131 ? -24.609 -14.781 5.773 1 95.69 131 ARG B N 1
ATOM 3515 C CA . ARG B 1 131 ? -25.375 -14.859 4.531 1 95.69 131 ARG B CA 1
ATOM 3516 C C . ARG B 1 131 ? -26.781 -14.297 4.715 1 95.69 131 ARG B C 1
ATOM 3518 O O . ARG B 1 131 ? -27.75 -14.875 4.23 1 95.69 131 ARG B O 1
ATOM 3525 N N . ARG B 1 132 ? -26.906 -13.266 5.523 1 96 132 ARG B N 1
ATOM 3526 C CA . ARG B 1 132 ? -28.156 -12.539 5.758 1 96 132 ARG B CA 1
ATOM 3527 C C . ARG B 1 132 ? -28.062 -11.117 5.203 1 96 132 ARG B C 1
ATOM 3529 O O . ARG B 1 132 ? -27.312 -10.289 5.715 1 96 132 ARG B O 1
ATOM 3536 N N . PRO B 1 133 ? -28.812 -10.852 4.145 1 95.56 133 PRO B N 1
ATOM 3537 C CA . PRO B 1 133 ? -28.734 -9.547 3.488 1 95.56 133 PRO B CA 1
ATOM 3538 C C . PRO B 1 133 ? -29.188 -8.406 4.387 1 95.56 133 PRO B C 1
ATOM 3540 O O . PRO B 1 133 ? -28.891 -7.242 4.121 1 95.56 133 PRO B O 1
ATOM 3543 N N . GLU B 1 134 ? -29.891 -8.672 5.48 1 95.44 134 GLU B N 1
ATOM 3544 C CA . GLU B 1 134 ? -30.469 -7.672 6.371 1 95.44 134 GLU B CA 1
ATOM 3545 C C . GLU B 1 134 ? -29.375 -6.828 7.031 1 95.44 134 GLU B C 1
ATOM 3547 O O . GLU B 1 134 ? -29.594 -5.664 7.363 1 95.44 134 GLU B O 1
ATOM 3552 N N . TYR B 1 135 ? -28.219 -7.426 7.219 1 96.25 135 TYR B N 1
ATOM 3553 C CA . TYR B 1 135 ? -27.141 -6.723 7.895 1 96.25 135 TYR B CA 1
ATOM 3554 C C . TYR B 1 135 ? -26.641 -5.543 7.062 1 96.25 135 TYR B C 1
ATOM 3556 O O . TYR B 1 135 ? -26.062 -4.598 7.594 1 96.25 135 TYR B O 1
ATOM 3564 N N . ALA B 1 136 ? -26.875 -5.562 5.766 1 97.5 136 ALA B N 1
ATOM 3565 C CA . ALA B 1 136 ? -26.422 -4.488 4.883 1 97.5 136 ALA B CA 1
ATOM 3566 C C . ALA B 1 136 ? -27.562 -3.514 4.582 1 97.5 136 ALA B C 1
ATOM 3568 O O . ALA B 1 136 ? -27.328 -2.406 4.09 1 97.5 136 ALA B O 1
ATOM 3569 N N . GLU B 1 137 ? -28.734 -3.838 4.863 1 96.44 137 GLU B N 1
ATOM 3570 C CA . GLU B 1 137 ? -29.922 -3.189 4.324 1 96.44 137 GLU B CA 1
ATOM 3571 C C . GLU B 1 137 ? -30.016 -1.731 4.77 1 96.44 137 GLU B C 1
ATOM 3573 O O . GLU B 1 137 ? -30.125 -0.83 3.934 1 96.44 137 GLU B O 1
ATOM 3578 N N . LEU B 1 138 ? -29.938 -1.504 6.023 1 96.25 138 LEU B N 1
ATOM 3579 C CA . LEU B 1 138 ? -30.141 -0.162 6.562 1 96.25 138 LEU B CA 1
ATOM 3580 C C . LEU B 1 138 ? -29.078 0.795 6.035 1 96.25 138 LEU B C 1
ATOM 3582 O O . LEU B 1 138 ? -29.391 1.899 5.59 1 96.25 138 LEU B O 1
ATOM 3586 N N . ILE B 1 139 ? -27.844 0.365 6.105 1 97.44 139 ILE B N 1
ATOM 3587 C CA . ILE B 1 139 ? -26.734 1.208 5.684 1 97.44 139 ILE B CA 1
ATOM 3588 C C . ILE B 1 139 ? -26.844 1.509 4.191 1 97.44 139 ILE B C 1
ATOM 3590 O O . ILE B 1 139 ? -26.641 2.648 3.766 1 97.44 139 ILE B O 1
ATOM 3594 N N . LEU B 1 140 ? -27.172 0.595 3.4 1 97.75 140 LEU B N 1
ATOM 3595 C CA . LEU B 1 140 ? -27.281 0.765 1.954 1 97.75 140 LEU B CA 1
ATOM 3596 C C . LEU B 1 140 ? -28.469 1.642 1.592 1 97.75 140 LEU B C 1
ATOM 3598 O O . LEU B 1 140 ? -28.391 2.459 0.671 1 97.75 140 LEU B O 1
ATOM 3602 N N . GLU B 1 141 ? -29.562 1.459 2.248 1 96.75 141 GLU B N 1
ATOM 3603 C CA . GLU B 1 141 ? -30.734 2.297 2.008 1 96.75 141 GLU B CA 1
ATOM 3604 C C . GLU B 1 141 ? -30.406 3.773 2.213 1 96.75 141 GLU B C 1
ATOM 3606 O O . GLU B 1 141 ? -30.922 4.633 1.496 1 96.75 141 GLU B O 1
ATOM 3611 N N . GLU B 1 142 ? -29.594 3.98 3.107 1 95.75 142 GLU B N 1
ATOM 3612 C CA . GLU B 1 142 ? -29.234 5.355 3.453 1 95.75 142 GLU B CA 1
ATOM 3613 C C . GLU B 1 142 ? -28.266 5.945 2.439 1 95.75 142 GLU B C 1
ATOM 3615 O O . GLU B 1 142 ? -28.359 7.129 2.102 1 95.75 142 GLU B O 1
ATOM 3620 N N . HIS B 1 143 ? -27.359 5.184 1.917 1 94.06 143 HIS B N 1
ATOM 3621 C CA . HIS B 1 143 ? -26.234 5.781 1.223 1 94.06 143 HIS B CA 1
ATOM 3622 C C . HIS B 1 143 ? -26.266 5.457 -0.267 1 94.06 143 HIS B C 1
ATOM 3624 O O . HIS B 1 143 ? -25.75 6.227 -1.085 1 94.06 143 HIS B O 1
ATOM 3630 N N . MET B 1 144 ? -26.875 4.395 -0.757 1 95.75 144 MET B N 1
ATOM 3631 C CA . MET B 1 144 ? -26.75 3.877 -2.117 1 95.75 144 MET B CA 1
ATOM 3632 C C . MET B 1 144 ? -27.438 4.805 -3.117 1 95.75 144 MET B C 1
ATOM 3634 O O . MET B 1 144 ? -26.938 5.004 -4.227 1 95.75 144 MET B O 1
ATOM 3638 N N . PRO B 1 145 ? -28.578 5.453 -2.775 1 93.75 145 PRO B N 1
ATOM 3639 C CA . PRO B 1 145 ? -29.234 6.332 -3.744 1 93.75 145 PRO B CA 1
ATOM 3640 C C . PRO B 1 145 ? -28.328 7.465 -4.223 1 93.75 145 PRO B C 1
ATOM 3642 O O . PRO B 1 145 ? -28.359 7.832 -5.402 1 93.75 145 PRO B O 1
ATOM 3645 N N . GLN B 1 146 ? -27.516 7.938 -3.381 1 90.44 146 GLN B N 1
ATOM 3646 C CA . GLN B 1 146 ? -26.609 9.008 -3.76 1 90.44 146 GLN B CA 1
ATOM 3647 C C . GLN B 1 146 ? -25.422 8.461 -4.559 1 90.44 146 GLN B C 1
ATOM 3649 O O . GLN B 1 146 ? -24.953 9.102 -5.5 1 90.44 146 GLN B O 1
ATOM 3654 N N . ILE B 1 147 ? -24.984 7.32 -4.285 1 93 147 ILE B N 1
ATOM 3655 C CA . ILE B 1 147 ? -23.781 6.723 -4.879 1 93 147 ILE B CA 1
ATOM 3656 C C . ILE B 1 147 ? -24.062 6.363 -6.34 1 93 147 ILE B C 1
ATOM 3658 O O . ILE B 1 147 ? -23.188 6.52 -7.199 1 93 147 ILE B O 1
ATOM 3662 N N . ILE B 1 148 ? -25.234 5.984 -6.598 1 92.56 148 ILE B N 1
ATOM 3663 C CA . ILE B 1 148 ? -25.609 5.523 -7.93 1 92.56 148 ILE B CA 1
ATOM 3664 C C . ILE B 1 148 ? -25.5 6.684 -8.922 1 92.56 148 ILE B C 1
ATOM 3666 O O . ILE B 1 148 ? -25.281 6.469 -10.117 1 92.56 148 ILE B O 1
ATOM 3670 N N . GLU B 1 149 ? -25.562 7.883 -8.422 1 89.19 149 GLU B N 1
ATOM 3671 C CA . GLU B 1 149 ? -25.562 9.055 -9.289 1 89.19 149 GLU B CA 1
ATOM 3672 C C . GLU B 1 149 ? -24.156 9.641 -9.43 1 89.19 149 GLU B C 1
ATOM 3674 O O . GLU B 1 149 ? -23.938 10.539 -10.242 1 89.19 149 GLU B O 1
ATOM 3679 N N . LYS B 1 150 ? -23.219 9.07 -8.734 1 87.62 150 LYS B N 1
ATOM 3680 C CA . LYS B 1 150 ? -21.859 9.586 -8.75 1 87.62 150 LYS B CA 1
ATOM 3681 C C . LYS B 1 150 ? -21.047 8.977 -9.883 1 87.62 150 LYS B C 1
ATOM 3683 O O . LYS B 1 150 ? -21.297 7.84 -10.289 1 87.62 150 LYS B O 1
ATOM 3688 N N . GLU B 1 151 ? -20.125 9.766 -10.359 1 88.5 151 GLU B N 1
ATOM 3689 C CA . GLU B 1 151 ? -19.172 9.258 -11.344 1 88.5 151 GLU B CA 1
ATOM 3690 C C . GLU B 1 151 ? -17.797 9.047 -10.727 1 88.5 151 GLU B C 1
ATOM 3692 O O . GLU B 1 151 ? -17 8.227 -11.203 1 88.5 151 GLU B O 1
ATOM 3697 N N . ALA B 1 152 ? -17.5 9.828 -9.781 1 87.31 152 ALA B N 1
ATOM 3698 C CA . ALA B 1 152 ? -16.281 9.695 -9 1 87.31 152 ALA B CA 1
ATOM 3699 C C . ALA B 1 152 ? -16.578 9.211 -7.59 1 87.31 152 ALA B C 1
ATOM 3701 O O . ALA B 1 152 ? -17.422 9.789 -6.891 1 87.31 152 ALA B O 1
ATOM 3702 N N . TYR B 1 153 ? -15.922 8.125 -7.203 1 90.56 153 TYR B N 1
ATOM 3703 C CA . TYR B 1 153 ? -16.219 7.488 -5.926 1 90.56 153 TYR B CA 1
ATOM 3704 C C . TYR B 1 153 ? -15.148 7.793 -4.895 1 90.56 153 TYR B C 1
ATOM 3706 O O . TYR B 1 153 ? -13.953 7.777 -5.211 1 90.56 153 TYR B O 1
ATOM 3714 N N . SER B 1 154 ? -15.547 8.109 -3.703 1 85.12 154 SER B N 1
ATOM 3715 C CA . SER B 1 154 ? -14.641 8.109 -2.561 1 85.12 154 SER B CA 1
ATOM 3716 C C . SER B 1 154 ? -14.32 6.691 -2.104 1 85.12 154 SER B C 1
ATOM 3718 O O . SER B 1 154 ? -14.898 5.73 -2.615 1 85.12 154 SER B O 1
ATOM 3720 N N . ILE B 1 155 ? -13.406 6.562 -1.19 1 91.69 155 ILE B N 1
ATOM 3721 C CA . ILE B 1 155 ? -13.078 5.254 -0.633 1 91.69 155 ILE B CA 1
ATOM 3722 C C . ILE B 1 155 ? -14.32 4.645 0.011 1 91.69 155 ILE B C 1
ATOM 3724 O O . ILE B 1 155 ? -14.641 3.475 -0.22 1 91.69 155 ILE B O 1
ATOM 3728 N N . ASN B 1 156 ? -15.078 5.426 0.755 1 92.75 156 ASN B N 1
ATOM 3729 C CA . ASN B 1 156 ? -16.281 4.922 1.404 1 92.75 156 ASN B CA 1
ATOM 3730 C C . ASN B 1 156 ? -17.359 4.543 0.384 1 92.75 156 ASN B C 1
ATOM 3732 O O . ASN B 1 156 ? -18.109 3.596 0.599 1 92.75 156 ASN B O 1
ATOM 3736 N N . ASP B 1 157 ? -17.438 5.328 -0.702 1 94.75 157 ASP B N 1
ATOM 3737 C CA . ASP B 1 157 ? -18.359 4.941 -1.758 1 94.75 157 ASP B CA 1
ATOM 3738 C C . ASP B 1 157 ? -18.062 3.535 -2.27 1 94.75 157 ASP B C 1
ATOM 3740 O O . ASP B 1 157 ? -18.969 2.717 -2.426 1 94.75 157 ASP B O 1
ATOM 3744 N N . MET B 1 158 ? -16.812 3.258 -2.496 1 97.94 158 MET B N 1
ATOM 3745 C CA . MET B 1 158 ? -16.422 1.958 -3.041 1 97.94 158 MET B CA 1
ATOM 3746 C C . MET B 1 158 ? -16.656 0.852 -2.016 1 97.94 158 MET B C 1
ATOM 3748 O O . MET B 1 158 ? -17.031 -0.266 -2.373 1 97.94 158 MET B O 1
ATOM 3752 N N . LEU B 1 159 ? -16.422 1.144 -0.743 1 98.31 159 LEU B N 1
ATOM 3753 C CA . LEU B 1 159 ? -16.719 0.165 0.3 1 98.31 159 LEU B CA 1
ATOM 3754 C C . LEU B 1 159 ? -18.203 -0.137 0.358 1 98.31 159 LEU B C 1
ATOM 3756 O O . LEU B 1 159 ? -18.609 -1.288 0.551 1 98.31 159 LEU B O 1
ATOM 3760 N N . LEU B 1 160 ? -19 0.886 0.186 1 98.31 160 LEU B N 1
ATOM 3761 C CA . LEU B 1 160 ? -20.438 0.72 0.182 1 98.31 160 LEU B CA 1
ATOM 3762 C C . LEU B 1 160 ? -20.891 -0.066 -1.044 1 98.31 160 LEU B C 1
ATOM 3764 O O . LEU B 1 160 ? -21.797 -0.908 -0.95 1 98.31 160 LEU B O 1
ATOM 3768 N N . ILE B 1 161 ? -20.297 0.191 -2.158 1 98.75 161 ILE B N 1
ATOM 3769 C CA . ILE B 1 161 ? -20.594 -0.569 -3.367 1 98.75 161 ILE B CA 1
ATOM 3770 C C . ILE B 1 161 ? -20.25 -2.039 -3.15 1 98.75 161 ILE B C 1
ATOM 3772 O O . ILE B 1 161 ? -21.016 -2.928 -3.531 1 98.75 161 ILE B O 1
ATOM 3776 N N . ARG B 1 162 ? -19.156 -2.287 -2.518 1 98.5 162 ARG B N 1
ATOM 3777 C CA . ARG B 1 162 ? -18.766 -3.658 -2.219 1 98.5 162 ARG B CA 1
ATOM 3778 C C . ARG B 1 162 ? -19.781 -4.336 -1.307 1 98.5 162 ARG B C 1
ATOM 3780 O O . ARG B 1 162 ? -20.125 -5.5 -1.514 1 98.5 162 ARG B O 1
ATOM 3787 N N . LEU B 1 163 ? -20.203 -3.611 -0.288 1 98.69 163 LEU B N 1
ATOM 3788 C CA . LEU B 1 163 ? -21.25 -4.125 0.584 1 98.69 163 LEU B CA 1
ATOM 3789 C C . LEU B 1 163 ? -22.516 -4.457 -0.215 1 98.69 163 LEU B C 1
ATOM 3791 O O . LEU B 1 163 ? -23.156 -5.484 0.02 1 98.69 163 LEU B O 1
ATOM 3795 N N . PHE B 1 164 ? -22.875 -3.537 -1.134 1 98.75 164 PHE B N 1
ATOM 3796 C CA . PHE B 1 164 ? -24.016 -3.773 -2.008 1 98.75 164 PHE B CA 1
ATOM 3797 C C . PHE B 1 164 ? -23.828 -5.059 -2.803 1 98.75 164 PHE B C 1
ATOM 3799 O O . PHE B 1 164 ? -24.75 -5.875 -2.895 1 98.75 164 PHE B O 1
ATOM 3806 N N . PHE B 1 165 ? -22.641 -5.293 -3.34 1 98.62 165 PHE B N 1
ATOM 3807 C CA . PHE B 1 165 ? -22.375 -6.508 -4.098 1 98.62 165 PHE B CA 1
ATOM 3808 C C . PHE B 1 165 ? -22.5 -7.742 -3.211 1 98.62 165 PHE B C 1
ATOM 3810 O O . PHE B 1 165 ? -23.047 -8.766 -3.629 1 98.62 165 PHE B O 1
ATOM 3817 N N . TYR B 1 166 ? -21.984 -7.672 -1.987 1 97.81 166 TYR B N 1
ATOM 3818 C CA . TYR B 1 166 ? -22.109 -8.789 -1.054 1 97.81 166 TYR B CA 1
ATOM 3819 C C . TYR B 1 166 ? -23.578 -9.125 -0.807 1 97.81 166 TYR B C 1
ATOM 3821 O O . TYR B 1 166 ? -23.953 -10.297 -0.762 1 97.81 166 TYR B O 1
ATOM 3829 N N . GLN B 1 167 ? -24.328 -8.078 -0.616 1 97.94 167 GLN B N 1
ATOM 3830 C CA . GLN B 1 167 ? -25.766 -8.297 -0.427 1 97.94 167 GLN B CA 1
ATOM 3831 C C . GLN B 1 167 ? -26.391 -8.977 -1.646 1 97.94 167 GLN B C 1
ATOM 3833 O O . GLN B 1 167 ? -27.172 -9.906 -1.509 1 97.94 167 GLN B O 1
ATOM 3838 N N . MET B 1 168 ? -26.047 -8.461 -2.787 1 97.25 168 MET B N 1
ATOM 3839 C CA . MET B 1 168 ? -26.594 -9 -4.031 1 97.25 168 MET B CA 1
ATOM 3840 C C . MET B 1 168 ? -26.234 -10.469 -4.195 1 97.25 168 MET B C 1
ATOM 3842 O O . MET B 1 168 ? -27.047 -11.258 -4.695 1 97.25 168 MET B O 1
ATOM 3846 N N . LEU B 1 169 ? -25.078 -10.891 -3.775 1 96.12 169 LEU B N 1
ATOM 3847 C CA . LEU B 1 169 ? -24.609 -12.258 -3.936 1 96.12 169 LEU B CA 1
ATOM 3848 C C . LEU B 1 169 ? -25.469 -13.227 -3.123 1 96.12 169 LEU B C 1
ATOM 3850 O O . LEU B 1 169 ? -25.531 -14.414 -3.443 1 96.12 169 LEU B O 1
ATOM 3854 N N . ILE B 1 170 ? -26.125 -12.734 -2.145 1 95.94 170 ILE B N 1
ATOM 3855 C CA . ILE B 1 170 ? -26.891 -13.578 -1.243 1 95.94 170 ILE B CA 1
ATOM 3856 C C . ILE B 1 170 ? -28.375 -13.547 -1.646 1 95.94 170 ILE B C 1
ATOM 3858 O O . ILE B 1 170 ? -29.109 -14.5 -1.398 1 95.94 170 ILE B O 1
ATOM 3862 N N . ARG B 1 171 ? -28.797 -12.531 -2.309 1 94.81 171 ARG B N 1
ATOM 3863 C CA . ARG B 1 171 ? -30.203 -12.328 -2.639 1 94.81 171 ARG B CA 1
ATOM 3864 C C . ARG B 1 171 ? -30.625 -13.219 -3.799 1 94.81 171 ARG B C 1
ATOM 3866 O O . ARG B 1 171 ? -29.875 -13.422 -4.746 1 94.81 171 ARG B O 1
ATOM 3873 N N . LYS B 1 172 ? -31.906 -13.594 -3.758 1 93.5 172 LYS B N 1
ATOM 3874 C CA . LYS B 1 172 ? -32.469 -14.43 -4.812 1 93.5 172 LYS B CA 1
ATOM 3875 C C . LYS B 1 172 ? -32.938 -13.586 -6.004 1 93.5 172 LYS B C 1
ATOM 3877 O O . LYS B 1 172 ? -32.969 -14.078 -7.133 1 93.5 172 LYS B O 1
ATOM 3882 N N . ASP B 1 173 ? -33.219 -12.312 -5.73 1 94.5 173 ASP B N 1
ATOM 3883 C CA . ASP B 1 173 ? -33.719 -11.453 -6.785 1 94.5 173 ASP B CA 1
ATOM 3884 C C . ASP B 1 173 ? -32.625 -10.578 -7.375 1 94.5 173 ASP B C 1
ATOM 3886 O O . ASP B 1 173 ? -32.906 -9.469 -7.84 1 94.5 173 ASP B O 1
ATOM 3890 N N . LEU B 1 174 ? -31.391 -11.039 -7.316 1 95.38 174 LEU B N 1
ATOM 3891 C CA . LEU B 1 174 ? -30.234 -10.32 -7.832 1 95.38 174 LEU B CA 1
ATOM 3892 C C . LEU B 1 174 ? -30.469 -9.859 -9.266 1 95.38 174 LEU B C 1
ATOM 3894 O O . LEU B 1 174 ? -30.047 -8.773 -9.648 1 95.38 174 LEU B O 1
ATOM 3898 N N . ALA B 1 175 ? -31.203 -10.578 -10.023 1 95.62 175 ALA B N 1
ATOM 3899 C CA . ALA B 1 175 ? -31.422 -10.297 -11.438 1 95.62 175 ALA B CA 1
ATOM 3900 C C . ALA B 1 175 ? -32.125 -8.961 -11.641 1 95.62 175 ALA B C 1
ATOM 3902 O O . ALA B 1 175 ? -31.938 -8.297 -12.656 1 95.62 175 ALA B O 1
ATOM 3903 N N . LYS B 1 176 ? -32.844 -8.539 -10.656 1 96.31 176 LYS B N 1
ATOM 3904 C CA . LYS B 1 176 ? -33.594 -7.285 -10.734 1 96.31 176 LYS B CA 1
ATOM 3905 C C . LYS B 1 176 ? -32.656 -6.082 -10.68 1 96.31 176 LYS B C 1
ATOM 3907 O O . LYS B 1 176 ? -33.031 -4.965 -11.008 1 96.31 176 LYS B O 1
ATOM 3912 N N . PHE B 1 177 ? -31.422 -6.324 -10.344 1 96.25 177 PHE B N 1
ATOM 3913 C CA . PHE B 1 177 ? -30.516 -5.211 -10.086 1 96.25 177 PHE B CA 1
ATOM 3914 C C . PHE B 1 177 ? -29.359 -5.203 -11.086 1 96.25 177 PHE B C 1
ATOM 3916 O O . PHE B 1 177 ? -28.344 -4.543 -10.867 1 96.25 177 PHE B O 1
ATOM 3923 N N . ILE B 1 178 ? -29.484 -5.883 -12.156 1 97.06 178 ILE B N 1
ATOM 3924 C CA . ILE B 1 178 ? -28.406 -6.07 -13.117 1 97.06 178 ILE B CA 1
ATOM 3925 C C . ILE B 1 178 ? -28 -4.719 -13.711 1 97.06 178 ILE B C 1
ATOM 3927 O O . ILE B 1 178 ? -26.797 -4.422 -13.828 1 97.06 178 ILE B O 1
ATOM 3931 N N . ASN B 1 179 ? -28.922 -3.934 -14.008 1 96.31 179 ASN B N 1
ATOM 3932 C CA . ASN B 1 179 ? -28.625 -2.631 -14.594 1 96.31 179 ASN B CA 1
ATOM 3933 C C . ASN B 1 179 ? -27.828 -1.75 -13.633 1 96.31 179 ASN B C 1
ATOM 3935 O O . ASN B 1 179 ? -26.891 -1.06 -14.047 1 96.31 179 ASN B O 1
ATOM 3939 N N . GLN B 1 180 ? -28.281 -1.807 -12.43 1 96.75 180 GLN B N 1
ATOM 3940 C CA . GLN B 1 180 ? -27.578 -1.035 -11.406 1 96.75 180 GLN B CA 1
ATOM 3941 C C . GLN B 1 180 ? -26.141 -1.538 -11.219 1 96.75 180 GLN B C 1
ATOM 3943 O O . GLN B 1 180 ? -25.203 -0.742 -11.117 1 96.75 180 GLN B O 1
ATOM 3948 N N . ILE B 1 181 ? -25.969 -2.811 -11.219 1 97.94 181 ILE B N 1
ATOM 3949 C CA . ILE B 1 181 ? -24.656 -3.42 -11.047 1 97.94 181 ILE B CA 1
ATOM 3950 C C . ILE B 1 181 ? -23.75 -3.049 -12.227 1 97.94 181 ILE B C 1
ATOM 3952 O O . ILE B 1 181 ? -22.609 -2.627 -12.031 1 97.94 181 ILE B O 1
ATOM 3956 N N . GLU B 1 182 ? -24.281 -3.135 -13.391 1 97.38 182 GLU B N 1
ATOM 3957 C CA . GLU B 1 182 ? -23.5 -2.818 -14.586 1 97.38 182 GLU B CA 1
ATOM 3958 C C . GLU B 1 182 ? -23.062 -1.354 -14.594 1 97.38 182 GLU B C 1
ATOM 3960 O O . GLU B 1 182 ? -21.938 -1.037 -14.977 1 97.38 182 GLU B O 1
ATOM 3965 N N . LYS B 1 183 ? -23.969 -0.546 -14.18 1 97.31 183 LYS B N 1
ATOM 3966 C CA . LYS B 1 183 ? -23.641 0.875 -14.117 1 97.31 183 LYS B CA 1
ATOM 3967 C C . LYS B 1 183 ? -22.5 1.13 -13.148 1 97.31 183 LYS B C 1
ATOM 3969 O O . LYS B 1 183 ? -21.547 1.833 -13.477 1 97.31 183 LYS B O 1
ATOM 3974 N N . LEU B 1 184 ? -22.609 0.566 -11.984 1 98.31 184 LEU B N 1
ATOM 3975 C CA . LEU B 1 184 ? -21.562 0.72 -10.984 1 98.31 184 LEU B CA 1
ATOM 3976 C C . LEU B 1 184 ? -20.234 0.175 -11.492 1 98.31 184 LEU B C 1
ATOM 3978 O O . LEU B 1 184 ? -19.188 0.803 -11.305 1 98.31 184 LEU B O 1
ATOM 3982 N N . MET B 1 185 ? -20.281 -0.969 -12.18 1 98.31 185 MET B N 1
ATOM 3983 C CA . MET B 1 185 ? -19.078 -1.615 -12.703 1 98.31 185 MET B CA 1
ATOM 3984 C C . MET B 1 185 ? -18.406 -0.739 -13.758 1 98.31 185 MET B C 1
ATOM 3986 O O . MET B 1 185 ? -17.188 -0.642 -13.797 1 98.31 185 MET B O 1
ATOM 3990 N N . LEU B 1 186 ? -19.156 -0.129 -14.531 1 97 186 LEU B N 1
ATOM 3991 C CA . LEU B 1 186 ? -18.625 0.74 -15.578 1 97 186 LEU B CA 1
ATOM 3992 C C . LEU B 1 186 ? -17.891 1.928 -14.969 1 97 186 LEU B C 1
ATOM 3994 O O . LEU B 1 186 ? -16.812 2.312 -15.453 1 97 186 LEU B O 1
ATOM 3998 N N . PHE B 1 187 ? -18.469 2.461 -13.961 1 96.69 187 PHE B N 1
ATOM 3999 C CA . PHE B 1 187 ? -17.828 3.611 -13.336 1 96.69 187 PHE B CA 1
ATOM 4000 C C . PHE B 1 187 ? -16.594 3.182 -12.539 1 96.69 187 PHE B C 1
ATOM 4002 O O . PHE B 1 187 ? -15.633 3.938 -12.422 1 96.69 187 PHE B O 1
ATOM 4009 N N . LEU B 1 188 ? -16.625 1.981 -12 1 98.06 188 LEU B N 1
ATOM 4010 C CA . LEU B 1 188 ? -15.469 1.468 -11.273 1 98.06 188 LEU B CA 1
ATOM 4011 C C . LEU B 1 188 ? -14.242 1.401 -12.18 1 98.06 188 LEU B C 1
ATOM 4013 O O . LEU B 1 188 ? -13.117 1.64 -11.727 1 98.06 188 LEU B O 1
ATOM 4017 N N . LEU B 1 189 ? -14.43 1.166 -13.469 1 97.44 189 LEU B N 1
ATOM 4018 C CA . LEU B 1 189 ? -13.344 1.059 -14.438 1 97.44 189 LEU B CA 1
ATOM 4019 C C . LEU B 1 189 ? -12.578 2.375 -14.547 1 97.44 189 LEU B C 1
ATOM 4021 O O . LEU B 1 189 ? -11.398 2.387 -14.914 1 97.44 189 LEU B O 1
ATOM 4025 N N . GLU B 1 190 ? -13.211 3.443 -14.117 1 95.25 190 GLU B N 1
ATOM 4026 C CA . GLU B 1 190 ? -12.641 4.766 -14.352 1 95.25 190 GLU B CA 1
ATOM 4027 C C . GLU B 1 190 ? -12.102 5.363 -13.055 1 95.25 190 GLU B C 1
ATOM 4029 O O . GLU B 1 190 ? -11.586 6.484 -13.047 1 95.25 190 GLU B O 1
ATOM 4034 N N . GLN B 1 191 ? -12.18 4.605 -12.031 1 94.56 191 GLN B N 1
ATOM 4035 C CA . GLN B 1 191 ? -11.891 5.199 -10.727 1 94.56 191 GLN B CA 1
ATOM 4036 C C . GLN B 1 191 ? -10.383 5.344 -10.508 1 94.56 191 GLN B C 1
ATOM 4038 O O . GLN B 1 191 ? -9.945 6.059 -9.609 1 94.56 191 GLN B O 1
ATOM 4043 N N . LYS B 1 192 ? -9.492 4.723 -11.32 1 94.31 192 LYS B N 1
ATOM 4044 C CA . LYS B 1 192 ? -8.047 4.895 -11.203 1 94.31 192 LYS B CA 1
ATOM 4045 C C . LYS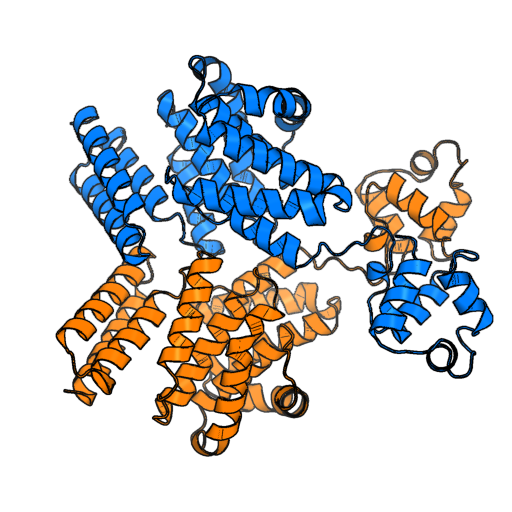 B 1 192 ? -7.645 6.352 -11.422 1 94.31 192 LYS B C 1
ATOM 4047 O O . LYS B 1 192 ? -6.625 6.805 -10.898 1 94.31 192 LYS B O 1
ATOM 4052 N N . LYS B 1 193 ? -8.484 7.078 -12.055 1 88.5 193 LYS B N 1
ATOM 4053 C CA . LYS B 1 193 ? -8.203 8.469 -12.391 1 88.5 193 LYS B CA 1
ATOM 4054 C C . LYS B 1 193 ? -8.344 9.375 -11.172 1 88.5 193 LYS B C 1
ATOM 4056 O O . LYS B 1 193 ? -7.758 10.453 -11.117 1 88.5 193 LYS B O 1
ATOM 4061 N N . VAL B 1 194 ? -9.164 8.914 -10.25 1 84.56 194 VAL B N 1
ATOM 4062 C CA . VAL B 1 194 ? -9.492 9.828 -9.156 1 84.56 194 VAL B CA 1
ATOM 4063 C C . VAL B 1 194 ? -9.086 9.203 -7.824 1 84.56 194 VAL B C 1
ATOM 4065 O O . VAL B 1 194 ? -9.219 9.828 -6.77 1 84.56 194 VAL B O 1
ATOM 4068 N N . THR B 1 195 ? -8.578 7.988 -7.836 1 88.94 195 THR B N 1
ATOM 4069 C CA . THR B 1 195 ? -8.172 7.285 -6.625 1 88.94 195 THR B CA 1
ATOM 4070 C C . THR B 1 195 ? -6.656 7.281 -6.477 1 88.94 195 THR B C 1
ATOM 4072 O O . THR B 1 195 ? -5.934 7.078 -7.457 1 88.94 195 THR B O 1
ATOM 4075 N N . GLN B 1 196 ? -6.23 7.562 -5.281 1 85.5 196 GLN B N 1
ATOM 4076 C CA . GLN B 1 196 ? -4.797 7.449 -5.031 1 85.5 196 GLN B CA 1
ATOM 4077 C C . GLN B 1 196 ? -4.316 6.012 -5.227 1 85.5 196 GLN B C 1
ATOM 4079 O O . GLN B 1 196 ? -5.016 5.066 -4.859 1 85.5 196 GLN B O 1
ATOM 4084 N N . ILE B 1 197 ? -3.102 5.836 -5.738 1 92.06 197 ILE B N 1
ATOM 4085 C CA . ILE B 1 197 ? -2.59 4.551 -6.207 1 92.06 197 ILE B CA 1
ATOM 4086 C C . ILE B 1 197 ? -2.514 3.57 -5.035 1 92.06 197 ILE B C 1
ATOM 4088 O O . ILE B 1 197 ? -2.73 2.369 -5.211 1 92.06 197 ILE B O 1
ATOM 4092 N N . GLU B 1 198 ? -2.301 4.059 -3.838 1 90.12 198 GLU B N 1
ATOM 4093 C CA . GLU B 1 198 ? -2.193 3.191 -2.67 1 90.12 198 GLU B CA 1
ATOM 4094 C C . GLU B 1 198 ? -3.525 2.51 -2.365 1 90.12 198 GLU B C 1
ATOM 4096 O O . GLU B 1 198 ? -3.566 1.512 -1.643 1 90.12 198 GLU B O 1
ATOM 4101 N N . ASN B 1 199 ? -4.613 3.053 -2.918 1 92.81 199 ASN B N 1
ATOM 4102 C CA . ASN B 1 199 ? -5.945 2.525 -2.648 1 92.81 199 ASN B CA 1
ATOM 4103 C C . ASN B 1 199 ? -6.504 1.772 -3.854 1 92.81 199 ASN B C 1
ATOM 4105 O O . ASN B 1 199 ? -7.676 1.39 -3.861 1 92.81 199 ASN B O 1
ATOM 4109 N N . TYR B 1 200 ? -5.688 1.509 -4.844 1 96.81 200 TYR B N 1
ATOM 4110 C CA . TYR B 1 200 ? -6.141 0.793 -6.031 1 96.81 200 TYR B CA 1
ATOM 4111 C C . TYR B 1 200 ? -6.66 -0.591 -5.668 1 96.81 200 TYR B C 1
ATOM 4113 O O . TYR B 1 200 ? -7.516 -1.142 -6.363 1 96.81 200 TYR B O 1
ATOM 4121 N N . PHE B 1 201 ? -6.168 -1.146 -4.559 1 97.31 201 PHE B N 1
ATOM 4122 C CA . PHE B 1 201 ? -6.617 -2.479 -4.176 1 97.31 201 PHE B CA 1
ATOM 4123 C C . PHE B 1 201 ? -8.094 -2.463 -3.797 1 97.31 201 PHE B C 1
ATOM 4125 O O . PHE B 1 201 ? -8.773 -3.484 -3.9 1 97.31 201 PHE B O 1
ATOM 4132 N N . ILE B 1 202 ? -8.633 -1.348 -3.424 1 97.56 202 ILE B N 1
ATOM 4133 C CA . ILE B 1 202 ? -10.055 -1.233 -3.107 1 97.56 202 ILE B CA 1
ATOM 4134 C C . ILE B 1 202 ? -10.875 -1.311 -4.391 1 97.56 202 ILE B C 1
ATOM 4136 O O . ILE B 1 202 ? -11.922 -1.956 -4.426 1 97.56 202 ILE B O 1
ATOM 4140 N N . ILE B 1 203 ? -10.406 -0.662 -5.441 1 98.25 203 ILE B N 1
ATOM 4141 C CA . ILE B 1 203 ? -11.039 -0.784 -6.75 1 98.25 203 ILE B CA 1
ATOM 4142 C C . ILE B 1 203 ? -11.039 -2.246 -7.188 1 98.25 203 ILE B C 1
ATOM 4144 O O . ILE B 1 203 ? -12.078 -2.783 -7.582 1 98.25 203 ILE B O 1
ATOM 4148 N N . ARG B 1 204 ? -9.836 -2.844 -7.07 1 98.44 204 ARG B N 1
ATOM 4149 C CA . ARG B 1 204 ? -9.641 -4.238 -7.461 1 98.44 204 ARG B CA 1
ATOM 4150 C C . ARG B 1 204 ? -10.641 -5.148 -6.75 1 98.44 204 ARG B C 1
ATOM 4152 O O . ARG B 1 204 ? -11.344 -5.926 -7.395 1 98.44 204 ARG B O 1
ATOM 4159 N N . ASP B 1 205 ? -10.703 -5.059 -5.441 1 98.19 205 ASP B N 1
ATOM 4160 C CA . ASP B 1 205 ? -11.539 -5.945 -4.641 1 98.19 205 ASP B CA 1
ATOM 4161 C C . ASP B 1 205 ? -13.023 -5.719 -4.938 1 98.19 205 ASP B C 1
ATOM 4163 O O . ASP B 1 205 ? -13.805 -6.668 -4.969 1 98.19 205 ASP B O 1
ATOM 4167 N N . THR B 1 206 ? -13.383 -4.457 -5.125 1 98.56 206 THR B N 1
ATOM 4168 C CA . THR B 1 206 ? -14.773 -4.129 -5.441 1 98.56 206 THR B CA 1
ATOM 4169 C C . THR B 1 206 ? -15.148 -4.656 -6.824 1 98.56 206 THR B C 1
ATOM 4171 O O . THR B 1 206 ? -16.234 -5.211 -7.008 1 98.56 206 THR B O 1
ATOM 4174 N N . LEU B 1 207 ? -14.273 -4.508 -7.809 1 98.62 207 LEU B N 1
ATOM 4175 C CA . LEU B 1 207 ? -14.484 -5.031 -9.148 1 98.62 207 LEU B CA 1
ATOM 4176 C C . LEU B 1 207 ? -14.688 -6.543 -9.125 1 98.62 207 LEU B C 1
ATOM 4178 O O . LEU B 1 207 ? -15.602 -7.062 -9.773 1 98.62 207 LEU B O 1
ATOM 4182 N N . ILE B 1 208 ? -13.883 -7.195 -8.367 1 98.38 208 ILE B N 1
ATOM 4183 C CA . ILE B 1 208 ? -13.953 -8.648 -8.281 1 98.38 208 ILE B CA 1
ATOM 4184 C C . ILE B 1 208 ? -15.312 -9.062 -7.719 1 98.38 208 ILE B C 1
ATOM 4186 O O . ILE B 1 208 ? -15.953 -9.969 -8.25 1 98.38 208 ILE B O 1
ATOM 4190 N N . SER B 1 209 ? -15.797 -8.391 -6.699 1 98.12 209 SER B N 1
ATOM 4191 C CA . SER B 1 209 ? -17.094 -8.695 -6.117 1 98.12 209 SER B CA 1
ATOM 4192 C C . SER B 1 209 ? -18.219 -8.461 -7.125 1 98.12 209 SER B C 1
ATOM 4194 O O . SER B 1 209 ? -19.172 -9.242 -7.199 1 98.12 209 SER B O 1
ATOM 4196 N N . GLY B 1 210 ? -18.078 -7.367 -7.836 1 98.5 210 GLY B N 1
ATOM 4197 C CA . GLY B 1 210 ? -19.047 -7.102 -8.875 1 98.5 210 GLY B CA 1
ATOM 4198 C C . GLY B 1 210 ? -19.062 -8.156 -9.969 1 98.5 210 GLY B C 1
ATOM 4199 O O . GLY B 1 210 ? -20.125 -8.539 -10.461 1 98.5 210 GLY B O 1
ATOM 4200 N N . MET B 1 211 ? -17.906 -8.609 -10.383 1 98.31 211 MET B N 1
ATOM 4201 C CA . MET B 1 211 ? -17.797 -9.664 -11.391 1 98.31 211 MET B CA 1
ATOM 4202 C C . MET B 1 211 ? -18.484 -10.938 -10.914 1 98.31 211 MET B C 1
ATOM 4204 O O . MET B 1 211 ? -19.141 -11.625 -11.703 1 98.31 211 MET B O 1
ATOM 4208 N N . CYS B 1 212 ? -18.359 -11.234 -9.641 1 97.62 212 CYS B N 1
ATOM 4209 C CA . CYS B 1 212 ? -19.016 -12.406 -9.086 1 97.62 212 CYS B CA 1
ATOM 4210 C C . CYS B 1 212 ? -20.531 -12.281 -9.18 1 97.62 212 CYS B C 1
ATOM 4212 O O . CYS B 1 212 ? -21.219 -13.25 -9.5 1 97.62 212 CYS B O 1
ATOM 4214 N N . CYS B 1 213 ? -21.031 -11.117 -8.914 1 98.06 213 CYS B N 1
ATOM 4215 C CA . CYS B 1 213 ? -22.469 -10.883 -9.039 1 98.06 213 CYS B CA 1
ATOM 4216 C C . CYS B 1 213 ? -22.938 -11.109 -10.477 1 98.06 213 CYS B C 1
ATOM 4218 O O . CYS B 1 213 ? -23.906 -11.812 -10.711 1 98.06 213 CYS B O 1
ATOM 4220 N N . LEU B 1 214 ? -22.219 -10.484 -11.383 1 97.88 214 LEU B N 1
ATOM 4221 C CA . LEU B 1 214 ? -22.594 -10.578 -12.789 1 97.88 214 LEU B CA 1
ATOM 4222 C C . LEU B 1 214 ? -22.484 -12.008 -13.289 1 97.88 214 LEU B C 1
ATOM 4224 O O . LEU B 1 214 ? -23.344 -12.461 -14.062 1 97.88 214 LEU B O 1
ATOM 4228 N N . GLU B 1 215 ? -21.516 -12.711 -12.867 1 96.06 215 GLU B N 1
ATOM 4229 C CA . GLU B 1 215 ? -21.359 -14.109 -13.258 1 96.06 215 GLU B CA 1
ATOM 4230 C C . GLU B 1 215 ? -22.547 -14.953 -12.797 1 96.06 215 GLU B C 1
ATOM 4232 O O . GLU B 1 215 ? -23 -15.844 -13.508 1 96.06 215 GLU B O 1
ATOM 4237 N N . LYS B 1 216 ? -23 -14.68 -11.617 1 95.31 216 LYS B N 1
ATOM 4238 C CA . LYS B 1 216 ? -24.109 -15.43 -11.023 1 95.31 216 LYS B CA 1
ATOM 4239 C C . LYS B 1 216 ? -25.359 -15.328 -11.891 1 95.31 216 LYS B C 1
ATOM 4241 O O . LYS B 1 216 ? -26.188 -16.25 -11.914 1 95.31 216 LYS B O 1
ATOM 4246 N N . VAL B 1 217 ? -25.5 -14.25 -12.609 1 95.56 217 VAL B N 1
ATOM 4247 C CA . VAL B 1 217 ? -26.703 -14.055 -13.414 1 95.56 217 VAL B CA 1
ATOM 4248 C C . VAL B 1 217 ? -26.375 -14.234 -14.898 1 95.56 217 VAL B C 1
ATOM 4250 O O . VAL B 1 217 ? -27.188 -13.922 -15.766 1 95.56 217 VAL B O 1
ATOM 4253 N N . GLY B 1 218 ? -25.156 -14.586 -15.203 1 93.5 218 GLY B N 1
ATOM 4254 C CA . GLY B 1 218 ? -24.766 -14.977 -16.547 1 93.5 218 GLY B CA 1
ATOM 4255 C C . GLY B 1 218 ? -24.453 -13.797 -17.438 1 93.5 218 GLY B C 1
ATOM 4256 O O . GLY B 1 218 ? -24.469 -13.914 -18.672 1 93.5 218 GLY B O 1
ATOM 4257 N N . VAL B 1 219 ? -24.234 -12.688 -16.859 1 95.5 219 VAL B N 1
ATOM 4258 C CA . VAL B 1 219 ? -23.859 -11.508 -17.625 1 95.5 219 VAL B CA 1
ATOM 4259 C C . VAL B 1 219 ? -22.344 -11.336 -17.609 1 95.5 219 VAL B C 1
ATOM 4261 O O . VAL B 1 219 ? -21.781 -10.797 -16.656 1 95.5 219 VAL B O 1
ATOM 4264 N N . THR B 1 220 ? -21.656 -11.766 -18.688 1 94.69 220 THR B N 1
ATOM 4265 C CA . THR B 1 220 ? -20.188 -11.812 -18.656 1 94.69 220 THR B CA 1
ATOM 4266 C C . THR B 1 220 ? -19.609 -11.094 -19.875 1 94.69 220 THR B C 1
ATOM 4268 O O . THR B 1 220 ? -18.406 -11.211 -20.156 1 94.69 220 THR B O 1
ATOM 4271 N N . ASP B 1 221 ? -20.375 -10.281 -20.578 1 93.38 221 ASP B N 1
ATOM 4272 C CA . ASP B 1 221 ? -19.969 -9.664 -21.828 1 93.38 221 ASP B CA 1
ATOM 4273 C C . ASP B 1 221 ? -18.781 -8.727 -21.641 1 93.38 221 ASP B C 1
ATOM 4275 O O . ASP B 1 221 ? -17.906 -8.633 -22.5 1 93.38 221 ASP B O 1
ATOM 4279 N N . CYS B 1 222 ? -18.75 -8.102 -20.5 1 95.81 222 CYS B N 1
ATOM 4280 C CA . CYS B 1 222 ? -17.734 -7.086 -20.281 1 95.81 222 CYS B CA 1
ATOM 4281 C C . CYS B 1 222 ? -16.594 -7.629 -19.422 1 95.81 222 CYS B C 1
ATOM 4283 O O . CYS B 1 222 ? -15.805 -6.859 -18.859 1 95.81 222 CYS B O 1
ATOM 4285 N N . PHE B 1 223 ? -16.438 -8.883 -19.266 1 97.38 223 PHE B N 1
ATOM 4286 C CA . PHE B 1 223 ? -15.461 -9.477 -18.359 1 97.38 223 PHE B CA 1
ATOM 4287 C C . PHE B 1 223 ? -14.039 -9.18 -18.828 1 97.38 223 PHE B C 1
ATOM 4289 O O . PHE B 1 223 ? -13.141 -8.969 -18.016 1 97.38 223 PHE B O 1
ATOM 4296 N N . ASN B 1 224 ? -13.891 -9.133 -20.141 1 96.56 224 ASN B N 1
ATOM 4297 C CA . ASN B 1 224 ? -12.555 -8.836 -20.641 1 96.56 224 ASN B CA 1
ATOM 4298 C C . ASN B 1 224 ? -12.109 -7.434 -20.25 1 96.56 224 ASN B C 1
ATOM 4300 O O . ASN B 1 224 ? -10.93 -7.203 -19.984 1 96.56 224 ASN B O 1
ATOM 4304 N N . ASP B 1 225 ? -13.031 -6.512 -20.25 1 97.88 225 ASP B N 1
ATOM 4305 C CA . ASP B 1 225 ? -12.719 -5.152 -19.812 1 97.88 225 ASP B CA 1
ATOM 4306 C C . ASP B 1 225 ? -12.32 -5.125 -18.344 1 97.88 225 ASP B C 1
ATOM 4308 O O . ASP B 1 225 ? -11.359 -4.453 -17.969 1 97.88 225 ASP B O 1
ATOM 4312 N N . TYR B 1 226 ? -13.062 -5.84 -17.562 1 98.44 226 TYR B N 1
ATOM 4313 C CA . TYR B 1 226 ? -12.766 -5.891 -16.125 1 98.44 226 TYR B CA 1
ATOM 4314 C C . TYR B 1 226 ? -11.422 -6.555 -15.875 1 98.44 226 TYR B C 1
ATOM 4316 O O . TYR B 1 226 ? -10.625 -6.074 -15.062 1 98.44 226 TYR B O 1
ATOM 4324 N N . LEU B 1 227 ? -11.156 -7.621 -16.609 1 98.19 227 LEU B N 1
ATOM 4325 C CA . LEU B 1 227 ? -9.891 -8.336 -16.453 1 98.19 227 LEU B CA 1
ATOM 4326 C C . LEU B 1 227 ? -8.719 -7.465 -16.891 1 98.19 227 LEU B C 1
ATOM 4328 O O . LEU B 1 227 ? -7.656 -7.496 -16.266 1 98.19 227 LEU B O 1
ATOM 4332 N N . SER B 1 228 ? -8.922 -6.715 -17.922 1 98.06 228 SER B N 1
ATOM 4333 C CA . SER B 1 228 ? -7.891 -5.773 -18.359 1 98.06 228 SER B CA 1
ATOM 4334 C C . SER B 1 228 ? -7.602 -4.73 -17.281 1 98.06 228 SER B C 1
ATOM 4336 O O . SER B 1 228 ? -6.441 -4.395 -17.031 1 98.06 228 SER B O 1
ATOM 4338 N N . CYS B 1 229 ? -8.648 -4.262 -16.672 1 98.44 229 CYS B N 1
ATOM 4339 C CA . CYS B 1 229 ? -8.484 -3.289 -15.602 1 98.44 229 CYS B CA 1
ATOM 4340 C C . CYS B 1 229 ? -7.746 -3.9 -14.414 1 98.44 229 CYS B C 1
ATOM 4342 O O . CYS B 1 229 ? -6.855 -3.271 -13.844 1 98.44 229 CYS B O 1
ATOM 4344 N N . LEU B 1 230 ? -8.102 -5.109 -14.047 1 98.44 230 LEU B N 1
ATOM 4345 C CA . LEU B 1 230 ? -7.434 -5.809 -12.953 1 98.44 230 LEU B CA 1
ATOM 4346 C C . LEU B 1 230 ? -5.949 -5.996 -13.258 1 98.44 230 LEU B C 1
ATOM 4348 O O . LEU B 1 230 ? -5.102 -5.805 -12.383 1 98.44 230 LEU B O 1
ATOM 4352 N N . GLN B 1 231 ? -5.656 -6.324 -14.469 1 97.31 231 GLN B N 1
ATOM 4353 C CA . GLN B 1 231 ? -4.266 -6.488 -14.891 1 97.31 231 GLN B CA 1
ATOM 4354 C C . GLN B 1 231 ? -3.506 -5.168 -14.797 1 97.31 231 GLN B C 1
ATOM 4356 O O . GLN B 1 231 ? -2.365 -5.133 -14.328 1 97.31 231 GLN B O 1
ATOM 4361 N N . GLU B 1 232 ? -4.121 -4.168 -15.266 1 97.25 232 GLU B N 1
ATOM 4362 C CA . GLU B 1 232 ? -3.498 -2.852 -15.195 1 97.25 232 GLU B CA 1
ATOM 4363 C C . GLU B 1 232 ? -3.184 -2.461 -13.758 1 97.25 232 GLU B C 1
ATOM 4365 O O . GLU B 1 232 ? -2.111 -1.923 -13.477 1 97.25 232 GLU B O 1
ATOM 4370 N N . ILE B 1 233 ? -4.125 -2.684 -12.906 1 97.56 233 ILE B N 1
ATOM 4371 C CA . ILE B 1 233 ? -3.941 -2.363 -11.492 1 97.56 233 ILE B CA 1
ATOM 4372 C C . ILE B 1 233 ? -2.76 -3.152 -10.93 1 97.56 233 ILE B C 1
ATOM 4374 O O . ILE B 1 233 ? -1.899 -2.592 -10.25 1 97.56 233 ILE B O 1
ATOM 4378 N N . MET B 1 234 ? -2.68 -4.438 -11.219 1 96.75 234 MET B N 1
ATOM 4379 C CA . MET B 1 234 ? -1.59 -5.277 -10.734 1 96.75 234 MET B CA 1
ATOM 4380 C C . MET B 1 234 ? -0.25 -4.805 -11.289 1 96.75 234 MET B C 1
ATOM 4382 O O . MET B 1 234 ? 0.746 -4.758 -10.57 1 96.75 234 MET B O 1
ATOM 4386 N N . ASP B 1 235 ? -0.256 -4.414 -12.531 1 94.44 235 ASP B N 1
ATOM 4387 C CA . ASP B 1 235 ? 0.973 -3.955 -13.172 1 94.44 235 ASP B CA 1
ATOM 4388 C C . ASP B 1 235 ? 1.468 -2.654 -12.547 1 94.44 235 ASP B C 1
ATOM 4390 O O . ASP B 1 235 ? 2.664 -2.494 -12.297 1 94.44 235 ASP B O 1
ATOM 4394 N N . LYS B 1 236 ? 0.569 -1.816 -12.234 1 94.56 236 LYS B N 1
ATOM 4395 C CA . LYS B 1 236 ? 0.929 -0.499 -11.719 1 94.56 236 LYS B CA 1
ATOM 4396 C C . LYS B 1 236 ? 1.348 -0.579 -10.25 1 94.56 236 LYS B C 1
ATOM 4398 O O . LYS B 1 236 ? 2.246 0.145 -9.812 1 94.56 236 LYS B O 1
ATOM 4403 N N . THR B 1 237 ? 0.697 -1.387 -9.547 1 95.94 237 THR B N 1
ATOM 4404 C CA . THR B 1 237 ? 0.917 -1.404 -8.109 1 95.94 237 THR B CA 1
ATOM 4405 C C . THR B 1 237 ? 1.917 -2.492 -7.727 1 95.94 237 THR B C 1
ATOM 4407 O O . THR B 1 237 ? 2.443 -2.496 -6.609 1 95.94 237 THR B O 1
ATOM 4410 N N . GLN B 1 238 ? 2.078 -3.461 -8.625 1 95.44 238 GLN B N 1
ATOM 4411 C CA . GLN B 1 238 ? 2.898 -4.633 -8.336 1 95.44 238 GLN B CA 1
ATOM 4412 C C . GLN B 1 238 ? 2.338 -5.426 -7.16 1 95.44 238 GLN B C 1
ATOM 4414 O O . GLN B 1 238 ? 3.096 -5.957 -6.344 1 95.44 238 GLN B O 1
ATOM 4419 N N . ASP B 1 239 ? 1.081 -5.281 -7 1 96.12 239 ASP B N 1
ATOM 4420 C CA . ASP B 1 239 ? 0.334 -6.023 -5.992 1 96.12 239 ASP B CA 1
ATOM 4421 C C . ASP B 1 239 ? -0.351 -7.242 -6.602 1 96.12 239 ASP B C 1
ATOM 4423 O O . ASP B 1 239 ? -1.359 -7.109 -7.301 1 96.12 239 ASP B O 1
ATOM 4427 N N . TYR B 1 240 ? 0.119 -8.453 -6.219 1 97.12 240 TYR B N 1
ATOM 4428 C CA . TYR B 1 240 ? -0.333 -9.664 -6.895 1 97.12 240 TYR B CA 1
ATOM 4429 C C . TYR B 1 240 ? -1.193 -10.516 -5.965 1 97.12 240 TYR B C 1
ATOM 4431 O O . TYR B 1 240 ? -1.409 -11.703 -6.227 1 97.12 240 TYR B O 1
ATOM 4439 N N . GLN B 1 241 ? -1.658 -9.969 -4.926 1 97 241 GLN B N 1
ATOM 4440 C CA . GLN B 1 241 ? -2.377 -10.719 -3.9 1 97 241 GLN B CA 1
ATOM 4441 C C . GLN B 1 241 ? -3.537 -11.508 -4.5 1 97 241 GLN B C 1
ATOM 4443 O O . GLN B 1 241 ? -3.781 -12.648 -4.121 1 97 241 GLN B O 1
ATOM 4448 N N . LYS B 1 242 ? -4.234 -10.906 -5.426 1 97.75 242 LYS B N 1
ATOM 4449 C CA . LYS B 1 242 ? -5.457 -11.508 -5.945 1 97.75 242 LYS B CA 1
ATOM 4450 C C . LYS B 1 242 ? -5.223 -12.141 -7.316 1 97.75 242 LYS B C 1
ATOM 4452 O O . LYS B 1 242 ? -6.172 -12.438 -8.039 1 97.75 242 LYS B O 1
ATOM 4457 N N . LYS B 1 243 ? -3.99 -12.359 -7.68 1 98 243 LYS B N 1
ATOM 4458 C CA . LYS B 1 243 ? -3.65 -12.938 -8.977 1 98 243 LYS B CA 1
ATOM 4459 C C . LYS B 1 243 ? -4.293 -14.312 -9.156 1 98 243 LYS B C 1
ATOM 4461 O O . LYS B 1 243 ? -4.746 -14.656 -10.25 1 98 243 LYS B O 1
ATOM 4466 N N . PRO B 1 244 ? -4.355 -15.195 -8.117 1 98.25 244 PRO B N 1
ATOM 4467 C CA . PRO B 1 244 ? -5.055 -16.469 -8.289 1 98.25 244 PRO B CA 1
ATOM 4468 C C . PRO B 1 244 ? -6.504 -16.297 -8.742 1 98.25 244 PRO B C 1
ATOM 4470 O O . PRO B 1 244 ? -6.992 -17.062 -9.578 1 98.25 244 PRO B O 1
ATOM 4473 N N . LEU B 1 245 ? -7.172 -15.289 -8.242 1 98.19 245 LEU B N 1
ATOM 4474 C CA . LEU B 1 245 ? -8.555 -15.047 -8.641 1 98.19 245 LEU B CA 1
ATOM 4475 C C . LEU B 1 245 ? -8.625 -14.539 -10.07 1 98.19 245 LEU B C 1
ATOM 4477 O O . LEU B 1 245 ? -9.562 -14.859 -10.805 1 98.19 245 LEU B O 1
ATOM 4481 N N . VAL B 1 246 ? -7.68 -13.727 -10.43 1 98.38 246 VAL B N 1
ATOM 4482 C CA . VAL B 1 246 ? -7.621 -13.266 -11.812 1 98.38 246 VAL B CA 1
ATOM 4483 C C . VAL B 1 246 ? -7.457 -14.461 -12.742 1 98.38 246 VAL B C 1
ATOM 4485 O O . VAL B 1 246 ? -8.156 -14.562 -13.758 1 98.38 246 VAL B O 1
ATOM 4488 N N . PHE B 1 247 ? -6.555 -15.406 -12.398 1 98.56 247 PHE B N 1
ATOM 4489 C CA . PHE B 1 247 ? -6.379 -16.641 -13.172 1 98.56 247 PHE B CA 1
ATOM 4490 C C . PHE B 1 247 ? -7.68 -17.422 -13.227 1 98.56 247 PHE B C 1
ATOM 4492 O O . PHE B 1 247 ? -7.996 -18.047 -14.25 1 98.56 247 PHE B O 1
ATOM 4499 N N . MET B 1 248 ? -8.398 -17.438 -12.148 1 98.44 248 MET B N 1
ATOM 4500 C CA . MET B 1 248 ? -9.68 -18.141 -12.102 1 98.44 248 MET B CA 1
ATOM 4501 C C . MET B 1 248 ? -10.656 -17.562 -13.125 1 98.44 248 MET B C 1
ATOM 4503 O O . MET B 1 248 ? -11.281 -18.312 -13.883 1 98.44 248 MET B O 1
ATOM 4507 N N . PHE B 1 249 ? -10.758 -16.234 -13.125 1 98.06 249 PHE B N 1
ATOM 4508 C CA . PHE B 1 249 ? -11.664 -15.617 -14.086 1 98.06 249 PHE B CA 1
ATOM 4509 C C . PHE B 1 249 ? -11.188 -15.875 -15.516 1 98.06 249 PHE B C 1
ATOM 4511 O O . PHE B 1 249 ? -12.008 -16.016 -16.422 1 98.06 249 PHE B O 1
ATOM 4518 N N . LEU B 1 250 ? -9.875 -15.93 -15.695 1 97.94 250 LEU B N 1
ATOM 4519 C CA . LEU B 1 250 ? -9.32 -16.188 -17.016 1 97.94 250 LEU B CA 1
ATOM 4520 C C . LEU B 1 250 ? -9.656 -17.609 -17.469 1 97.94 250 LEU B C 1
ATOM 4522 O O . LEU B 1 250 ? -10 -17.828 -18.641 1 97.94 250 LEU B O 1
ATOM 4526 N N . TRP B 1 251 ? -9.586 -18.594 -16.547 1 98.06 251 TRP B N 1
ATOM 4527 C CA . TRP B 1 251 ? -9.906 -19.938 -17 1 98.06 251 TRP B CA 1
ATOM 4528 C C . TRP B 1 251 ? -11.391 -20.078 -17.312 1 98.06 251 TRP B C 1
ATOM 4530 O O . TRP B 1 251 ? -11.781 -20.812 -18.219 1 98.06 251 TRP B O 1
ATOM 4540 N N . LYS B 1 252 ? -12.203 -19.297 -16.609 1 97.06 252 LYS B N 1
ATOM 4541 C CA . LYS B 1 252 ? -13.633 -19.312 -16.891 1 97.06 252 LYS B CA 1
ATOM 4542 C C . LYS B 1 252 ? -13.93 -18.734 -18.266 1 97.06 252 LYS B C 1
ATOM 4544 O O . LYS B 1 252 ? -14.766 -19.25 -19 1 97.06 252 LYS B O 1
ATOM 4549 N N . GLN B 1 253 ? -13.242 -17.641 -18.547 1 96.12 253 GLN B N 1
ATOM 4550 C CA . GLN B 1 253 ? -13.398 -17.047 -19.875 1 96.12 253 GLN B CA 1
ATOM 4551 C C . GLN B 1 253 ? -12.93 -18.016 -20.969 1 96.12 253 GLN B C 1
ATOM 4553 O O . GLN B 1 253 ? -13.555 -18.109 -22.016 1 96.12 253 GLN B O 1
ATOM 4558 N N . ALA B 1 254 ? -11.836 -18.688 -20.734 1 96.62 254 ALA B N 1
ATOM 4559 C CA . ALA B 1 254 ? -11.297 -19.656 -21.688 1 96.62 254 ALA B CA 1
ATOM 4560 C C . ALA B 1 254 ? -12.289 -20.781 -21.953 1 96.62 254 ALA B C 1
ATOM 4562 O O . ALA B 1 254 ? -12.438 -21.25 -23.078 1 96.62 254 ALA B O 1
ATOM 4563 N N . LEU B 1 255 ? -13 -21.156 -20.922 1 95.94 255 LEU B N 1
ATOM 4564 C CA . LEU B 1 255 ? -14 -22.203 -21.062 1 95.94 255 LEU B CA 1
ATOM 4565 C C . LEU B 1 255 ? -15.25 -21.688 -21.766 1 95.94 255 LEU B C 1
ATOM 4567 O O . LEU B 1 255 ? -15.742 -22.328 -22.703 1 95.94 255 LEU B O 1
ATOM 4571 N N . ARG B 1 256 ? -15.711 -20.531 -21.375 1 93.25 256 ARG B N 1
ATOM 4572 C CA . ARG B 1 256 ? -17.016 -20.031 -21.766 1 93.25 256 ARG B CA 1
ATOM 4573 C C . ARG B 1 256 ? -16.938 -19.375 -23.156 1 93.25 256 ARG B C 1
ATOM 4575 O O . ARG B 1 256 ? -17.859 -19.531 -23.969 1 93.25 256 ARG B O 1
ATOM 4582 N N . VAL B 1 257 ? -15.984 -18.656 -23.406 1 90.88 257 VAL B N 1
ATOM 4583 C CA . VAL B 1 257 ? -15.945 -17.812 -24.609 1 90.88 257 VAL B CA 1
ATOM 4584 C C . VAL B 1 257 ? -15.039 -18.453 -25.656 1 90.88 257 VAL B C 1
ATOM 4586 O O . VAL B 1 257 ? -15.453 -18.641 -26.797 1 90.88 257 VAL B O 1
ATOM 4589 N N . GLU B 1 258 ? -13.891 -18.844 -25.203 1 91 258 GLU B N 1
ATOM 4590 C CA . GLU B 1 258 ? -12.922 -19.359 -26.156 1 91 258 GLU B CA 1
ATOM 4591 C C . GLU B 1 258 ? -13.141 -20.844 -26.422 1 91 258 GLU B C 1
ATOM 4593 O O . GLU B 1 258 ? -12.695 -21.391 -27.438 1 91 258 GLU B O 1
ATOM 4598 N N . ARG B 1 259 ? -13.727 -21.594 -25.609 1 94 259 ARG B N 1
ATOM 4599 C CA . ARG B 1 259 ? -13.938 -23.031 -25.672 1 94 259 ARG B CA 1
ATOM 4600 C C . ARG B 1 259 ? -12.609 -23.781 -25.844 1 94 259 ARG B C 1
ATOM 4602 O O . ARG B 1 259 ? -12.492 -24.656 -26.688 1 94 259 ARG B O 1
ATOM 4609 N N . ASP B 1 260 ? -11.648 -23.281 -25.141 1 95.69 260 ASP B N 1
ATOM 4610 C CA . ASP B 1 260 ? -10.297 -23.828 -25.141 1 95.69 260 ASP B CA 1
ATOM 4611 C C . ASP B 1 260 ? -9.945 -24.438 -23.781 1 95.69 260 ASP B C 1
ATOM 4613 O O . ASP B 1 260 ? -9.461 -23.75 -22.891 1 95.69 260 ASP B O 1
ATOM 4617 N N . PHE B 1 261 ? -10.047 -25.734 -23.703 1 96.5 261 PHE B N 1
ATOM 4618 C CA . PHE B 1 261 ? -9.859 -26.438 -22.453 1 96.5 261 PHE B CA 1
ATOM 4619 C C . PHE B 1 261 ? -8.398 -26.406 -22.016 1 96.5 261 PHE B C 1
ATOM 4621 O O . PHE B 1 261 ? -8.094 -26.266 -20.844 1 96.5 261 PHE B O 1
ATOM 4628 N N . SER B 1 262 ? -7.551 -26.562 -22.953 1 97.38 262 SER B N 1
ATOM 4629 C CA . SER B 1 262 ? -6.125 -26.562 -22.641 1 97.38 262 SER B CA 1
ATOM 4630 C C . SER B 1 262 ? -5.684 -25.25 -22.031 1 97.38 262 SER B C 1
ATOM 4632 O O . SER B 1 262 ? -4.938 -25.219 -21.047 1 97.38 262 SER B O 1
ATOM 4634 N N . LEU B 1 263 ? -6.113 -24.203 -22.609 1 97.56 263 LEU B N 1
ATOM 4635 C CA . LEU B 1 263 ? -5.809 -22.875 -22.078 1 97.56 263 LEU B CA 1
ATOM 4636 C C . LEU B 1 263 ? -6.422 -22.688 -20.703 1 97.56 263 LEU B C 1
ATOM 4638 O O . LEU B 1 263 ? -5.77 -22.156 -19.797 1 97.56 263 LEU B O 1
ATOM 4642 N N . ALA B 1 264 ? -7.641 -23.109 -20.547 1 98 264 ALA B N 1
ATOM 4643 C CA . ALA B 1 264 ? -8.32 -23.031 -19.266 1 98 264 ALA B CA 1
ATOM 4644 C C . ALA B 1 264 ? -7.562 -23.812 -18.188 1 98 264 ALA B C 1
ATOM 4646 O O . ALA B 1 264 ? -7.379 -23.312 -17.078 1 98 264 ALA B O 1
ATOM 4647 N N . GLU B 1 265 ? -7.148 -24.969 -18.531 1 98.25 265 GLU B N 1
ATOM 4648 C CA . GLU B 1 265 ? -6.414 -25.797 -17.578 1 98.25 265 GLU B CA 1
ATOM 4649 C C . GLU B 1 265 ? -5.094 -25.141 -17.188 1 98.25 265 GLU B C 1
ATOM 4651 O O . GLU B 1 265 ? -4.672 -25.234 -16.031 1 98.25 265 GLU B O 1
ATOM 4656 N N . SER B 1 266 ? -4.434 -24.578 -18.125 1 98.44 266 SER B N 1
ATOM 4657 C CA . SER B 1 266 ? -3.193 -23.875 -17.828 1 98.44 266 SER B CA 1
ATOM 4658 C C . SER B 1 266 ? -3.424 -22.766 -16.812 1 98.44 266 SER B C 1
ATOM 4660 O O . SER B 1 266 ? -2.635 -22.594 -15.883 1 98.44 266 SER B O 1
ATOM 4662 N N . PHE B 1 267 ? -4.477 -22 -16.984 1 98.5 267 PHE B N 1
ATOM 4663 C CA . PHE B 1 267 ? -4.809 -20.938 -16.031 1 98.5 267 PHE B CA 1
ATOM 4664 C C . PHE B 1 267 ? -5.16 -21.516 -14.672 1 98.5 267 PHE B C 1
ATOM 4666 O O . PHE B 1 267 ? -4.805 -20.953 -13.633 1 98.5 267 PHE B O 1
ATOM 4673 N N . TYR B 1 268 ? -5.891 -22.625 -14.703 1 98.69 268 TYR B N 1
ATOM 4674 C CA . TYR B 1 268 ? -6.23 -23.297 -13.453 1 98.69 268 TYR B CA 1
ATOM 4675 C C . TYR B 1 268 ? -4.973 -23.719 -12.703 1 98.69 268 TYR B C 1
ATOM 4677 O O . TYR B 1 268 ? -4.84 -23.453 -11.508 1 98.69 268 TYR B O 1
ATOM 4685 N N . GLN B 1 269 ? -4.062 -24.312 -13.391 1 98.69 269 GLN B N 1
ATOM 4686 C CA . GLN B 1 269 ? -2.811 -24.734 -12.773 1 98.69 269 GLN B CA 1
ATOM 4687 C C . GLN B 1 269 ? -2.025 -23.531 -12.25 1 98.69 269 GLN B C 1
ATOM 4689 O O . GLN B 1 269 ? -1.443 -23.594 -11.164 1 98.69 269 GLN B O 1
ATOM 4694 N N . SER B 1 270 ? -1.954 -22.5 -13.016 1 98.62 270 SER B N 1
ATOM 4695 C CA . SER B 1 270 ? -1.288 -21.281 -12.586 1 98.62 270 SER B CA 1
ATOM 4696 C C . SER B 1 270 ? -1.926 -20.719 -11.312 1 98.62 270 SER B C 1
ATOM 4698 O O . SER B 1 270 ? -1.224 -20.297 -10.398 1 98.62 270 SER B O 1
ATOM 4700 N N . SER B 1 271 ? -3.262 -20.719 -11.305 1 98.62 271 SER B N 1
ATOM 4701 C CA . SER B 1 271 ? -4.02 -20.234 -10.156 1 98.62 271 SER B CA 1
ATOM 4702 C C . SER B 1 271 ? -3.699 -21.031 -8.898 1 98.62 271 SER B C 1
ATOM 4704 O O . SER B 1 271 ? -3.332 -20.469 -7.867 1 98.62 271 SER B O 1
ATOM 4706 N N . LYS B 1 272 ? -3.822 -22.297 -9.008 1 98.5 272 LYS B N 1
ATOM 4707 C CA . LYS B 1 272 ? -3.578 -23.203 -7.898 1 98.5 272 LYS B CA 1
ATOM 4708 C C . LYS B 1 272 ? -2.135 -23.109 -7.414 1 98.5 272 LYS B C 1
ATOM 4710 O O . LYS B 1 272 ? -1.883 -23.047 -6.207 1 98.5 272 LYS B O 1
ATOM 4715 N N . THR B 1 273 ? -1.219 -23.141 -8.352 1 98.56 273 THR B N 1
ATOM 4716 C CA . THR B 1 273 ? 0.199 -23.062 -8.016 1 98.56 273 THR B CA 1
ATOM 4717 C C . THR B 1 273 ? 0.505 -21.75 -7.281 1 98.56 273 THR B C 1
ATOM 4719 O O . THR B 1 273 ? 1.257 -21.75 -6.305 1 98.56 273 THR B O 1
ATOM 4722 N N . PHE B 1 274 ? -0.029 -20.672 -7.73 1 98.5 274 PHE B N 1
ATOM 4723 C CA . PHE B 1 274 ? 0.177 -19.391 -7.062 1 98.5 274 PHE B CA 1
ATOM 4724 C C . PHE B 1 274 ? -0.324 -19.438 -5.625 1 98.5 274 PHE B C 1
ATOM 4726 O O . PHE B 1 274 ? 0.382 -19.016 -4.703 1 98.5 274 PHE B O 1
ATOM 4733 N N . ALA B 1 275 ? -1.55 -19.906 -5.453 1 98.06 275 ALA B N 1
ATOM 4734 C CA . ALA B 1 275 ? -2.127 -20.016 -4.117 1 98.06 275 ALA B CA 1
ATOM 4735 C C . ALA B 1 275 ? -1.238 -20.859 -3.205 1 98.06 275 ALA B C 1
ATOM 4737 O O . ALA B 1 275 ? -1.049 -20.531 -2.033 1 98.06 275 ALA B O 1
ATOM 4738 N N . LYS B 1 276 ? -0.665 -21.906 -3.74 1 97.88 276 LYS B N 1
ATOM 4739 C CA . LYS B 1 276 ? 0.245 -22.766 -2.986 1 97.88 276 LYS B CA 1
ATOM 4740 C C . LYS B 1 276 ? 1.51 -22 -2.588 1 97.88 276 LYS B C 1
ATOM 4742 O O . LYS B 1 276 ? 1.984 -22.125 -1.456 1 97.88 276 LYS B O 1
ATOM 4747 N N . LEU B 1 277 ? 2.021 -21.219 -3.477 1 97.31 277 LEU B N 1
ATOM 4748 C CA . LEU B 1 277 ? 3.285 -20.516 -3.27 1 97.31 277 LEU B CA 1
ATOM 4749 C C . LEU B 1 277 ? 3.145 -19.438 -2.199 1 97.31 277 LEU B C 1
ATOM 4751 O O . LEU B 1 277 ? 4.117 -19.109 -1.521 1 97.31 277 LEU B O 1
ATOM 4755 N N . ILE B 1 278 ? 1.948 -18.906 -2.057 1 96.06 278 ILE B N 1
ATOM 4756 C CA . ILE B 1 278 ? 1.775 -17.875 -1.03 1 96.06 278 ILE B CA 1
ATOM 4757 C C . ILE B 1 278 ? 1.28 -18.531 0.262 1 96.06 278 ILE B C 1
ATOM 4759 O O . ILE B 1 278 ? 0.936 -17.828 1.219 1 96.06 278 ILE B O 1
ATOM 4763 N N . GLY B 1 279 ? 1.115 -19.859 0.26 1 94.19 279 GLY B N 1
ATOM 4764 C CA . GLY B 1 279 ? 0.85 -20.609 1.475 1 94.19 279 GLY B CA 1
ATOM 4765 C C . GLY B 1 279 ? -0.619 -20.641 1.854 1 94.19 279 GLY B C 1
ATOM 4766 O O . GLY B 1 279 ? -0.961 -20.828 3.021 1 94.19 279 GLY B O 1
ATOM 4767 N N . ASP B 1 280 ? -1.485 -20.391 0.915 1 95.06 280 ASP B N 1
ATOM 4768 C CA . ASP B 1 280 ? -2.918 -20.391 1.199 1 95.06 280 ASP B CA 1
ATOM 4769 C C . ASP B 1 280 ? -3.566 -21.703 0.79 1 95.06 280 ASP B C 1
ATOM 4771 O O . ASP B 1 280 ? -4.188 -21.797 -0.272 1 95.06 280 ASP B O 1
ATOM 4775 N N . GLY B 1 281 ? -3.492 -22.688 1.688 1 95.69 281 GLY B N 1
ATOM 4776 C CA . GLY B 1 281 ? -4.035 -24.01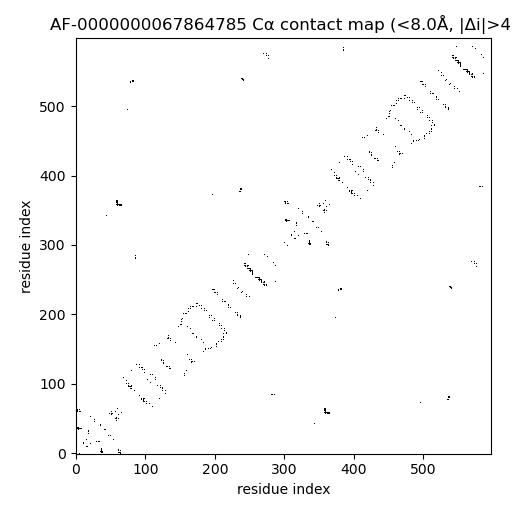6 1.416 1 95.69 281 GLY B CA 1
ATOM 4777 C C . GLY B 1 281 ? -5.543 -24.016 1.264 1 95.69 281 GLY B C 1
ATOM 4778 O O . GLY B 1 281 ? -6.09 -24.797 0.488 1 95.69 281 GLY B O 1
ATOM 4779 N N . PHE B 1 282 ? -6.195 -23.188 1.97 1 96.38 282 PHE B N 1
ATOM 4780 C CA . PHE B 1 282 ? -7.645 -23.094 1.865 1 96.38 282 PHE B CA 1
ATOM 4781 C C . PHE B 1 282 ? -8.055 -22.609 0.48 1 96.38 282 PHE B C 1
ATOM 4783 O O . PHE B 1 282 ? -8.977 -23.156 -0.127 1 96.38 282 PHE B O 1
ATOM 4790 N N . LEU B 1 283 ? -7.422 -21.609 0.033 1 96.62 283 LEU B N 1
ATOM 4791 C CA . LEU B 1 283 ? -7.707 -21.078 -1.3 1 96.62 283 LEU B CA 1
ATOM 4792 C C . LEU B 1 283 ? -7.453 -22.156 -2.363 1 96.62 283 LEU B C 1
ATOM 4794 O O . LEU B 1 283 ? -8.188 -22.234 -3.352 1 96.62 283 LEU B O 1
ATOM 4798 N N . VAL B 1 284 ? -6.414 -22.938 -2.211 1 98 284 VAL B N 1
ATOM 4799 C CA . VAL B 1 284 ? -6.121 -24.031 -3.137 1 98 284 VAL B CA 1
ATOM 4800 C C . VAL B 1 284 ? -7.328 -24.969 -3.236 1 98 284 VAL B C 1
ATOM 4802 O O . VAL B 1 284 ? -7.738 -25.344 -4.336 1 98 284 VAL B O 1
ATOM 4805 N N . LYS B 1 285 ? -7.848 -25.281 -2.115 1 97.88 285 LYS B N 1
ATOM 4806 C CA . LYS B 1 285 ? -9.008 -26.172 -2.068 1 97.88 285 LYS B CA 1
ATOM 4807 C C . LYS B 1 285 ? -10.211 -25.547 -2.764 1 97.88 285 LYS B C 1
ATOM 4809 O O . LYS B 1 285 ? -10.891 -26.203 -3.553 1 97.88 285 LYS B O 1
ATOM 4814 N N . GLU B 1 286 ? -10.469 -24.312 -2.453 1 96.56 286 GLU B N 1
ATOM 4815 C CA . GLU B 1 286 ? -11.602 -23.594 -3.041 1 96.56 286 GLU B CA 1
ATOM 4816 C C . GLU B 1 286 ? -11.469 -23.516 -4.559 1 96.56 286 GLU B C 1
ATOM 4818 O O . GLU B 1 286 ? -12.453 -23.688 -5.285 1 96.56 286 GLU B O 1
ATOM 4823 N N . LEU B 1 287 ? -10.281 -23.203 -5.027 1 98.06 287 LEU B N 1
ATOM 4824 C CA . LEU B 1 287 ? -10.039 -23.078 -6.461 1 98.06 287 LEU B CA 1
ATOM 4825 C C . LEU B 1 287 ? -10.227 -24.438 -7.152 1 98.06 287 LEU B C 1
ATOM 4827 O O . LEU B 1 287 ? -10.742 -24.5 -8.266 1 98.06 287 LEU B O 1
ATOM 4831 N N . THR B 1 288 ? -9.805 -25.484 -6.492 1 98.31 288 THR B N 1
ATOM 4832 C CA . THR B 1 288 ? -9.961 -26.828 -7.039 1 98.31 288 THR B CA 1
ATOM 4833 C C . THR B 1 288 ? -11.438 -27.188 -7.18 1 98.31 288 THR B C 1
ATOM 4835 O O . THR B 1 288 ? -11.852 -27.719 -8.211 1 98.31 288 THR B O 1
ATOM 4838 N N . GLU B 1 289 ? -12.188 -26.875 -6.195 1 97.56 289 GLU B N 1
ATOM 4839 C CA . GLU B 1 289 ? -13.617 -27.141 -6.23 1 97.56 289 GLU B CA 1
ATOM 4840 C C . GLU B 1 289 ? -14.305 -26.328 -7.324 1 97.56 289 GLU B C 1
ATOM 4842 O O . GLU B 1 289 ? -15.156 -26.844 -8.047 1 97.56 289 GLU B O 1
ATOM 4847 N N . GLU B 1 290 ? -13.953 -25.062 -7.379 1 96.88 290 GLU B N 1
ATOM 4848 C CA . GLU B 1 290 ? -14.516 -24.203 -8.406 1 96.88 290 GLU B CA 1
ATOM 4849 C C . GLU B 1 290 ? -14.195 -24.719 -9.805 1 96.88 290 GLU B C 1
ATOM 4851 O O . GLU B 1 290 ? -15.039 -24.688 -10.703 1 96.88 290 GLU B O 1
ATOM 4856 N N . TRP B 1 291 ? -12.992 -25.156 -10.016 1 97.88 291 TRP B N 1
ATOM 4857 C CA . TRP B 1 291 ? -12.57 -25.703 -11.297 1 97.88 291 TRP B CA 1
ATOM 4858 C C . TRP B 1 291 ? -13.414 -26.938 -11.656 1 97.88 291 TRP B C 1
ATOM 4860 O O . TRP B 1 291 ? -13.891 -27.047 -12.789 1 97.88 291 TRP B O 1
ATOM 4870 N N . GLN B 1 292 ? -13.625 -27.766 -10.703 1 97.62 292 GLN B N 1
ATOM 4871 C CA . GLN B 1 292 ? -14.422 -28.969 -10.938 1 97.62 292 GLN B CA 1
ATOM 4872 C C . GLN B 1 292 ? -15.852 -28.609 -11.336 1 97.62 292 GLN B C 1
ATOM 4874 O O . GLN B 1 292 ? -16.422 -29.234 -12.242 1 97.62 292 GLN B O 1
ATOM 4879 N N . GLU B 1 293 ? -16.391 -27.656 -10.719 1 96.31 293 GLU B N 1
ATOM 4880 C CA . GLU B 1 293 ? -17.734 -27.203 -11.039 1 96.31 293 GLU B CA 1
ATOM 4881 C C . GLU B 1 293 ? -17.797 -26.594 -12.438 1 96.31 293 GLU B C 1
ATOM 4883 O O . GLU B 1 293 ? -18.75 -26.844 -13.188 1 96.31 293 GLU B O 1
ATOM 4888 N N . ASP B 1 294 ? -16.812 -25.828 -12.75 1 95.69 294 ASP B N 1
ATOM 4889 C CA . ASP B 1 294 ? -16.797 -25.156 -14.055 1 95.69 294 ASP B CA 1
ATOM 4890 C C . ASP B 1 294 ? -16.594 -26.172 -15.18 1 95.69 294 ASP B C 1
ATOM 4892 O O . ASP B 1 294 ? -17.188 -26.031 -16.25 1 95.69 294 ASP B O 1
ATOM 4896 N N . VAL B 1 295 ? -15.805 -27.172 -14.93 1 95.31 295 VAL B N 1
ATOM 4897 C CA . VAL B 1 295 ? -15.578 -28.203 -15.938 1 95.31 295 VAL B CA 1
ATOM 4898 C C . VAL B 1 295 ? -16.875 -28.984 -16.172 1 95.31 295 VAL B C 1
ATOM 4900 O O . VAL B 1 295 ? -17.219 -29.281 -17.312 1 95.31 295 VAL B O 1
ATOM 4903 N N . LYS B 1 296 ? -17.594 -29.234 -15.172 1 94.31 296 LYS B N 1
ATOM 4904 C CA . LYS B 1 296 ? -18.859 -29.938 -15.297 1 94.31 296 LYS B CA 1
ATOM 4905 C C . LYS B 1 296 ? -19.875 -29.094 -16.062 1 94.31 296 LYS B C 1
ATOM 4907 O O . LYS B 1 296 ? -20.672 -29.609 -16.844 1 94.31 296 LYS B O 1
ATOM 4912 N N . LYS B 1 297 ? -19.812 -27.906 -15.836 1 92.12 297 LYS B N 1
ATOM 4913 C CA . LYS B 1 297 ? -20.781 -26.984 -16.406 1 92.12 297 LYS B CA 1
ATOM 4914 C C . LYS B 1 297 ? -20.531 -26.766 -17.906 1 92.12 297 LYS B C 1
ATOM 4916 O O . LYS B 1 297 ? -21.469 -26.641 -18.688 1 92.12 297 LYS B O 1
ATOM 4921 N N . TYR B 1 298 ? -19.297 -26.719 -18.25 1 88.69 298 TYR B N 1
ATOM 4922 C CA . TYR B 1 298 ? -19 -26.281 -19.609 1 88.69 298 TYR B CA 1
ATOM 4923 C C . TYR B 1 298 ? -18.547 -27.453 -20.469 1 88.69 298 TYR B C 1
ATOM 4925 O O . TYR B 1 298 ? -18.453 -27.344 -21.688 1 88.69 298 TYR B O 1
ATOM 4933 N N . LEU B 1 299 ? -18.172 -28.562 -19.812 1 81.5 299 LEU B N 1
ATOM 4934 C CA . LEU B 1 299 ? -17.812 -29.75 -20.578 1 81.5 299 LEU B CA 1
ATOM 4935 C C . LEU B 1 299 ? -18.734 -30.906 -20.266 1 81.5 299 LEU B C 1
ATOM 4937 O O . LEU B 1 299 ? -19.125 -31.672 -21.141 1 81.5 299 LEU B O 1
#

InterPro domains:
  IPR001387 Cro/C1-type, helix-turn-helix domain [PF01381] (7-59)
  IPR001387 Cro/C1-type, helix-turn-helix domain [PS50943] (7-62)
  IPR001387 Cro/C1-type, helix-turn-helix domain [SM00530] (6-62)
  IPR001387 Cro/C1-type, helix-turn-helix domain [cd00093] (4-62)
  IPR010982 Lambda repressor-like, DNA-binding domain superfamily [G3DSA:1.10.260.40] (1-68)
  IPR010982 Lambda repressor-like, DNA-binding domain superfamily [SSF47413] (1-64)
  IPR040799 ComR, tetratricopeptide [PF18710] (70-291)

Foldseek 3Di:
DQLLCLLVVLCVVVPHDLCRLCPVVPLHHSVRSVCSNVVVDPDDPSSLCSSCVSSVHDSVCSDPPNDDQDPLLVVLLCLLLPDDCLPPPVSLVVNVVSLVCCVVPPLVPDDPLVNLVSQLSVLLSCCQNVLDLVSLPVVCVVPVVVLLPDLEDDLSSLSNLLNVLSSLLSDPVVVVCLVSLVSVLVSLLVHVVPDDLVCVVSSLSSNLSSCSSCVVVPNCVCVVSSLVSNVVSCVVNVDCPCVLVSLLSVLLCCLPPVVHNVSSVVSLVVSLVVCVVVPNVVVNVVSVVSVVVSVVVRD/DQLLCLLVVLCVVVPHDLCRLCPVVPLHHSVRSVCSNVVVDPDDPSSLCSSCVSSVHDSVCSDPPNDDQDPLLVVLLCLLLPDDCLPPPVSLVSNVVSLVCCVVPPLVPDDPLVNLVSQLSVLLSCCQNVLDLVSLPVVCVVPVVVLLPDLEDDLSSLSNLLNVLSSLLSDPVVVVCLVSLVSVLVSLLVHVVPDDLVCVVSSLSSNLSSCSSCVVVPNCVCVVSSLVSNVVSCVVNVDCPCVLVSLLSVLLCCLPPVVHNVSSVVSLVVSLVVCVVVPNPVVNVVSVVSVVVSVVVRD

Solvent-accessible surface area (backbone atoms only — not comparable to full-atom values): 32603 Å² total; per-residue (Å²): 103,55,46,22,48,51,50,43,50,54,34,54,73,70,66,48,50,62,63,67,67,26,62,88,38,81,84,41,37,54,67,56,48,51,31,21,37,71,60,78,38,80,62,47,62,71,47,39,46,51,49,18,58,73,70,71,46,57,47,18,62,48,27,50,75,31,62,79,72,53,65,70,58,52,46,41,52,47,43,54,73,62,55,79,50,97,82,39,66,68,45,51,52,52,42,48,52,43,48,51,50,39,59,74,74,43,41,87,76,43,56,68,72,56,39,48,46,52,51,49,52,48,25,39,52,47,23,67,72,68,62,38,53,69,58,39,42,67,64,43,69,70,48,44,74,62,55,73,75,50,73,75,68,55,72,60,50,46,52,48,50,35,35,49,32,56,33,42,64,63,44,88,66,39,75,80,42,47,68,61,52,52,52,54,53,58,39,54,74,57,35,70,80,77,43,59,69,91,52,45,62,57,53,48,55,30,50,52,44,46,50,53,42,32,50,75,72,67,57,59,88,59,47,65,61,52,51,51,50,48,48,50,50,29,68,67,60,52,52,58,68,60,45,37,56,53,26,46,55,48,20,49,44,23,46,72,72,65,66,31,62,69,61,14,48,53,27,45,50,52,17,40,50,49,28,51,75,75,66,36,63,67,55,32,52,53,51,51,53,50,47,54,52,51,46,62,73,75,100,104,54,45,22,47,52,50,43,50,54,36,52,72,70,67,48,50,62,63,66,68,26,61,89,38,82,83,40,37,54,67,56,50,52,32,21,38,71,60,78,38,80,62,47,62,70,48,39,45,50,48,18,58,73,70,72,45,58,48,18,63,49,26,50,74,31,61,79,72,54,64,71,57,51,47,41,52,46,42,55,72,62,54,78,49,96,82,39,66,69,47,51,51,53,41,48,51,42,50,50,50,39,59,74,75,45,41,88,78,44,57,68,72,55,39,48,46,53,51,50,54,50,25,39,52,48,22,67,72,69,63,40,52,69,58,39,43,67,63,42,69,70,48,45,75,60,53,74,74,51,72,75,68,54,73,60,49,47,54,48,50,36,36,50,32,56,35,40,66,63,45,89,65,40,73,81,42,48,68,60,50,51,53,52,52,58,38,55,74,55,36,72,79,76,44,61,69,92,52,45,63,55,54,47,54,31,50,52,45,45,49,52,43,32,50,76,72,66,55,59,88,61,46,66,60,52,50,50,49,46,49,49,50,29,67,66,61,52,52,58,68,61,45,37,57,53,24,46,54,48,18,49,44,24,47,72,73,65,66,32,63,68,62,15,48,51,27,44,50,52,17,41,50,49,28,52,75,74,65,35,65,66,57,32,51,52,50,52,52,51,49,53,52,49,47,63,71,75,100

Radius of gyration: 27.02 Å; Cα contacts (8 Å, |Δi|>4): 621; chains: 2; bounding box: 70×74×56 Å

pLDDT: mean 92.4, std 7.88, range [49.41, 98.75]

Nearest PDB structures (foldseek):
  5jub-assembly1_B  TM=7.652E-01  e=2.592E-14  Streptococcus thermophilus LMD-9
  5fd4-assembly2_B  TM=6.292E-01  e=4.500E-16  Streptococcus suis 05ZYH33
  6hua-assembly1_A  TM=7.661E-01  e=7.974E-13  Streptococcus vestibularis F0396
  6qer-assembly4_D  TM=6.523E-01  e=6.718E-12  Streptococcus thermophilus LMD-9
  6hua-assembly2_B  TM=9.045E-01  e=2.412E-07  Streptococcus vestibularis F0396

Sequence (598 aa):
MLIGQKIKEIRIEKGISRPDFCGDEQGLTVRQLSRIESGASQPSLPKLAYIARRLGVPVYSLMPDFSALPSAYLELKYQILREPIYGKEEEYDKKEACLEEIYKTYFDNLPKEEQLACEVLQACLDTSRTRRPEYAELILEEHMPQIIEKEAYSINDMLLIRLFFYQMLIRKDLAKFINQIEKLMLFLLEQKKVTQIENYFIIRDTLISGMCCLEKVGVTDCFNDYLSCLQEIMDKTQDYQKKPLVFMFLWKQALRVERDFSLAESFYQSSKTFAKLIGDGFLVKELTEEWQEDVKKYLMLIGQKIKEIRIEKGISRPDFCGDEQGLTVRQLSRIESGASQPSLPKLAYIARRLGVPVYSLMPDFSALPSAYLELKYQILREPIYGKEEEYDKKEACLEEIYKTYFDNLPKEEQLACEVLQACLDTSRTRRPEYAELILEEHMPQIIEKEAYSINDMLLIRLFFYQMLIRKDLAKFINQIEKLMLFLLEQKKVTQIENYFIIRDTLISGMCCLEKVGVTDCFNDYLSCLQEIMDKTQDYQKKPLVFMFLWKQALRVERDFSLAESFYQSSKTFAKLIGDGFLVKELTEEWQEDVKKYL

Organism: Streptococcus pneumoniae serotype 2 (strain D39 / NCTC 7466) (NCBI:txid373153)

Secondary structure (DSSP, 8-state):
--HHHHHHHHHHHTT--HHHHHTTSSS--HHHHHHHHHTSSPPPHHHHHHHHHHHTS-GGGGSTT--PPPHHHHHHHHHHHHS--TT-HHHHHHHHHHHHHHHHHTGGGS-HHHHHHHHHHHHHHHHHHH--THHHHHHHHHHHHHHTT-SS--HHHHHHHHHHHHHHHH-TTGGGGHHHHHHHHHHHTTGGGTS-GGGHHHHHHHHHHHHHHHHHTT--TTHHHHHHHHHHHHHHH---TTHHHHHHHHHHHIIIII--HHHHHHHHHHHHHHHHHTT-HHHHHHHHHHHHHHHHHH-/--HHHHHHHHHHHTT--HHHHHTTSSS--HHHHHHHHHTSSPPPHHHHHHHHHHHTS-GGGGSTT--PPPHHHHHHHHHHHHS--TT-HHHHHHHHHHHHHIIIIIGGGS-HHHHHHHHHHHHHHHHHHH--THHHHHHHHHHHHHHTT-SS--HHHHHHHHHHHHHHHH-TTGGGGHHHHHHHHHHHTTGGGTS-GGGHHHHHHHHHHHHHHHHHTT--TTHHHHHHHHHHHHHHH---TTHHHHHHHHHHHIIIII--HHHHHHHHHHHHHHHHHTT-HHHHHHHHHHHHHHHHHH-